Protein 1A3A (pdb70)

Structure (mmCIF, N/CA/C/O backbone):
data_1A3A
#
_entry.id   1A3A
#
_cell.length_a   53.570
_cell.length_b   66.010
_cell.length_c   73.860
_cell.angle_alpha   90.00
_cell.angle_beta   99.76
_cell.angle_gamma   90.00
#
_symmetry.space_group_name_H-M   'P 1 21 1'
#
loop_
_entity.id
_entity.type
_entity.pdbx_description
1 polymer 'MANNITOL-SPECIFIC EII'
2 water water
#
loop_
_atom_site.group_PDB
_atom_site.id
_atom_site.type_symbol
_atom_site.label_atom_id
_atom_site.label_alt_id
_atom_site.label_comp_id
_atom_site.label_asym_id
_atom_site.label_entity_id
_atom_site.label_seq_id
_atom_site.pdbx_PDB_ins_code
_atom_site.Cartn_x
_atom_site.Cartn_y
_atom_site.Cartn_z
_atom_site.occupancy
_atom_site.B_iso_or_equiv
_atom_site.auth_seq_id
_atom_site.auth_comp_id
_atom_site.auth_asym_id
_atom_site.auth_atom_id
_atom_site.pdbx_PDB_model_num
ATOM 1 N N . LEU A 1 4 ? -3.883 41.780 40.071 1.00 37.29 4 LEU A N 1
ATOM 2 C CA . LEU A 1 4 ? -4.394 42.817 39.132 1.00 36.87 4 LEU A CA 1
ATOM 3 C C . LEU A 1 4 ? -5.413 42.211 38.178 1.00 35.97 4 LEU A C 1
ATOM 4 O O . LEU A 1 4 ? -5.799 42.876 37.208 1.00 36.91 4 LEU A O 1
ATOM 9 N N . PHE A 1 5 ? -5.860 40.976 38.465 1.00 34.87 5 PHE A N 1
ATOM 10 C CA . PHE A 1 5 ? -6.835 40.387 37.540 1.00 32.46 5 PHE A CA 1
ATOM 11 C C . PHE A 1 5 ? -8.088 39.864 38.227 1.00 31.25 5 PHE A C 1
ATOM 12 O O . PHE A 1 5 ? -8.097 39.193 39.253 1.00 30.82 5 PHE A O 1
ATOM 20 N N . LYS A 1 6 ? -9.218 40.215 37.615 1.00 29.86 6 LYS A N 1
ATOM 21 C CA . LYS A 1 6 ? -10.522 39.782 38.090 1.00 27.86 6 LYS A CA 1
ATOM 22 C C . LYS A 1 6 ? -10.799 38.381 37.539 1.00 26.36 6 LYS A C 1
ATOM 23 O O . LYS A 1 6 ? -10.257 37.985 36.507 1.00 26.10 6 LYS A O 1
ATOM 29 N N . LEU A 1 7 ? -11.654 37.660 38.243 1.00 23.86 7 LEU A N 1
ATOM 30 C CA . LEU A 1 7 ? -12.033 36.328 37.790 1.00 22.53 7 LEU A CA 1
ATOM 31 C C . LEU A 1 7 ? -13.516 36.133 38.075 1.00 20.34 7 LEU A C 1
ATOM 32 O O . LEU A 1 7 ? -13.954 36.350 39.195 1.00 21.53 7 LEU A O 1
ATOM 37 N N . GLY A 1 8 ? -14.266 35.728 37.062 1.00 20.11 8 GLY A N 1
ATOM 38 C CA . GLY A 1 8 ? -15.697 35.482 37.254 1.00 17.34 8 GLY A CA 1
ATOM 39 C C . GLY A 1 8 ? -16.064 34.450 36.197 1.00 16.55 8 GLY A C 1
ATOM 40 O O . GLY A 1 8 ? -15.239 34.112 35.350 1.00 15.73 8 GLY A O 1
ATOM 41 N N . ALA A 1 9 ? -17.313 34.009 36.183 1.00 15.97 9 ALA A N 1
ATOM 42 C CA . ALA A 1 9 ? -17.732 33.059 35.157 1.00 15.31 9 ALA A CA 1
ATOM 43 C C . ALA A 1 9 ? -17.398 33.547 33.761 1.00 14.39 9 ALA A C 1
ATOM 44 O O . ALA A 1 9 ? -17.009 32.765 32.885 1.00 14.93 9 ALA A O 1
ATOM 46 N N . GLU A 1 10 ? -17.551 34.849 33.462 1.00 12.56 10 GLU A N 1
ATOM 47 C CA . GLU A 1 10 ? -17.317 35.360 32.124 1.00 13.06 10 GLU A CA 1
ATOM 48 C C . GLU A 1 10 ? -15.918 35.080 31.595 1.00 11.44 10 GLU A C 1
ATOM 49 O O . GLU A 1 10 ? -15.804 34.893 30.384 1.00 12.25 10 GLU A O 1
ATOM 55 N N . ASN A 1 11 ? -14.882 35.026 32.448 1.00 11.47 11 ASN A N 1
ATOM 56 C CA . ASN A 1 11 ? -13.556 34.779 31.892 1.00 12.32 11 ASN A CA 1
ATOM 57 C C . ASN A 1 11 ? -13.006 33.412 32.296 1.00 12.91 11 ASN A C 1
ATOM 58 O O . ASN A 1 11 ? -11.791 33.212 32.277 1.00 13.22 11 ASN A O 1
ATOM 63 N N . ILE A 1 12 ? -13.930 32.504 32.579 1.00 12.20 12 ILE A N 1
ATOM 64 C CA . ILE A 1 12 ? -13.556 31.121 32.921 1.00 12.36 12 ILE A CA 1
ATOM 65 C C . ILE A 1 12 ? -14.150 30.230 31.845 1.00 12.50 12 ILE A C 1
ATOM 66 O O . ILE A 1 12 ? -15.317 30.434 31.513 1.00 12.65 12 ILE A O 1
ATOM 71 N N . PHE A 1 13 ? -13.356 29.392 31.180 1.00 11.80 13 PHE A N 1
ATOM 72 C CA . PHE A 1 13 ? -13.838 28.562 30.070 1.00 12.01 13 PHE A CA 1
ATOM 73 C C . PHE A 1 13 ? -13.545 27.090 30.362 1.00 12.48 13 PHE A C 1
ATOM 74 O O . PHE A 1 13 ? -12.458 26.594 30.093 1.00 12.14 13 PHE A O 1
ATOM 82 N N . LEU A 1 14 ? -14.523 26.399 30.938 1.00 12.96 14 LEU A N 1
ATOM 83 C CA . LEU A 1 14 ? -14.325 24.990 31.288 1.00 13.46 14 LEU A CA 1
ATOM 84 C C . LEU A 1 14 ? -14.656 24.037 30.157 1.00 14.16 14 LEU A C 1
ATOM 85 O O . LEU A 1 14 ? -15.495 24.303 29.310 1.00 13.68 14 LEU A O 1
ATOM 90 N N . GLY A 1 15 ? -13.987 22.876 30.179 1.00 13.25 15 GLY A N 1
ATOM 91 C CA . GLY A 1 15 ? -14.250 21.837 29.201 1.00 14.77 15 GLY A CA 1
ATOM 92 C C . GLY A 1 15 ? -13.983 22.189 27.757 1.00 14.09 15 GLY A C 1
ATOM 93 O O . GLY A 1 15 ? -14.702 21.758 26.844 1.00 14.88 15 GLY A O 1
ATOM 94 N N . ARG A 1 16 ? -12.910 22.928 27.479 1.00 14.14 16 ARG A N 1
ATOM 95 C CA . ARG A 1 16 ? -12.573 23.282 26.116 1.00 14.75 16 ARG A CA 1
ATOM 96 C C . ARG A 1 16 ? -11.790 22.127 25.496 1.00 14.58 16 ARG A C 1
ATOM 97 O O . ARG A 1 16 ? -11.208 21.342 26.249 1.00 16.18 16 ARG A O 1
ATOM 105 N N . LYS A 1 17 ? -11.774 22.079 24.185 1.00 15.36 17 LYS A N 1
ATOM 106 C CA . LYS A 1 17 ? -10.964 21.129 23.440 1.00 16.24 17 LYS A CA 1
ATOM 107 C C . LYS A 1 17 ? -10.253 21.854 22.306 1.00 16.08 17 LYS A C 1
ATOM 108 O O . LYS A 1 17 ? -10.782 22.808 21.718 1.00 17.07 17 LYS A O 1
ATOM 114 N N . ALA A 1 18 ? -9.022 21.462 21.993 1.00 16.06 18 ALA A N 1
ATOM 115 C CA . ALA A 1 18 ? -8.282 22.056 20.888 1.00 15.70 18 ALA A CA 1
ATOM 116 C C . ALA A 1 18 ? -7.256 21.049 20.374 1.00 16.27 18 ALA A C 1
ATOM 117 O O . ALA A 1 18 ? -6.575 20.418 21.172 1.00 16.50 18 ALA A O 1
ATOM 119 N N . ALA A 1 19 ? -7.093 20.978 19.056 1.00 16.43 19 ALA A N 1
ATOM 120 C CA . ALA A 1 19 ? -6.111 20.053 18.507 1.00 16.64 19 ALA A CA 1
ATOM 121 C C . ALA A 1 19 ? -4.703 20.619 18.559 1.00 15.75 19 ALA A C 1
ATOM 122 O O . ALA A 1 19 ? -3.714 19.877 18.547 1.00 17.08 19 ALA A O 1
ATOM 124 N N . THR A 1 20 ? -4.563 21.950 18.562 1.00 15.20 20 THR A N 1
ATOM 125 C CA . THR A 1 20 ? -3.225 22.550 18.524 1.00 13.98 20 THR A CA 1
ATOM 126 C C . THR A 1 20 ? -3.144 23.740 19.486 1.00 13.71 20 THR A C 1
ATOM 127 O O . THR A 1 20 ? -4.185 24.307 19.809 1.00 12.98 20 THR A O 1
ATOM 131 N N . LYS A 1 21 ? -1.928 24.087 19.889 1.00 12.06 21 LYS A N 1
ATOM 132 C CA . LYS A 1 21 ? -1.750 25.250 20.762 1.00 14.35 21 LYS A CA 1
ATOM 133 C C . LYS A 1 21 ? -2.161 26.535 20.044 1.00 12.99 21 LYS A C 1
ATOM 134 O O . LYS A 1 21 ? -2.708 27.428 20.702 1.00 13.82 21 LYS A O 1
ATOM 140 N N . GLU A 1 22 ? -1.957 26.645 18.729 1.00 13.16 22 GLU A N 1
ATOM 141 C CA . GLU A 1 22 ? -2.397 27.842 18.008 1.00 12.53 22 GLU A CA 1
ATOM 142 C C . GLU A 1 22 ? -3.899 28.023 18.122 1.00 13.42 22 GLU A C 1
ATOM 143 O O . GLU A 1 22 ? -4.362 29.145 18.374 1.00 11.93 22 GLU A O 1
ATOM 149 N N . GLU A 1 23 ? -4.670 26.932 18.011 1.00 11.85 23 GLU A N 1
ATOM 150 C CA . GLU A 1 23 ? -6.122 27.024 18.207 1.00 13.12 23 GLU A CA 1
ATOM 151 C C . GLU A 1 23 ? -6.479 27.485 19.615 1.00 12.35 23 GLU A C 1
ATOM 152 O O . GLU A 1 23 ? -7.414 28.263 19.828 1.00 11.82 23 GLU A O 1
ATOM 158 N N . ALA A 1 24 ? -5.755 26.994 20.633 1.00 11.50 24 ALA A N 1
ATOM 159 C CA . ALA A 1 24 ? -6.050 27.382 22.015 1.00 11.26 24 ALA A CA 1
ATOM 160 C C . ALA A 1 24 ? -5.701 28.847 22.248 1.00 10.38 24 ALA A C 1
ATOM 161 O O . ALA A 1 24 ? -6.417 29.583 22.937 1.00 11.02 24 ALA A O 1
ATOM 163 N N . ILE A 1 25 ? -4.571 29.270 21.691 1.00 10.29 25 ILE A N 1
ATOM 164 C CA . ILE A 1 25 ? -4.171 30.687 21.832 1.00 10.33 25 ILE A CA 1
ATOM 165 C C . ILE A 1 25 ? -5.161 31.619 21.152 1.00 10.05 25 ILE A C 1
ATOM 166 O O . ILE A 1 25 ? -5.583 32.641 21.710 1.00 9.48 25 ILE A O 1
ATOM 171 N N . ARG A 1 26 ? -5.589 31.243 19.952 1.00 11.23 26 ARG A N 1
ATOM 172 C CA . ARG A 1 26 ? -6.597 32.033 19.251 1.00 12.27 26 ARG A CA 1
ATOM 173 C C . ARG A 1 26 ? -7.898 32.080 20.052 1.00 11.93 26 ARG A C 1
ATOM 174 O O . ARG A 1 26 ? -8.468 33.170 20.151 1.00 12.54 26 ARG A O 1
ATOM 182 N N . PHE A 1 27 ? -8.362 30.966 20.610 1.00 10.97 27 PHE A N 1
ATOM 183 C CA . PHE A 1 27 ? -9.566 30.952 21.433 1.00 10.07 27 PHE A CA 1
ATOM 184 C C . PHE A 1 27 ? -9.390 31.879 22.633 1.00 9.97 27 PHE A C 1
ATOM 185 O O . PHE A 1 27 ? -10.227 32.736 22.943 1.00 11.16 27 PHE A O 1
ATOM 193 N N . ALA A 1 28 ? -8.262 31.762 23.332 1.00 8.86 28 ALA A N 1
ATOM 194 C CA . ALA A 1 28 ? -8.002 32.657 24.474 1.00 9.70 28 ALA A CA 1
ATOM 195 C C . ALA A 1 28 ? -8.024 34.114 24.010 1.00 8.76 28 ALA A C 1
ATOM 196 O O . ALA A 1 28 ? -8.632 34.947 24.681 1.00 11.09 28 ALA A O 1
ATOM 198 N N . GLY A 1 29 ? -7.331 34.414 22.920 1.00 10.41 29 GLY A N 1
ATOM 199 C CA . GLY A 1 29 ? -7.311 35.803 22.413 1.00 11.33 29 GLY A CA 1
ATOM 200 C C . GLY A 1 29 ? -8.722 36.283 22.085 1.00 12.37 29 GLY A C 1
ATOM 201 O O . GLY A 1 29 ? -9.144 37.391 22.447 1.00 11.56 29 GLY A O 1
ATOM 202 N N . GLU A 1 30 ? -9.510 35.456 21.391 1.00 12.17 30 GLU A N 1
ATOM 203 C CA . GLU A 1 30 ? -10.873 35.844 21.019 1.00 12.51 30 GLU A CA 1
ATOM 204 C C . GLU A 1 30 ? -11.747 36.154 22.215 1.00 12.01 30 GLU A C 1
ATOM 205 O O . GLU A 1 30 ? -12.568 37.083 22.155 1.00 12.79 30 GLU A O 1
ATOM 211 N N . GLN A 1 31 ? -11.597 35.442 23.322 1.00 11.49 31 GLN A N 1
ATOM 212 C CA . GLN A 1 31 ? -12.327 35.677 24.546 1.00 11.36 31 GLN A CA 1
ATOM 213 C C . GLN A 1 31 ? -11.830 36.907 25.289 1.00 12.50 31 GLN A C 1
ATOM 214 O O . GLN A 1 31 ? -12.634 37.616 25.897 1.00 11.81 31 GLN A O 1
ATOM 220 N N . LEU A 1 32 ? -10.542 37.249 25.143 1.00 11.49 32 LEU A N 1
ATOM 221 C CA . LEU A 1 32 ? -10.076 38.508 25.745 1.00 12.14 32 LEU A CA 1
ATOM 222 C C . LEU A 1 32 ? -10.693 39.674 24.949 1.00 12.40 32 LEU A C 1
ATOM 223 O O . LEU A 1 32 ? -10.963 40.725 25.530 1.00 12.54 32 LEU A O 1
ATOM 228 N N . VAL A 1 33 ? -10.911 39.463 23.664 1.00 12.88 33 VAL A N 1
ATOM 229 C CA . VAL A 1 33 ? -11.592 40.468 22.842 1.00 14.91 33 VAL A CA 1
ATOM 230 C C . VAL A 1 33 ? -13.041 40.582 23.313 1.00 15.82 33 VAL A C 1
ATOM 231 O O . VAL A 1 33 ? -13.524 41.664 23.666 1.00 15.64 33 VAL A O 1
ATOM 235 N N . LYS A 1 34 ? -13.759 39.454 23.319 1.00 16.81 34 LYS A N 1
ATOM 236 C CA . LYS A 1 34 ? -15.151 39.441 23.743 1.00 18.00 34 LYS A CA 1
ATOM 237 C C . LYS A 1 34 ? -15.385 40.033 25.112 1.00 18.48 34 LYS A C 1
ATOM 238 O O . LYS A 1 34 ? -16.349 40.795 25.300 1.00 18.69 34 LYS A O 1
ATOM 244 N N . GLY A 1 35 ? -14.507 39.795 26.084 1.00 17.32 35 GLY A N 1
ATOM 245 C CA . GLY A 1 35 ? -14.595 40.310 27.419 1.00 16.99 35 GLY A CA 1
ATOM 246 C C . GLY A 1 35 ? -14.231 41.772 27.618 1.00 16.28 35 GLY A C 1
ATOM 247 O O . GLY A 1 35 ? -14.279 42.259 28.757 1.00 17.91 35 GLY A O 1
ATOM 248 N N . GLY A 1 36 ? -13.849 42.466 26.559 1.00 16.75 36 GLY A N 1
ATOM 249 C CA . GLY A 1 36 ? -13.512 43.882 26.641 1.00 15.55 36 GLY A CA 1
ATOM 250 C C . GLY A 1 36 ? -12.093 44.150 27.093 1.00 16.26 36 GLY A C 1
ATOM 251 O O . GLY A 1 36 ? -11.735 45.319 27.305 1.00 14.64 36 GLY A O 1
ATOM 252 N N . TYR A 1 37 ? -11.248 43.117 27.227 1.00 12.21 37 TYR A N 1
ATOM 253 C CA . TYR A 1 37 ? -9.881 43.337 27.641 1.00 12.68 37 TYR A CA 1
ATOM 254 C C . TYR A 1 37 ? -8.972 43.877 26.557 1.00 12.79 37 TYR A C 1
ATOM 255 O O . TYR A 1 37 ? -8.009 44.596 26.866 1.00 11.95 37 TYR A O 1
ATOM 264 N N . VAL A 1 38 ? -9.138 43.447 25.300 1.00 12.29 38 VAL A N 1
ATOM 265 C CA . VAL A 1 38 ? -8.245 43.802 24.218 1.00 12.53 38 VAL A CA 1
ATOM 266 C C . VAL A 1 38 ? -8.959 44.003 22.888 1.00 12.60 38 VAL A C 1
ATOM 267 O O . VAL A 1 38 ? -10.068 43.514 22.638 1.00 13.37 38 VAL A O 1
ATOM 271 N N . GLU A 1 39 ? -8.310 44.735 21.998 1.00 13.72 39 GLU A N 1
ATOM 272 C CA . GLU A 1 39 ? -8.765 44.896 20.617 1.00 14.57 39 GLU A CA 1
ATOM 273 C C . GLU A 1 39 ? -8.328 43.653 19.845 1.00 14.46 39 GLU A C 1
ATOM 274 O O . GLU A 1 39 ? -7.317 43.048 20.202 1.00 12.76 39 GLU A O 1
ATOM 280 N N . PRO A 1 40 ? -8.958 43.362 18.719 1.00 14.07 40 PRO A N 1
ATOM 281 C CA . PRO A 1 40 ? -8.696 42.206 17.895 1.00 13.89 40 PRO A CA 1
ATOM 282 C C . PRO A 1 40 ? -7.285 41.984 17.422 1.00 15.55 40 PRO A C 1
ATOM 283 O O . PRO A 1 40 ? -6.848 40.814 17.307 1.00 14.58 40 PRO A O 1
ATOM 287 N N . GLU A 1 41 ? -6.485 43.039 17.213 1.00 13.06 41 GLU A N 1
ATOM 288 C CA . GLU A 1 41 ? -5.103 42.872 16.831 1.00 14.46 41 GLU A CA 1
ATOM 289 C C . GLU A 1 41 ? -4.286 42.171 17.915 1.00 12.54 41 GLU A C 1
ATOM 290 O O . GLU A 1 41 ? -3.247 41.616 17.596 1.00 13.41 41 GLU A O 1
ATOM 296 N N . TYR A 1 42 ? -4.697 42.156 19.179 1.00 13.95 42 TYR A N 1
ATOM 297 C CA . TYR A 1 42 ? -3.970 41.476 20.247 1.00 13.59 42 TYR A CA 1
ATOM 298 C C . TYR A 1 42 ? -3.942 39.967 20.063 1.00 14.16 42 TYR A C 1
ATOM 299 O O . TYR A 1 42 ? -2.997 39.295 20.497 1.00 14.32 42 TYR A O 1
ATOM 308 N N . VAL A 1 43 ? -4.948 39.401 19.393 1.00 14.59 43 VAL A N 1
ATOM 309 C CA . VAL A 1 43 ? -4.945 37.956 19.136 1.00 13.30 43 VAL A CA 1
ATOM 310 C C . VAL A 1 43 ? -3.721 37.575 18.335 1.00 13.61 43 VAL A C 1
ATOM 311 O O . VAL A 1 43 ? -2.960 36.660 18.699 1.00 12.57 43 VAL A O 1
ATOM 315 N N . GLN A 1 44 ? -3.454 38.301 17.240 1.00 13.16 44 GLN A N 1
ATOM 316 C CA . GLN A 1 44 ? -2.255 38.029 16.461 1.00 13.68 44 GLN A CA 1
ATOM 317 C C . GLN A 1 44 ? -1.000 38.275 17.282 1.00 12.70 44 GLN A C 1
ATOM 318 O O . GLN A 1 44 ? -0.005 37.561 17.074 1.00 13.37 44 GLN A O 1
ATOM 324 N N . ALA A 1 45 ? -0.976 39.258 18.181 1.00 13.41 45 ALA A N 1
ATOM 325 C CA . ALA A 1 45 ? 0.192 39.507 19.029 1.00 11.59 45 ALA A CA 1
ATOM 326 C C . ALA A 1 45 ? 0.485 38.302 19.934 1.00 11.97 45 ALA A C 1
ATOM 327 O O . ALA A 1 45 ? 1.648 37.986 20.202 1.00 10.64 45 ALA A O 1
ATOM 329 N N . MET A 1 46 ? -0.571 37.640 20.401 1.00 11.35 46 MET A N 1
ATOM 330 C CA . MET A 1 46 ? -0.383 36.436 21.221 1.00 11.63 46 MET A CA 1
ATOM 331 C C . MET A 1 46 ? 0.222 35.308 20.407 1.00 12.04 46 MET A C 1
ATOM 332 O O . MET A 1 46 ? 1.101 34.590 20.880 1.00 12.94 46 MET A O 1
ATOM 337 N N . LEU A 1 47 ? -0.262 35.121 19.174 1.00 11.98 47 LEU A N 1
ATOM 338 C CA . LEU A 1 47 ? 0.354 34.098 18.328 1.00 13.17 47 LEU A CA 1
ATOM 339 C C . LEU A 1 47 ? 1.792 34.472 17.982 1.00 14.91 47 LEU A C 1
ATOM 340 O O . LEU A 1 47 ? 2.650 33.589 17.878 1.00 13.91 47 LEU A O 1
ATOM 345 N N . ASP A 1 48 ? 2.053 35.765 17.784 1.00 14.59 48 ASP A N 1
ATOM 346 C CA . ASP A 1 48 ? 3.406 36.201 17.472 1.00 15.72 48 ASP A CA 1
ATOM 347 C C . ASP A 1 48 ? 4.309 35.995 18.686 1.00 14.85 48 ASP A C 1
ATOM 348 O O . ASP A 1 48 ? 5.431 35.525 18.518 1.00 16.28 48 ASP A O 1
ATOM 353 N N . ARG A 1 49 ? 3.825 36.316 19.881 1.00 14.33 49 ARG A N 1
ATOM 354 C CA . ARG A 1 49 ? 4.643 36.117 21.083 1.00 14.44 49 ARG A CA 1
ATOM 355 C C . ARG A 1 49 ? 5.038 34.651 21.174 1.00 14.61 49 ARG A C 1
ATOM 356 O O . ARG A 1 49 ? 6.192 34.309 21.477 1.00 13.72 49 ARG A O 1
ATOM 364 N N . GLU A 1 50 ? 4.093 33.750 20.873 1.00 13.61 50 GLU A N 1
ATOM 365 C CA . GLU A 1 50 ? 4.369 32.324 20.956 1.00 15.00 50 GLU A CA 1
ATOM 366 C C . GLU A 1 50 ? 5.493 31.860 20.045 1.00 15.71 50 GLU A C 1
ATOM 367 O O . GLU A 1 50 ? 6.198 30.907 20.393 1.00 16.52 50 GLU A O 1
ATOM 373 N N . LYS A 1 51 ? 5.715 32.516 18.916 1.00 16.79 51 LYS A N 1
ATOM 374 C CA . LYS A 1 51 ? 6.795 32.216 17.987 1.00 17.71 51 LYS A CA 1
ATOM 375 C C . LYS A 1 51 ? 8.129 32.824 18.416 1.00 18.91 51 LYS A C 1
ATOM 376 O O . LYS A 1 51 ? 9.184 32.541 17.840 1.00 19.27 51 LYS A O 1
ATOM 382 N N . LEU A 1 52 ? 8.105 33.697 19.400 1.00 17.93 52 LEU A N 1
ATOM 383 C CA . LEU A 1 52 ? 9.303 34.374 19.891 1.00 19.19 52 LEU A CA 1
ATOM 384 C C . LEU A 1 52 ? 9.839 33.683 21.130 1.00 18.56 52 LEU A C 1
ATOM 385 O O . LEU A 1 52 ? 11.041 33.480 21.301 1.00 20.01 52 LEU A O 1
ATOM 390 N N . THR A 1 53 ? 8.935 33.425 22.067 1.00 18.27 53 THR A N 1
ATOM 391 C CA . THR A 1 53 ? 9.246 32.814 23.356 1.00 17.66 53 THR A CA 1
ATOM 392 C C . THR A 1 53 ? 8.024 31.988 23.752 1.00 16.53 53 THR A C 1
ATOM 393 O O . THR A 1 53 ? 7.040 32.550 24.246 1.00 16.67 53 THR A O 1
ATOM 397 N N . PRO A 1 54 ? 8.050 30.687 23.478 1.00 14.95 54 PRO A N 1
ATOM 398 C CA . PRO A 1 54 ? 6.930 29.810 23.791 1.00 13.50 54 PRO A CA 1
ATOM 399 C C . PRO A 1 54 ? 6.468 29.939 25.234 1.00 12.88 54 PRO A C 1
ATOM 400 O O . PRO A 1 54 ? 7.295 30.080 26.138 1.00 13.28 54 PRO A O 1
ATOM 404 N N . THR A 1 55 ? 5.171 29.849 25.511 1.00 10.70 55 THR A N 1
ATOM 405 C CA . THR A 1 55 ? 4.632 30.125 26.813 1.00 10.13 55 THR A CA 1
ATOM 406 C C . THR A 1 55 ? 4.188 28.942 27.663 1.00 9.76 55 THR A C 1
ATOM 407 O O . THR A 1 55 ? 3.448 29.095 28.618 1.00 10.11 55 THR A O 1
ATOM 411 N N . TYR A 1 56 ? 4.765 27.775 27.392 1.00 10.23 56 TYR A N 1
ATOM 412 C CA . TYR A 1 56 ? 4.487 26.589 28.217 1.00 9.07 56 TYR A CA 1
ATOM 413 C C . TYR A 1 56 ? 5.362 26.662 29.462 1.00 8.52 56 TYR A C 1
ATOM 414 O O . TYR A 1 56 ? 6.598 26.678 29.399 1.00 8.59 56 TYR A O 1
ATOM 423 N N . LEU A 1 57 ? 4.768 26.754 30.633 1.00 8.63 57 LEU A N 1
ATOM 424 C CA . LEU A 1 57 ? 5.465 26.940 31.891 1.00 8.84 57 LEU A CA 1
ATOM 425 C C . LEU A 1 57 ? 5.884 25.632 32.561 1.00 10.77 57 LEU A C 1
ATOM 426 O O . LEU A 1 57 ? 6.640 25.629 33.541 1.00 8.02 57 LEU A O 1
ATOM 431 N N . GLY A 1 58 ? 5.322 24.557 32.037 1.00 10.94 58 GLY A N 1
ATOM 432 C CA . GLY A 1 58 ? 5.494 23.241 32.665 1.00 12.06 58 GLY A CA 1
ATOM 433 C C . GLY A 1 58 ? 4.367 23.027 33.663 1.00 13.26 58 GLY A C 1
ATOM 434 O O . GLY A 1 58 ? 3.538 23.890 33.970 1.00 12.71 58 GLY A O 1
ATOM 435 N N . GLU A 1 59 ? 4.290 21.798 34.189 1.00 13.46 59 GLU A N 1
ATOM 436 C CA . GLU A 1 59 ? 3.276 21.425 35.156 1.00 14.61 59 GLU A CA 1
ATOM 437 C C . GLU A 1 59 ? 1.864 21.772 34.686 1.00 13.25 59 GLU A C 1
ATOM 438 O O . GLU A 1 59 ? 1.000 22.172 35.492 1.00 13.12 59 GLU A O 1
ATOM 444 N N . SER A 1 60 ? 1.598 21.487 33.425 1.00 12.29 60 SER A N 1
ATOM 445 C CA . SER A 1 60 ? 0.327 21.575 32.751 1.00 11.91 60 SER A CA 1
ATOM 446 C C . SER A 1 60 ? -0.183 22.994 32.507 1.00 11.74 60 SER A C 1
ATOM 447 O O . SER A 1 60 ? -1.375 23.140 32.281 1.00 10.20 60 SER A O 1
ATOM 450 N N . ILE A 1 61 ? 0.704 23.981 32.610 1.00 9.38 61 ILE A N 1
ATOM 451 C CA . ILE A 1 61 ? 0.224 25.376 32.476 1.00 9.87 61 ILE A CA 1
ATOM 452 C C . ILE A 1 61 ? 0.901 26.076 31.310 1.00 8.93 61 ILE A C 1
ATOM 453 O O . ILE A 1 61 ? 2.107 25.953 31.071 1.00 9.10 61 ILE A O 1
ATOM 458 N N . ALA A 1 62 ? 0.127 26.899 30.605 1.00 9.69 62 ALA A N 1
ATOM 459 C CA . ALA A 1 62 ? 0.674 27.755 29.550 1.00 7.78 62 ALA A CA 1
ATOM 460 C C . ALA A 1 62 ? 0.084 29.150 29.780 1.00 8.18 62 ALA A C 1
ATOM 461 O O . ALA A 1 62 ? -1.065 29.251 30.223 1.00 6.58 62 ALA A O 1
ATOM 463 N N . VAL A 1 63 ? 0.849 30.197 29.439 1.00 7.66 63 VAL A N 1
ATOM 464 C CA . VAL A 1 63 ? 0.357 31.569 29.704 1.00 7.89 63 VAL A CA 1
ATOM 465 C C . VAL A 1 63 ? 0.562 32.481 28.513 1.00 8.08 63 VAL A C 1
ATOM 466 O O . VAL A 1 63 ? 1.375 33.419 28.510 1.00 8.45 63 VAL A O 1
ATOM 470 N N . PRO A 1 64 ? -0.121 32.200 27.404 1.00 8.56 64 PRO A N 1
ATOM 471 C CA . PRO A 1 64 ? 0.005 32.993 26.187 1.00 9.54 64 PRO A CA 1
ATOM 472 C C . PRO A 1 64 ? -0.308 34.467 26.470 1.00 9.26 64 PRO A C 1
ATOM 473 O O . PRO A 1 64 ? -1.237 34.766 27.214 1.00 8.94 64 PRO A O 1
ATOM 477 N N . HIS A 1 65 ? 0.540 35.342 25.951 1.00 10.78 65 HIS A N 1
ATOM 478 C CA . HIS A 1 65 ? 0.351 36.784 26.202 1.00 10.27 65 HIS A CA 1
ATOM 479 C C . HIS A 1 65 ? 0.766 37.522 24.936 1.00 11.23 65 HIS A C 1
ATOM 480 O O . HIS A 1 65 ? 1.237 36.929 23.966 1.00 10.86 65 HIS A O 1
ATOM 487 N N . GLY A 1 66 ? 0.626 38.854 24.943 1.00 13.53 66 GLY A N 1
ATOM 488 C CA . GLY A 1 66 ? 0.977 39.638 23.766 1.00 13.80 66 GLY A CA 1
ATOM 489 C C . GLY A 1 66 ? 2.422 40.117 23.793 1.00 15.95 66 GLY A C 1
ATOM 490 O O . GLY A 1 66 ? 3.272 39.663 24.543 1.00 16.03 66 GLY A O 1
ATOM 491 N N . THR A 1 67 ? 2.687 41.080 22.918 1.00 16.86 67 THR A N 1
ATOM 492 C CA . THR A 1 67 ? 4.005 41.683 22.766 1.00 16.68 67 THR A CA 1
ATOM 493 C C . THR A 1 67 ? 3.995 43.109 23.289 1.00 16.80 67 THR A C 1
ATOM 494 O O . THR A 1 67 ? 2.927 43.705 23.433 1.00 16.70 67 THR A O 1
ATOM 498 N N . VAL A 1 68 ? 5.179 43.673 23.534 1.00 16.73 68 VAL A N 1
ATOM 499 C CA . VAL A 1 68 ? 5.270 45.062 23.969 1.00 17.97 68 VAL A CA 1
ATOM 500 C C . VAL A 1 68 ? 4.751 45.991 22.882 1.00 17.24 68 VAL A C 1
ATOM 501 O O . VAL A 1 68 ? 4.115 47.011 23.167 1.00 18.75 68 VAL A O 1
ATOM 505 N N . GLU A 1 69 ? 4.986 45.659 21.625 1.00 18.20 69 GLU A N 1
ATOM 506 C CA . GLU A 1 69 ? 4.536 46.448 20.490 1.00 18.86 69 GLU A CA 1
ATOM 507 C C . GLU A 1 69 ? 3.027 46.603 20.454 1.00 18.34 69 GLU A C 1
ATOM 508 O O . GLU A 1 69 ? 2.500 47.608 19.954 1.00 18.68 69 GLU A O 1
ATOM 514 N N . ALA A 1 70 ? 2.280 45.633 20.970 1.00 18.11 70 ALA A N 1
ATOM 515 C CA . ALA A 1 70 ? 0.832 45.635 20.968 1.00 17.03 70 ALA A CA 1
ATOM 516 C C . ALA A 1 70 ? 0.208 46.162 22.242 1.00 16.24 70 ALA A C 1
ATOM 517 O O . ALA A 1 70 ? -0.996 46.026 22.468 1.00 15.73 70 ALA A O 1
ATOM 519 N N . LYS A 1 71 ? 0.980 46.821 23.101 1.00 17.04 71 LYS A N 1
ATOM 520 C CA . LYS A 1 71 ? 0.497 47.342 24.371 1.00 16.93 71 LYS A CA 1
ATOM 521 C C . LYS A 1 71 ? -0.739 48.208 24.278 1.00 17.14 71 LYS A C 1
ATOM 522 O O . LYS A 1 71 ? -1.661 48.108 25.108 1.00 15.25 71 LYS A O 1
ATOM 528 N N . ASP A 1 72 ? -0.854 49.055 23.245 1.00 15.62 72 ASP A N 1
ATOM 529 C CA . ASP A 1 72 ? -1.996 49.965 23.127 1.00 16.45 72 ASP A CA 1
ATOM 530 C C . ASP A 1 72 ? -3.250 49.308 22.594 1.00 15.80 72 ASP A C 1
ATOM 531 O O . ASP A 1 72 ? -4.343 49.879 22.531 1.00 15.39 72 ASP A O 1
ATOM 536 N N . ARG A 1 73 ? -3.149 48.008 22.304 1.00 14.34 73 ARG A N 1
ATOM 537 C CA . ARG A 1 73 ? -4.255 47.155 21.923 1.00 14.22 73 ARG A CA 1
ATOM 538 C C . ARG A 1 73 ? -4.863 46.512 23.163 1.00 13.95 73 ARG A C 1
ATOM 539 O O . ARG A 1 73 ? -5.912 45.859 23.089 1.00 14.52 73 ARG A O 1
ATOM 547 N N . VAL A 1 74 ? -4.272 46.774 24.334 1.00 13.60 74 VAL A N 1
ATOM 548 C CA . VAL A 1 74 ? -4.851 46.343 25.596 1.00 13.89 74 VAL A CA 1
ATOM 549 C C . VAL A 1 74 ? -5.724 47.457 26.180 1.00 14.87 74 VAL A C 1
ATOM 550 O O . VAL A 1 74 ? -5.263 48.576 26.403 1.00 14.86 74 VAL A O 1
ATOM 554 N N . LEU A 1 75 ? -6.974 47.134 26.439 1.00 15.00 75 LEU A N 1
ATOM 555 C CA . LEU A 1 75 ? -7.967 48.049 26.978 1.00 15.84 75 LEU A CA 1
ATOM 556 C C . LEU A 1 75 ? -8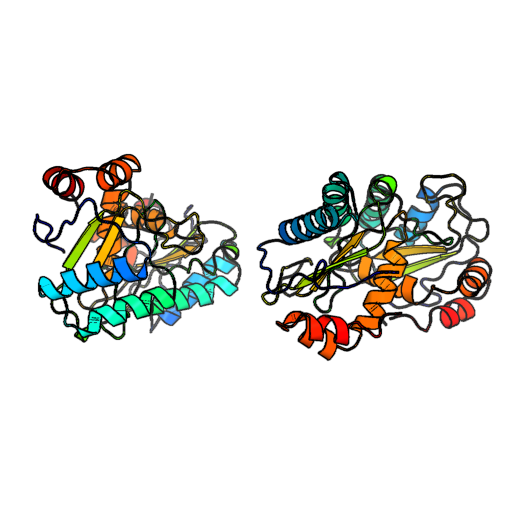.092 47.971 28.476 1.00 16.10 75 LEU A C 1
ATOM 557 O O . LEU A 1 75 ? -8.338 48.963 29.172 1.00 16.83 75 LEU A O 1
ATOM 562 N N . LYS A 1 76 ? -7.909 46.766 29.033 1.00 17.09 76 LYS A N 1
ATOM 563 C CA . LYS A 1 76 ? -7.882 46.607 30.476 1.00 16.34 76 LYS A CA 1
ATOM 564 C C . LYS A 1 76 ? -7.145 45.295 30.795 1.00 16.49 76 LYS A C 1
ATOM 565 O O . LYS A 1 76 ? -7.279 44.353 30.017 1.00 16.38 76 LYS A O 1
ATOM 571 N N . THR A 1 77 ? -6.418 45.317 31.893 1.00 16.28 77 THR A N 1
ATOM 572 C CA . THR A 1 77 ? -5.625 44.138 32.256 1.00 16.09 77 THR A CA 1
ATOM 573 C C . THR A 1 77 ? -6.510 43.001 32.717 1.00 14.42 77 THR A C 1
ATOM 574 O O . THR A 1 77 ? -7.445 43.233 33.470 1.00 14.86 77 THR A O 1
ATOM 578 N N . GLY A 1 78 ? -6.156 41.763 32.326 1.00 14.28 78 GLY A N 1
ATOM 579 C CA . GLY A 1 78 ? -7.015 40.670 32.827 1.00 11.85 78 GLY A CA 1
ATOM 580 C C . GLY A 1 78 ? -6.535 39.371 32.186 1.00 11.81 78 GLY A C 1
ATOM 581 O O . GLY A 1 78 ? -5.533 39.355 31.479 1.00 10.82 78 GLY A O 1
ATOM 582 N N . VAL A 1 79 ? -7.257 38.296 32.517 1.00 10.76 79 VAL A N 1
ATOM 583 C CA . VAL A 1 79 ? -6.905 36.994 31.975 1.00 9.94 79 VAL A CA 1
ATOM 584 C C . VAL A 1 79 ? -8.174 36.276 31.515 1.00 9.50 79 VAL A C 1
ATOM 585 O O . VAL A 1 79 ? -9.277 36.671 31.892 1.00 12.21 79 VAL A O 1
ATOM 589 N N . VAL A 1 80 ? -7.963 35.203 30.770 1.00 10.66 80 VAL A N 1
ATOM 590 C CA . VAL A 1 80 ? -9.052 34.277 30.441 1.00 9.10 80 VAL A CA 1
ATOM 591 C C . VAL A 1 80 ? -8.525 32.910 30.901 1.00 9.78 80 VAL A C 1
ATOM 592 O O . VAL A 1 80 ? -7.417 32.546 30.481 1.00 10.11 80 VAL A O 1
ATOM 596 N N . PHE A 1 81 ? -9.225 32.252 31.814 1.00 8.89 81 PHE A N 1
ATOM 597 C CA . PHE A 1 81 ? -8.795 30.944 32.322 1.00 9.14 81 PHE A CA 1
ATOM 598 C C . PHE A 1 81 ? -9.435 29.870 31.442 1.00 8.34 81 PHE A C 1
ATOM 599 O O . PHE A 1 81 ? -10.652 29.771 31.462 1.00 8.39 81 PHE A O 1
ATOM 607 N N . CYS A 1 82 ? -8.664 29.146 30.648 1.00 8.52 82 CYS A N 1
ATOM 608 C CA . CYS A 1 82 ? -9.253 28.173 29.716 1.00 9.54 82 CYS A CA 1
ATOM 609 C C . CYS A 1 82 ? -8.774 26.780 30.123 1.00 10.52 82 CYS A C 1
ATOM 610 O O . CYS A 1 82 ? -7.575 26.507 30.162 1.00 10.77 82 CYS A O 1
ATOM 613 N N . GLN A 1 83 ? -9.730 25.920 30.403 1.00 10.05 83 GLN A N 1
ATOM 614 C CA . GLN A 1 83 ? -9.410 24.562 30.859 1.00 10.49 83 GLN A CA 1
ATOM 615 C C . GLN A 1 83 ? -9.559 23.583 29.703 1.00 11.28 83 GLN A C 1
ATOM 616 O O . GLN A 1 83 ? -10.568 23.598 29.013 1.00 10.98 83 GLN A O 1
ATOM 622 N N . TYR A 1 84 ? -8.528 22.775 29.476 1.00 11.30 84 TYR A N 1
ATOM 623 C CA . TYR A 1 84 ? -8.486 21.736 28.475 1.00 11.88 84 TYR A CA 1
ATOM 624 C C . TYR A 1 84 ? -8.241 20.416 29.196 1.00 12.91 84 TYR A C 1
ATOM 625 O O . TYR A 1 84 ? -7.102 19.953 29.302 1.00 11.57 84 TYR A O 1
ATOM 634 N N . PRO A 1 85 ? -9.280 19.776 29.743 1.00 13.28 85 PRO A N 1
ATOM 635 C CA . PRO A 1 85 ? -9.129 18.545 30.491 1.00 14.18 85 PRO A CA 1
ATOM 636 C C . PRO A 1 85 ? -8.407 17.442 29.744 1.00 14.79 85 PRO A C 1
ATOM 637 O O . PRO A 1 85 ? -7.673 16.708 30.408 1.00 15.91 85 PRO A O 1
ATOM 641 N N . GLU A 1 86 ? -8.513 17.347 28.435 1.00 14.79 86 GLU A N 1
ATOM 642 C CA . GLU A 1 86 ? -7.826 16.338 27.638 1.00 16.16 86 GLU A CA 1
ATOM 643 C C . GLU A 1 86 ? -6.450 16.803 27.199 1.00 15.96 86 GLU A C 1
ATOM 644 O O . GLU A 1 86 ? -5.699 16.058 26.560 1.00 14.82 86 GLU A O 1
ATOM 650 N N . GLY A 1 87 ? -6.098 18.047 27.550 1.00 14.44 87 GLY A N 1
ATOM 651 C CA . GLY A 1 87 ? -4.811 18.594 27.234 1.00 15.16 87 GLY A CA 1
ATOM 652 C C . GLY A 1 87 ? -4.600 19.084 25.825 1.00 14.28 87 GLY A C 1
ATOM 653 O O . GLY A 1 87 ? -5.252 18.759 24.843 1.00 14.35 87 GLY A O 1
ATOM 654 N N . VAL A 1 88 ? -3.653 20.035 25.708 1.00 13.30 88 VAL A N 1
ATOM 655 C CA . VAL A 1 88 ? -3.236 20.607 24.439 1.00 13.69 88 VAL A CA 1
ATOM 656 C C . VAL A 1 88 ? -1.701 20.667 24.486 1.00 12.70 88 VAL A C 1
ATOM 657 O O . VAL A 1 88 ? -1.166 21.185 25.472 1.00 13.02 88 VAL A O 1
ATOM 661 N N . ARG A 1 89 ? -1.027 20.138 23.466 1.00 12.75 89 ARG A N 1
ATOM 662 C CA . ARG A 1 89 ? 0.447 20.185 23.532 1.00 13.58 89 ARG A CA 1
ATOM 663 C C . ARG A 1 89 ? 0.963 21.606 23.336 1.00 12.88 89 ARG A C 1
ATOM 664 O O . ARG A 1 89 ? 0.705 22.201 22.297 1.00 13.80 89 ARG A O 1
ATOM 672 N N . PHE A 1 90 ? 1.660 22.172 24.321 1.00 12.79 90 PHE A N 1
ATOM 673 C CA . PHE A 1 90 ? 2.142 23.539 24.218 1.00 12.83 90 PHE A CA 1
ATOM 674 C C . PHE A 1 90 ? 3.661 23.589 24.081 1.00 13.37 90 PHE A C 1
ATOM 675 O O . PHE A 1 90 ? 4.225 24.547 23.568 1.00 13.35 90 PHE A O 1
ATOM 683 N N . GLY A 1 91 ? 4.310 22.522 24.538 1.00 13.57 91 GLY A N 1
ATOM 684 C CA . GLY A 1 91 ? 5.762 22.443 24.491 1.00 14.32 91 GLY A CA 1
ATOM 685 C C . GLY A 1 91 ? 6.226 21.633 23.294 1.00 13.74 91 GLY A C 1
ATOM 686 O O . GLY A 1 91 ? 5.434 21.325 22.407 1.00 15.23 91 GLY A O 1
ATOM 687 N N . GLU A 1 92 ? 7.522 21.307 23.264 1.00 14.18 92 GLU A N 1
ATOM 688 C CA . GLU A 1 92 ? 8.101 20.630 22.116 1.00 15.51 92 GLU A CA 1
ATOM 689 C C . GLU A 1 92 ? 7.954 19.119 22.131 1.00 16.52 92 GLU A C 1
ATOM 690 O O . GLU A 1 92 ? 8.056 18.515 21.054 1.00 17.29 92 GLU A O 1
ATOM 696 N N . GLU A 1 93 ? 7.800 18.515 23.299 1.00 15.64 93 GLU A N 1
ATOM 697 C CA . GLU A 1 93 ? 7.726 17.051 23.380 1.00 17.01 93 GLU A CA 1
ATOM 698 C C . GLU A 1 93 ? 6.337 16.538 23.701 1.00 16.17 93 GLU A C 1
ATOM 699 O O . GLU A 1 93 ? 5.468 17.310 24.093 1.00 15.29 93 GLU A O 1
ATOM 705 N N . GLU A 1 94 ? 6.103 15.234 23.542 1.00 15.29 94 GLU A N 1
ATOM 706 C CA . GLU A 1 94 ? 4.773 14.659 23.760 1.00 15.75 94 GLU A CA 1
ATOM 707 C C . GLU A 1 94 ? 4.108 14.988 25.073 1.00 15.67 94 GLU A C 1
ATOM 708 O O . GLU A 1 94 ? 2.924 15.372 25.126 1.00 15.59 94 GLU A O 1
ATOM 714 N N . ASP A 1 95 ? 4.834 14.892 26.186 1.00 14.26 95 ASP A N 1
ATOM 715 C CA . ASP A 1 95 ? 4.248 15.155 27.495 1.00 14.26 95 ASP A CA 1
ATOM 716 C C . ASP A 1 95 ? 4.221 16.626 27.868 1.00 13.50 95 ASP A C 1
ATOM 717 O O . ASP A 1 95 ? 3.797 16.917 28.983 1.00 14.15 95 ASP A O 1
ATOM 722 N N . ASP A 1 96 ? 4.590 17.524 26.964 1.00 12.93 96 ASP A N 1
ATOM 723 C CA . ASP A 1 96 ? 4.570 18.962 27.268 1.00 13.67 96 ASP A CA 1
ATOM 724 C C . ASP A 1 96 ? 3.172 19.509 27.009 1.00 12.88 96 ASP A C 1
ATOM 725 O O . ASP A 1 96 ? 2.930 20.362 26.164 1.00 14.13 96 ASP A O 1
ATOM 730 N N . ILE A 1 97 ? 2.248 19.009 27.801 1.00 12.96 97 ILE A N 1
ATOM 731 C CA . ILE A 1 97 ? 0.830 19.266 27.692 1.00 14.49 97 ILE A CA 1
ATOM 732 C C . ILE A 1 97 ? 0.320 20.271 28.705 1.00 13.14 97 ILE A C 1
ATOM 733 O O . ILE A 1 97 ? 0.572 20.185 29.913 1.00 16.13 97 ILE A O 1
ATOM 738 N N . ALA A 1 98 ? -0.519 21.158 28.191 1.00 13.12 98 ALA A N 1
ATOM 739 C CA . ALA A 1 98 ? -1.212 22.115 29.041 1.00 11.02 98 ALA A CA 1
ATOM 740 C C . ALA A 1 98 ? -2.686 21.728 29.167 1.00 10.76 98 ALA A C 1
ATOM 741 O O . ALA A 1 98 ? -3.377 21.565 28.153 1.00 11.55 98 ALA A O 1
ATOM 743 N N . ARG A 1 99 ? -3.133 21.709 30.410 1.00 10.05 99 ARG A N 1
ATOM 744 C CA . ARG A 1 99 ? -4.546 21.541 30.711 1.00 10.24 99 ARG A CA 1
ATOM 745 C C . ARG A 1 99 ? -5.123 22.891 31.158 1.00 9.54 99 ARG A C 1
ATOM 746 O O . ARG A 1 99 ? -6.340 23.085 31.168 1.00 9.00 99 ARG A O 1
ATOM 754 N N . LEU A 1 100 ? -4.242 23.818 31.521 1.00 9.67 100 LEU A N 1
ATOM 755 C CA . LEU A 1 100 ? -4.694 25.148 31.952 1.00 9.46 100 LEU A CA 1
ATOM 756 C C . LEU A 1 100 ? -4.029 26.146 31.016 1.00 9.92 100 LEU A C 1
ATOM 757 O O . LEU A 1 100 ? -2.804 26.184 30.974 1.00 9.74 100 LEU A O 1
ATOM 762 N N . VAL A 1 101 ? -4.796 26.865 30.203 1.00 8.45 101 VAL A N 1
ATOM 763 C CA . VAL A 1 101 ? -4.193 27.840 29.298 1.00 8.29 101 VAL A CA 1
ATOM 764 C C . VAL A 1 101 ? -4.736 29.195 29.760 1.00 8.16 101 VAL A C 1
ATOM 765 O O . VAL A 1 101 ? -5.949 29.416 29.664 1.00 9.34 101 VAL A O 1
ATOM 769 N N . ILE A 1 102 ? -3.867 30.025 30.314 1.00 8.18 102 ILE A N 1
ATOM 770 C CA . ILE A 1 102 ? -4.337 31.298 30.888 1.00 8.45 102 ILE A CA 1
ATOM 771 C C . ILE A 1 102 ? -3.869 32.404 29.964 1.00 8.69 102 ILE A C 1
ATOM 772 O O . ILE A 1 102 ? -2.657 32.658 29.910 1.00 8.85 102 ILE A O 1
ATOM 777 N N . GLY A 1 103 ? -4.778 32.926 29.142 1.00 8.12 103 GLY A N 1
ATOM 778 C CA . GLY A 1 103 ? -4.381 33.992 28.192 1.00 8.20 103 GLY A CA 1
ATOM 779 C C . GLY A 1 103 ? -4.318 35.304 28.988 1.00 8.19 103 GLY A C 1
ATOM 780 O O . GLY A 1 103 ? -5.216 35.562 29.780 1.00 8.53 103 GLY A O 1
ATOM 781 N N . ILE A 1 104 ? -3.287 36.114 28.745 1.00 8.19 104 ILE A N 1
ATOM 782 C CA . ILE A 1 104 ? -3.124 37.329 29.542 1.00 8.08 104 ILE A CA 1
ATOM 783 C C . ILE A 1 104 ? -3.148 38.593 28.675 1.00 8.10 104 ILE A C 1
ATOM 784 O O . ILE A 1 104 ? -2.421 38.667 27.692 1.00 7.62 104 ILE A O 1
ATOM 789 N N . ALA A 1 105 ? -3.938 39.559 29.136 1.00 7.70 105 ALA A N 1
ATOM 790 C CA . ALA A 1 105 ? -4.020 40.877 28.517 1.00 9.86 105 ALA A CA 1
ATOM 791 C C . ALA A 1 105 ? -3.252 41.781 29.487 1.00 10.75 105 ALA A C 1
ATOM 792 O O . ALA A 1 105 ? -3.684 41.984 30.619 1.00 10.44 105 ALA A O 1
ATOM 794 N N . ALA A 1 106 ? -2.096 42.243 29.028 1.00 12.93 106 ALA A N 1
ATOM 795 C CA . ALA A 1 106 ? -1.252 43.068 29.879 1.00 15.30 106 ALA A CA 1
ATOM 796 C C . ALA A 1 106 ? -0.428 43.984 28.977 1.00 14.97 106 ALA A C 1
ATOM 797 O O . ALA A 1 106 ? 0.014 43.544 27.920 1.00 17.09 106 ALA A O 1
ATOM 799 N N . ARG A 1 107 ? -0.245 45.215 29.424 1.00 17.37 107 ARG A N 1
ATOM 800 C CA . ARG A 1 107 ? 0.529 46.155 28.615 1.00 18.30 107 ARG A CA 1
ATOM 801 C C . ARG A 1 107 ? 2.004 46.152 28.971 1.00 18.85 107 ARG A C 1
ATOM 802 O O . ARG A 1 107 ? 2.371 45.930 30.117 1.00 17.99 107 ARG A O 1
ATOM 810 N N . ASN A 1 108 ? 2.825 46.459 27.965 1.00 19.50 108 ASN A N 1
ATOM 811 C CA . ASN A 1 108 ? 4.275 46.563 28.190 1.00 19.75 108 ASN A CA 1
ATOM 812 C C . ASN A 1 108 ? 4.775 45.232 28.716 1.00 19.01 108 ASN A C 1
ATOM 813 O O . ASN A 1 108 ? 4.455 44.210 28.094 1.00 18.94 108 ASN A O 1
ATOM 818 N N . ASN A 1 109 ? 5.435 45.220 29.871 1.00 18.09 109 ASN A N 1
ATOM 819 C CA . ASN A 1 109 ? 5.924 43.963 30.419 1.00 17.96 109 ASN A CA 1
ATOM 820 C C . ASN A 1 109 ? 5.167 43.587 31.671 1.00 16.82 109 ASN A C 1
ATOM 821 O O . ASN A 1 109 ? 5.623 42.806 32.507 1.00 15.91 109 ASN A O 1
ATOM 826 N N . GLU A 1 110 ? 3.906 44.039 31.763 1.00 15.52 110 GLU A N 1
ATOM 827 C CA . GLU A 1 110 ? 3.079 43.760 32.918 1.00 14.87 110 GLU A CA 1
ATOM 828 C C . GLU A 1 110 ? 2.650 42.296 32.971 1.00 13.77 110 GLU A C 1
ATOM 829 O O . GLU A 1 110 ? 2.217 41.877 34.044 1.00 14.04 110 GLU A O 1
ATOM 835 N N . HIS A 1 111 ? 2.871 41.535 31.904 1.00 13.50 111 HIS A N 1
ATOM 836 C CA . HIS A 1 111 ? 2.599 40.097 31.918 1.00 13.52 111 HIS A CA 1
ATOM 837 C C . HIS A 1 111 ? 3.470 39.401 32.961 1.00 13.84 111 HIS A C 1
ATOM 838 O O . HIS A 1 111 ? 3.088 38.390 33.544 1.00 11.94 111 HIS A O 1
ATOM 845 N N . ILE A 1 112 ? 4.690 39.913 33.146 1.00 13.59 112 ILE A N 1
ATOM 846 C CA . ILE A 1 112 ? 5.612 39.340 34.126 1.00 13.20 112 ILE A CA 1
ATOM 847 C C . ILE A 1 112 ? 4.981 39.226 35.501 1.00 13.56 112 ILE A C 1
ATOM 848 O O . ILE A 1 112 ? 5.010 38.161 36.137 1.00 12.62 112 ILE A O 1
ATOM 853 N N . GLN A 1 113 ? 4.365 40.299 35.988 1.00 12.60 113 GLN A N 1
ATOM 854 C CA . GLN A 1 113 ? 3.743 40.284 37.309 1.00 13.99 113 GLN A CA 1
ATOM 855 C C . GLN A 1 113 ? 2.490 39.418 37.333 1.00 13.19 113 GLN A C 1
ATOM 856 O O . GLN A 1 113 ? 2.261 38.754 38.358 1.00 13.13 113 GLN A O 1
ATOM 862 N N . VAL A 1 114 ? 1.790 39.324 36.202 1.00 12.31 114 VAL A N 1
ATOM 863 C CA . VAL A 1 114 ? 0.616 38.447 36.128 1.00 12.83 114 VAL A CA 1
ATOM 864 C C . VAL A 1 114 ? 1.087 36.994 36.243 1.00 12.69 114 VAL A C 1
ATOM 865 O O . VAL A 1 114 ? 0.514 36.227 36.999 1.00 12.36 114 VAL A O 1
ATOM 869 N N . ILE A 1 115 ? 2.136 36.630 35.529 1.00 14.31 115 ILE A N 1
ATOM 870 C CA . ILE A 1 115 ? 2.695 35.276 35.570 1.00 14.36 115 ILE A CA 1
ATOM 871 C C . ILE A 1 115 ? 3.205 34.944 36.961 1.00 14.97 115 ILE A C 1
ATOM 872 O O . ILE A 1 115 ? 3.000 33.823 37.464 1.00 14.77 115 ILE A O 1
ATOM 877 N N . THR A 1 116 ? 3.863 35.898 37.628 1.00 15.19 116 THR A N 1
ATOM 878 C CA . THR A 1 116 ? 4.323 35.699 38.998 1.00 15.85 116 THR A CA 1
ATOM 879 C C . THR A 1 116 ? 3.137 35.389 39.909 1.00 15.47 116 THR A C 1
ATOM 880 O O . THR A 1 116 ? 3.151 34.478 40.744 1.00 15.42 116 THR A O 1
ATOM 884 N N . SER A 1 117 ? 2.076 36.187 39.803 1.00 14.61 117 SER A N 1
ATOM 885 C CA . SER A 1 117 ? 0.876 35.965 40.587 1.00 16.19 117 SER A CA 1
ATOM 886 C C . SER A 1 117 ? 0.294 34.572 40.330 1.00 15.89 117 SER A C 1
ATOM 887 O O . SER A 1 117 ? -0.097 33.889 41.286 1.00 16.74 117 SER A O 1
ATOM 890 N N . LEU A 1 118 ? 0.159 34.203 39.065 1.00 16.03 118 LEU A N 1
ATOM 891 C CA . LEU A 1 118 ? -0.399 32.875 38.745 1.00 16.21 118 LEU A CA 1
ATOM 892 C C . LEU A 1 118 ? 0.508 31.751 39.226 1.00 16.84 118 LEU A C 1
ATOM 893 O O . LEU A 1 118 ? 0.071 30.735 39.777 1.00 17.90 118 LEU A O 1
ATOM 898 N N . THR A 1 119 ? 1.801 31.913 39.004 1.00 17.23 119 THR A N 1
ATOM 899 C CA . THR A 1 119 ? 2.803 30.912 39.382 1.00 19.58 119 THR A CA 1
ATOM 900 C C . THR A 1 119 ? 2.742 30.608 40.867 1.00 20.64 119 THR A C 1
ATOM 901 O O . THR A 1 119 ? 2.833 29.437 41.279 1.00 19.86 119 THR A O 1
ATOM 905 N N . ASN A 1 120 ? 2.594 31.659 41.679 1.00 20.30 120 ASN A N 1
ATOM 906 C CA . ASN A 1 120 ? 2.509 31.458 43.124 1.00 21.98 120 ASN A CA 1
ATOM 907 C C . ASN A 1 120 ? 1.162 30.890 43.541 1.00 22.08 120 ASN A C 1
ATOM 908 O O . ASN A 1 120 ? 1.105 30.092 44.480 1.00 23.46 120 ASN A O 1
ATOM 913 N N . ALA A 1 121 ? 0.083 31.180 42.818 1.00 21.48 121 ALA A N 1
ATOM 914 C CA . ALA A 1 121 ? -1.227 30.631 43.144 1.00 21.85 121 ALA A CA 1
ATOM 915 C C . ALA A 1 121 ? -1.360 29.169 42.722 1.00 21.62 121 ALA A C 1
ATOM 916 O O . ALA A 1 121 ? -2.256 28.472 43.211 1.00 22.33 121 ALA A O 1
ATOM 918 N N . LEU A 1 122 ? -0.545 28.732 41.788 1.00 21.74 122 LEU A N 1
ATOM 919 C CA . LEU A 1 122 ? -0.583 27.384 41.242 1.00 23.07 122 LEU A CA 1
ATOM 920 C C . LEU A 1 122 ? 0.626 26.548 41.632 1.00 23.70 122 LEU A C 1
ATOM 921 O O . LEU A 1 122 ? 1.055 25.674 40.873 1.00 25.00 122 LEU A O 1
ATOM 926 N N . ASP A 1 123 ? 1.201 26.792 42.797 1.00 25.40 123 ASP A N 1
ATOM 927 C CA . ASP A 1 123 ? 2.380 26.033 43.214 1.00 27.67 123 ASP A CA 1
ATOM 928 C C . ASP A 1 123 ? 1.936 24.630 43.627 1.00 27.92 123 ASP A C 1
ATOM 929 O O . ASP A 1 123 ? 2.586 23.663 43.241 1.00 29.80 123 ASP A O 1
ATOM 934 N N . ASP A 1 124 ? 0.823 24.546 44.338 1.00 27.99 124 ASP A N 1
ATOM 935 C CA . ASP A 1 124 ? 0.294 23.261 44.797 1.00 27.38 124 ASP A CA 1
ATOM 936 C C . ASP A 1 124 ? -0.183 22.417 43.632 1.00 26.95 124 ASP A C 1
ATOM 937 O O . ASP A 1 124 ? -1.094 22.756 42.874 1.00 26.10 124 ASP A O 1
ATOM 942 N N . GLU A 1 125 ? 0.431 21.243 43.467 1.00 25.73 125 GLU A N 1
ATOM 943 C CA . GLU A 1 125 ? 0.106 20.311 42.397 1.00 24.46 125 GLU A CA 1
ATOM 944 C C . GLU A 1 125 ? -1.354 19.872 42.406 1.00 22.39 125 GLU A C 1
ATOM 945 O O . GLU A 1 125 ? -1.966 19.647 41.361 1.00 22.55 125 GLU A O 1
ATOM 951 N N . SER A 1 126 ? -1.930 19.740 43.591 1.00 22.56 126 SER A N 1
ATOM 952 C CA . SER A 1 126 ? -3.314 19.313 43.739 1.00 20.42 126 SER A CA 1
ATOM 953 C C .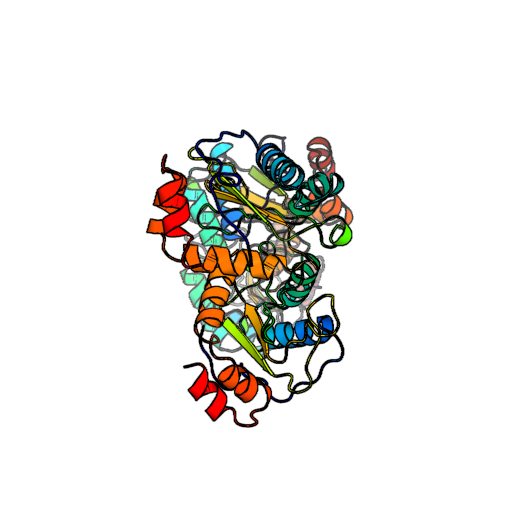 SER A 1 126 ? -4.265 20.411 43.262 1.00 19.60 126 SER A C 1
ATOM 954 O O . SER A 1 126 ? -5.349 20.107 42.789 1.00 19.30 126 SER A O 1
ATOM 957 N N . VAL A 1 127 ? -3.838 21.658 43.401 1.00 17.48 127 VAL A N 1
ATOM 958 C CA . VAL A 1 127 ? -4.645 22.782 42.913 1.00 17.00 127 VAL A CA 1
ATOM 959 C C . VAL A 1 127 ? -4.703 22.757 41.398 1.00 15.18 127 VAL A C 1
ATOM 960 O O . VAL A 1 127 ? -5.759 22.922 40.773 1.00 15.99 127 VAL A O 1
ATOM 964 N N . ILE A 1 128 ? -3.584 22.477 40.736 1.00 15.21 128 ILE A N 1
ATOM 965 C CA . ILE A 1 128 ? -3.570 22.363 39.278 1.00 14.00 128 ILE A CA 1
ATOM 966 C C . ILE A 1 128 ? -4.495 21.230 38.845 1.00 14.47 128 ILE A C 1
ATOM 967 O O . ILE A 1 128 ? -5.261 21.356 37.889 1.00 12.34 128 ILE A O 1
ATOM 972 N N . GLU A 1 129 ? -4.378 20.098 39.545 1.00 14.56 129 GLU A N 1
ATOM 973 C CA . GLU A 1 129 ? -5.180 18.929 39.175 1.00 14.65 129 GLU A CA 1
ATOM 974 C C . GLU A 1 129 ? -6.676 19.232 39.292 1.00 14.13 129 GLU A C 1
ATOM 975 O O . GLU A 1 129 ? -7.432 18.906 38.377 1.00 14.38 129 GLU A O 1
ATOM 981 N N . ARG A 1 130 ? -7.094 19.842 40.385 1.00 14.02 130 ARG A N 1
ATOM 982 C CA . ARG A 1 130 ? -8.506 20.159 40.588 1.00 14.20 130 ARG A CA 1
ATOM 983 C C . ARG A 1 130 ? -8.988 21.139 39.521 1.00 13.93 130 ARG A C 1
ATOM 984 O O . ARG A 1 130 ? -10.022 20.930 38.894 1.00 13.05 130 ARG A O 1
ATOM 992 N N . LEU A 1 131 ? -8.179 22.174 39.273 1.00 13.33 131 LEU A N 1
ATOM 993 C CA . LEU A 1 131 ? -8.495 23.147 38.225 1.00 12.41 131 LEU A CA 1
ATOM 994 C C . LEU A 1 131 ? -8.577 22.544 36.839 1.00 12.03 131 LEU A C 1
ATOM 995 O O . LEU A 1 131 ? -9.390 22.961 36.009 1.00 12.29 131 LEU A O 1
ATOM 1000 N N . ALA A 1 132 ? -7.720 21.579 36.498 1.00 11.27 132 ALA A N 1
ATOM 1001 C CA . ALA A 1 132 ? -7.699 20.971 35.190 1.00 11.40 132 ALA A CA 1
ATOM 1002 C C . ALA A 1 132 ? -8.966 20.168 34.906 1.00 12.10 132 ALA A C 1
ATOM 1003 O O . ALA A 1 132 ? -9.295 20.031 33.733 1.00 13.09 132 ALA A O 1
ATOM 1005 N N . HIS A 1 133 ? -9.620 19.629 35.929 1.00 12.60 133 HIS A N 1
ATOM 1006 C CA . HIS A 1 133 ? -10.774 18.755 35.743 1.00 13.37 133 HIS A CA 1
ATOM 1007 C C . HIS A 1 133 ? -12.087 19.165 36.360 1.00 14.56 133 HIS A C 1
ATOM 1008 O O . HIS A 1 133 ? -13.112 18.484 36.126 1.00 15.46 133 HIS A O 1
ATOM 1015 N N . THR A 1 134 ? -12.159 20.231 37.142 1.00 14.99 134 THR A N 1
ATOM 1016 C CA . THR A 1 134 ? -13.422 20.651 37.737 1.00 13.85 134 THR A CA 1
ATOM 1017 C C . THR A 1 134 ? -14.453 21.072 36.702 1.00 14.74 134 THR A C 1
ATOM 1018 O O . THR A 1 134 ? -14.126 21.549 35.614 1.00 11.95 134 THR A O 1
ATOM 1022 N N . THR A 1 135 ? -15.742 20.907 37.049 1.00 14.27 135 THR A N 1
ATOM 1023 C CA . THR A 1 135 ? -16.821 21.345 36.177 1.00 16.80 135 THR A CA 1
ATOM 1024 C C . THR A 1 135 ? -17.525 22.535 36.838 1.00 16.45 135 THR A C 1
ATOM 1025 O O . THR A 1 135 ? -18.542 23.042 36.360 1.00 17.62 135 THR A O 1
ATOM 1029 N N . SER A 1 136 ? -16.939 23.011 37.926 1.00 16.80 136 SER A N 1
ATOM 1030 C CA . SER A 1 136 ? -17.522 24.085 38.710 1.00 16.42 136 SER A CA 1
ATOM 1031 C C . SER A 1 136 ? -16.780 25.410 38.676 1.00 15.73 136 SER A C 1
ATOM 1032 O O . SER A 1 136 ? -15.644 25.529 39.137 1.00 14.99 136 SER A O 1
ATOM 1035 N N . VAL A 1 137 ? -17.503 26.448 38.237 1.00 15.64 137 VAL A N 1
ATOM 1036 C CA . VAL A 1 137 ? -16.962 27.817 38.286 1.00 15.36 137 VAL A CA 1
ATOM 1037 C C . VAL A 1 137 ? -16.689 28.208 39.726 1.00 14.44 137 VAL A C 1
ATOM 1038 O O . VAL A 1 137 ? -15.666 28.813 40.058 1.00 15.10 137 VAL A O 1
ATOM 1042 N N . ASP A 1 138 ? -17.614 27.887 40.634 1.00 15.05 138 ASP A N 1
ATOM 1043 C CA . ASP A 1 138 ? -17.456 28.145 42.055 1.00 15.58 138 ASP A CA 1
ATOM 1044 C C . ASP A 1 138 ? -16.115 27.599 42.554 1.00 14.59 138 ASP A C 1
ATOM 1045 O O . ASP A 1 138 ? -15.412 28.276 43.296 1.00 14.85 138 ASP A O 1
ATOM 1050 N N . GLU A 1 139 ? -15.824 26.344 42.212 1.00 15.60 139 GLU A N 1
ATOM 1051 C CA . GLU A 1 139 ? -14.548 25.763 42.645 1.00 15.02 139 GLU A CA 1
ATOM 1052 C C . GLU A 1 139 ? -13.351 26.456 42.018 1.00 14.03 139 GLU A C 1
ATOM 1053 O O . GLU A 1 139 ? -12.363 26.669 42.722 1.00 15.21 139 GLU A O 1
ATOM 1059 N N . VAL A 1 140 ? -13.406 26.872 40.754 1.00 14.19 140 VAL A N 1
ATOM 1060 C CA . VAL A 1 140 ? -12.289 27.594 40.150 1.00 12.82 140 VAL A CA 1
ATOM 1061 C C . VAL A 1 140 ? -12.004 28.875 40.927 1.00 13.46 140 VAL A C 1
ATOM 1062 O O . VAL A 1 140 ? -10.864 29.211 41.259 1.00 12.06 140 VAL A O 1
ATOM 1066 N N . LEU A 1 141 ? -13.069 29.619 41.207 1.00 13.52 141 LEU A N 1
ATOM 1067 C CA . LEU A 1 141 ? -12.971 30.872 41.947 1.00 14.69 141 LEU A CA 1
ATOM 1068 C C . LEU A 1 141 ? -12.382 30.697 43.331 1.00 15.23 141 LEU A C 1
ATOM 1069 O O . LEU A 1 141 ? -11.517 31.456 43.760 1.00 15.19 141 LEU A O 1
ATOM 1074 N N . GLU A 1 142 ? -12.808 29.626 43.994 1.00 15.07 142 GLU A N 1
ATOM 1075 C CA . GLU A 1 142 ? -12.297 29.293 45.313 1.00 16.25 142 GLU A CA 1
ATOM 1076 C C . GLU A 1 142 ? -10.841 28.868 45.243 1.00 14.98 142 GLU A C 1
ATOM 1077 O O . GLU A 1 142 ? -10.020 29.261 46.074 1.00 16.31 142 GLU A O 1
ATOM 1083 N N . LEU A 1 143 ? -10.483 28.051 44.252 1.00 14.70 143 LEU A N 1
ATOM 1084 C CA . LEU A 1 143 ? -9.105 27.573 44.143 1.00 14.66 143 LEU A CA 1
ATOM 1085 C C . LEU A 1 143 ? -8.117 28.676 43.814 1.00 15.82 143 LEU A C 1
ATOM 1086 O O . LEU A 1 143 ? -6.929 28.575 44.122 1.00 16.22 143 LEU A O 1
ATOM 1091 N N . LEU A 1 144 ? -8.583 29.720 43.143 1.00 15.63 144 LEU A N 1
ATOM 1092 C CA . LEU A 1 144 ? -7.700 30.816 42.763 1.00 14.98 144 LEU A CA 1
ATOM 1093 C C . LEU A 1 144 ? -7.909 32.034 43.639 1.00 15.27 144 LEU A C 1
ATOM 1094 O O . LEU A 1 144 ? -7.305 33.070 43.344 1.00 14.89 144 LEU A O 1
ATOM 1099 N N . ALA A 1 145 ? -8.658 31.928 44.731 1.00 14.91 145 ALA A N 1
ATOM 1100 C CA . ALA A 1 145 ? -8.895 33.098 45.586 1.00 17.60 145 ALA A CA 1
ATOM 1101 C C . ALA A 1 145 ? -7.668 33.522 46.375 1.00 17.57 145 ALA A C 1
ATOM 1102 O O . ALA A 1 145 ? -7.576 34.667 46.836 1.00 18.73 145 ALA A O 1
ATOM 1104 N N . GLY A 1 146 ? -6.661 32.661 46.516 1.00 18.57 146 GLY A N 1
ATOM 1105 C CA . GLY A 1 146 ? -5.456 32.991 47.253 1.00 20.59 146 GLY A CA 1
ATOM 1106 C C . GLY A 1 146 ? -4.439 33.773 46.435 1.00 21.39 146 GLY A C 1
ATOM 1107 O O . GLY A 1 146 ? -3.403 34.175 46.980 1.00 21.80 146 GLY A O 1
ATOM 1108 N N . ARG A 1 147 ? -4.706 34.013 45.152 1.00 21.85 147 ARG A N 1
ATOM 1109 C CA . ARG A 1 147 ? -3.768 34.739 44.305 1.00 21.81 147 ARG A CA 1
ATOM 1110 C C . ARG A 1 147 ? -3.474 36.121 44.886 1.00 23.25 147 ARG A C 1
ATOM 1111 O O . ARG A 1 147 ? -4.392 36.762 45.391 1.00 22.43 147 ARG A O 1
ATOM 1119 N N . LYS A 1 148 ? -2.216 36.547 44.805 1.00 23.49 148 LYS A N 1
ATOM 1120 C CA . LYS A 1 148 ? -1.815 37.835 45.362 1.00 26.47 148 LYS A CA 1
ATOM 1121 C C . LYS A 1 148 ? -1.235 38.785 44.317 1.00 27.07 148 LYS A C 1
ATOM 1122 O O . LYS A 1 148 ? -0.674 38.303 43.302 1.00 27.90 148 LYS A O 1
ATOM 1129 N N . PHE B 1 5 ? 0.013 6.599 -1.287 1.00 46.31 5 PHE B N 1
ATOM 1130 C CA . PHE B 1 5 ? 1.049 5.906 -0.468 1.00 46.18 5 PHE B CA 1
ATOM 1131 C C . PHE B 1 5 ? 2.128 5.296 -1.356 1.00 46.10 5 PHE B C 1
ATOM 1132 O O . PHE B 1 5 ? 1.833 4.661 -2.371 1.00 46.94 5 PHE B O 1
ATOM 1140 N N . LYS B 1 6 ? 3.385 5.494 -0.973 1.00 46.05 6 LYS B N 1
ATOM 1141 C CA . LYS B 1 6 ? 4.505 4.947 -1.730 1.00 45.43 6 LYS B CA 1
ATOM 1142 C C . LYS B 1 6 ? 4.848 3.543 -1.249 1.00 44.65 6 LYS B C 1
ATOM 1143 O O . LYS B 1 6 ? 4.418 3.115 -0.177 1.00 45.05 6 LYS B O 1
ATOM 1149 N N . LEU B 1 7 ? 5.623 2.818 -2.046 1.00 43.58 7 LEU B N 1
ATOM 1150 C CA . LEU B 1 7 ? 6.021 1.463 -1.674 1.00 42.10 7 LEU B CA 1
ATOM 1151 C C . LEU B 1 7 ? 7.460 1.191 -2.091 1.00 40.74 7 LEU B C 1
ATOM 1152 O O . LEU B 1 7 ? 7.837 1.377 -3.249 1.00 41.34 7 LEU B O 1
ATOM 1157 N N . GLY B 1 8 ? 8.268 0.775 -1.128 1.00 39.26 8 GLY B N 1
ATOM 1158 C CA . GLY B 1 8 ? 9.675 0.468 -1.371 1.00 36.37 8 GLY B CA 1
ATOM 1159 C C . GLY B 1 8 ? 10.091 -0.602 -0.367 1.00 35.47 8 GLY B C 1
ATOM 1160 O O . GLY B 1 8 ? 9.255 -1.057 0.420 1.00 34.60 8 GLY B O 1
ATOM 1161 N N . ALA B 1 9 ? 11.372 -0.955 -0.362 1.00 33.50 9 ALA B N 1
ATOM 1162 C CA . ALA B 1 9 ? 11.858 -1.982 0.541 1.00 31.44 9 ALA B CA 1
ATOM 1163 C C . ALA B 1 9 ? 11.650 -1.665 2.007 1.00 30.20 9 ALA B C 1
ATOM 1164 O O . ALA B 1 9 ? 11.357 -2.593 2.766 1.00 29.62 9 ALA B O 1
ATOM 1166 N N . GLU B 1 10 ? 11.777 -0.410 2.447 1.00 28.40 10 GLU B N 1
ATOM 1167 C CA . GLU B 1 10 ? 11.617 -0.072 3.846 1.00 26.90 10 GLU B CA 1
ATOM 1168 C C . GLU B 1 10 ? 10.226 -0.441 4.364 1.00 25.68 10 GLU B C 1
ATOM 1169 O O . GLU B 1 10 ? 10.116 -0.761 5.555 1.00 25.59 10 GLU B O 1
ATOM 1175 N N . ASN B 1 11 ? 9.204 -0.367 3.516 1.00 24.27 11 ASN B N 1
ATOM 1176 C CA . ASN B 1 11 ? 7.870 -0.723 4.008 1.00 23.88 11 ASN B CA 1
ATOM 1177 C C . ASN B 1 11 ? 7.372 -2.064 3.497 1.00 22.01 11 ASN B C 1
ATOM 1178 O O . ASN B 1 11 ? 6.170 -2.355 3.608 1.00 22.27 11 ASN B O 1
ATOM 1183 N N . ILE B 1 12 ? 8.261 -2.941 3.065 1.00 20.97 12 ILE B N 1
ATOM 1184 C CA . ILE B 1 12 ? 7.931 -4.308 2.657 1.00 19.41 12 ILE B CA 1
ATOM 1185 C C . ILE B 1 12 ? 8.612 -5.259 3.646 1.00 19.81 12 ILE B C 1
ATOM 1186 O O . ILE B 1 12 ? 9.806 -5.119 3.920 1.00 18.66 12 ILE B O 1
ATOM 1191 N N . PHE B 1 13 ? 7.834 -6.120 4.295 1.00 18.16 13 PHE B N 1
ATOM 1192 C CA . PHE B 1 13 ? 8.349 -7.048 5.297 1.00 18.95 13 PHE B CA 1
ATOM 1193 C C . PHE B 1 13 ? 8.022 -8.484 4.907 1.00 19.12 13 PHE B C 1
ATOM 1194 O O . PHE B 1 13 ? 6.909 -8.949 5.152 1.00 19.27 13 PHE B O 1
ATOM 1202 N N . LEU B 1 14 ? 8.978 -9.201 4.305 1.00 19.07 14 LEU B N 1
ATOM 1203 C CA . LEU B 1 14 ? 8.713 -10.569 3.879 1.00 19.52 14 LEU B CA 1
ATOM 1204 C C . LEU B 1 14 ? 9.092 -11.621 4.915 1.00 19.47 14 LEU B C 1
ATOM 1205 O O . LEU B 1 14 ? 9.893 -11.370 5.807 1.00 19.89 14 LEU B O 1
ATOM 1210 N N . GLY B 1 15 ? 8.455 -12.781 4.822 1.00 19.74 15 GLY B N 1
ATOM 1211 C CA . GLY B 1 15 ? 8.732 -13.887 5.722 1.00 19.85 15 GLY B CA 1
ATOM 1212 C C . GLY B 1 15 ? 8.504 -13.645 7.193 1.00 20.70 15 GLY B C 1
ATOM 1213 O O . GLY B 1 15 ? 9.242 -14.161 8.052 1.00 20.83 15 GLY B O 1
ATOM 1214 N N . ARG B 1 16 ? 7.457 -12.902 7.540 1.00 19.65 16 ARG B N 1
ATOM 1215 C CA . ARG B 1 16 ? 7.116 -12.679 8.928 1.00 20.94 16 ARG B CA 1
ATOM 1216 C C . ARG B 1 16 ? 6.319 -13.891 9.409 1.00 20.82 16 ARG B C 1
ATOM 1217 O O . ARG B 1 16 ? 5.769 -14.648 8.602 1.00 21.35 16 ARG B O 1
ATOM 1225 N N . LYS B 1 17 ? 6.286 -14.105 10.697 1.00 20.63 17 LYS B N 1
ATOM 1226 C CA . LYS B 1 17 ? 5.549 -15.149 11.375 1.00 21.57 17 LYS B CA 1
ATOM 1227 C C . LYS B 1 17 ? 4.869 -14.509 12.589 1.00 20.77 17 LYS B C 1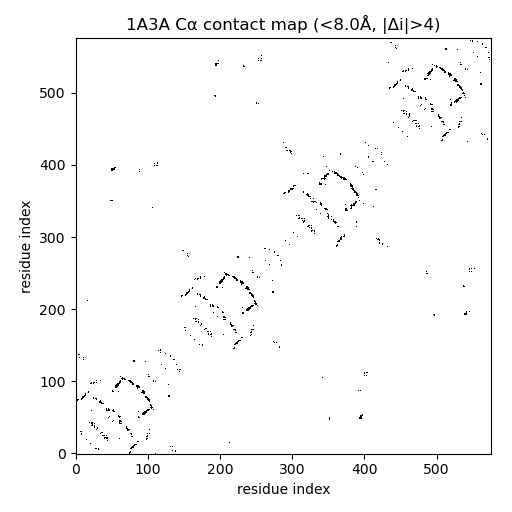
ATOM 1228 O O . LYS B 1 17 ? 5.469 -13.653 13.226 1.00 21.10 17 LYS B O 1
ATOM 1234 N N . ALA B 1 18 ? 3.631 -14.874 12.880 1.00 19.48 18 ALA B N 1
ATOM 1235 C CA . ALA B 1 18 ? 2.920 -14.369 14.039 1.00 18.35 18 ALA B CA 1
ATOM 1236 C C . ALA B 1 18 ? 1.895 -15.435 14.417 1.00 16.64 18 ALA B C 1
ATOM 1237 O O . ALA B 1 18 ? 1.279 -15.955 13.490 1.00 17.53 18 ALA B O 1
ATOM 1239 N N . ALA B 1 19 ? 1.668 -15.658 15.693 1.00 17.02 19 ALA B N 1
ATOM 1240 C CA . ALA B 1 19 ? 0.665 -16.634 16.085 1.00 15.93 19 ALA B CA 1
ATOM 1241 C C . ALA B 1 19 ? -0.726 -16.025 16.097 1.00 15.85 19 ALA B C 1
ATOM 1242 O O . ALA B 1 19 ? -1.711 -16.746 15.997 1.00 16.05 19 ALA B O 1
ATOM 1244 N N . THR B 1 20 ? -0.843 -14.720 16.351 1.00 15.47 20 THR B N 1
ATOM 1245 C CA . THR B 1 20 ? -2.163 -14.098 16.486 1.00 14.58 20 THR B CA 1
ATOM 1246 C C . THR B 1 20 ? -2.221 -12.774 15.717 1.00 13.86 20 THR B C 1
ATOM 1247 O O . THR B 1 20 ? -1.172 -12.202 15.405 1.00 13.57 20 THR B O 1
ATOM 1251 N N . LYS B 1 21 ? -3.438 -12.301 15.432 1.00 13.30 21 LYS B N 1
ATOM 1252 C CA . LYS B 1 21 ? -3.552 -11.055 14.650 1.00 12.60 21 LYS B CA 1
ATOM 1253 C C . LYS B 1 21 ? -3.095 -9.830 15.429 1.00 12.82 21 LYS B C 1
ATOM 1254 O O . LYS B 1 21 ? -2.550 -8.882 14.854 1.00 11.68 21 LYS B O 1
ATOM 1260 N N . GLU B 1 22 ? -3.291 -9.835 16.749 1.00 12.46 22 GLU B N 1
ATOM 1261 C CA . GLU B 1 22 ? -2.788 -8.765 17.610 1.00 13.24 22 GLU B CA 1
ATOM 1262 C C . GLU B 1 22 ? -1.283 -8.618 17.484 1.00 13.40 22 GLU B C 1
ATOM 1263 O O . GLU B 1 22 ? -0.768 -7.479 17.455 1.00 12.52 22 GLU B O 1
ATOM 1269 N N . GLU B 1 23 ? -0.551 -9.740 17.431 1.00 13.21 23 GLU B N 1
ATOM 1270 C CA . GLU B 1 23 ? 0.892 -9.700 17.223 1.00 14.20 23 GLU B CA 1
ATOM 1271 C C . GLU B 1 23 ? 1.244 -9.134 15.859 1.00 13.40 23 GLU B C 1
ATOM 1272 O O . GLU B 1 23 ? 2.139 -8.295 15.707 1.00 13.73 23 GLU B O 1
ATOM 1278 N N . ALA B 1 24 ? 0.514 -9.529 14.810 1.00 13.05 24 ALA B N 1
ATOM 1279 C CA . ALA B 1 24 ? 0.757 -8.988 13.468 1.00 11.86 24 ALA B CA 1
ATOM 1280 C C . ALA B 1 24 ? 0.405 -7.494 13.420 1.00 12.10 24 ALA B C 1
ATOM 1281 O O . ALA B 1 24 ? 1.131 -6.706 12.798 1.00 12.86 24 ALA B O 1
ATOM 1283 N N . ILE B 1 25 ? -0.665 -7.111 14.094 1.00 11.53 25 ILE B N 1
ATOM 1284 C CA . ILE B 1 25 ? -1.070 -5.692 14.107 1.00 13.50 25 ILE B CA 1
ATOM 1285 C C . ILE B 1 25 ? -0.021 -4.859 14.828 1.00 13.87 25 ILE B C 1
ATOM 1286 O O . ILE B 1 25 ? 0.360 -3.794 14.339 1.00 13.65 25 ILE B O 1
ATOM 1291 N N . ARG B 1 26 ? 0.493 -5.354 15.960 1.00 14.67 26 ARG B N 1
ATOM 1292 C CA . ARG B 1 26 ? 1.533 -4.651 16.704 1.00 15.86 26 ARG B CA 1
ATOM 1293 C C . ARG B 1 26 ? 2.796 -4.473 15.862 1.00 16.10 26 ARG B C 1
ATOM 1294 O O . ARG B 1 26 ? 3.406 -3.404 15.891 1.00 16.07 26 ARG B O 1
ATOM 1302 N N . PHE B 1 27 ? 3.177 -5.516 15.147 1.00 14.53 27 PHE B N 1
ATOM 1303 C CA . PHE B 1 27 ? 4.310 -5.455 14.252 1.00 15.17 27 PHE B CA 1
ATOM 1304 C C . PHE B 1 27 ? 4.097 -4.381 13.180 1.00 15.31 27 PHE B C 1
ATOM 1305 O O . PHE B 1 27 ? 5.003 -3.566 12.976 1.00 15.21 27 PHE B O 1
ATOM 1313 N N . ALA B 1 28 ? 2.959 -4.432 12.482 1.00 14.16 28 ALA B N 1
ATOM 1314 C CA . ALA B 1 28 ? 2.693 -3.435 11.440 1.00 14.90 28 ALA B CA 1
ATOM 1315 C C . ALA B 1 28 ? 2.727 -2.018 12.017 1.00 16.42 28 ALA B C 1
ATOM 1316 O O . ALA B 1 28 ? 3.328 -1.123 11.406 1.00 16.40 28 ALA B O 1
ATOM 1318 N N . GLY B 1 29 ? 2.041 -1.801 13.128 1.00 16.11 29 GLY B N 1
ATOM 1319 C CA . GLY B 1 29 ? 1.991 -0.511 13.797 1.00 18.21 29 GLY B CA 1
ATOM 1320 C C . GLY B 1 29 ? 3.393 0.004 14.119 1.00 19.77 29 GLY B C 1
ATOM 1321 O O . GLY B 1 29 ? 3.711 1.182 13.901 1.00 19.30 29 GLY B O 1
ATOM 1322 N N . GLU B 1 30 ? 4.229 -0.875 14.662 1.00 20.15 30 GLU B N 1
ATOM 1323 C CA . GLU B 1 30 ? 5.608 -0.529 14.994 1.00 21.36 30 GLU B CA 1
ATOM 1324 C C . GLU B 1 30 ? 6.389 -0.067 13.774 1.00 20.79 30 GLU B C 1
ATOM 1325 O O . GLU B 1 30 ? 7.191 0.872 13.883 1.00 20.80 30 GLU B O 1
ATOM 1331 N N . GLN B 1 31 ? 6.186 -0.732 12.635 1.00 19.53 31 GLN B N 1
ATOM 1332 C CA . GLN B 1 31 ? 6.869 -0.381 11.401 1.00 20.06 31 GLN B CA 1
ATOM 1333 C C . GLN B 1 31 ? 6.364 0.926 10.820 1.00 19.88 31 GLN B C 1
ATOM 1334 O O . GLN B 1 31 ? 7.139 1.681 10.214 1.00 20.34 31 GLN B O 1
ATOM 1340 N N . LEU B 1 32 ? 5.096 1.237 11.066 1.00 19.00 32 LEU B N 1
ATOM 1341 C CA . LEU B 1 32 ? 4.537 2.528 10.659 1.00 18.36 32 LEU B CA 1
ATOM 1342 C C . LEU B 1 32 ? 5.201 3.638 11.482 1.00 19.29 32 LEU B C 1
ATOM 1343 O O . LEU B 1 32 ? 5.467 4.713 10.948 1.00 17.98 32 LEU B O 1
ATOM 1348 N N . VAL B 1 33 ? 5.480 3.373 12.754 1.00 20.28 33 VAL B N 1
ATOM 1349 C CA . VAL B 1 33 ? 6.207 4.332 13.596 1.00 20.97 33 VAL B CA 1
ATOM 1350 C C . VAL B 1 33 ? 7.647 4.479 13.113 1.00 22.28 33 VAL B C 1
ATOM 1351 O O . VAL B 1 33 ? 8.145 5.591 12.918 1.00 21.83 33 VAL B O 1
ATOM 1355 N N . LYS B 1 34 ? 8.350 3.367 12.920 1.00 22.59 34 LYS B N 1
ATOM 1356 C CA . LYS B 1 34 ? 9.733 3.374 12.460 1.00 23.92 34 LYS B CA 1
ATOM 1357 C C . LYS B 1 34 ? 9.910 4.030 11.099 1.00 24.27 34 LYS B C 1
ATOM 1358 O O . LYS B 1 34 ? 10.892 4.744 10.864 1.00 24.63 34 LYS B O 1
ATOM 1364 N N . GLY B 1 35 ? 8.958 3.857 10.190 1.00 23.23 35 GLY B N 1
ATOM 1365 C CA . GLY B 1 35 ? 8.967 4.490 8.890 1.00 22.69 35 GLY B CA 1
ATOM 1366 C C . GLY B 1 35 ? 8.591 5.961 8.907 1.00 22.39 35 GLY B C 1
ATOM 1367 O O . GLY B 1 35 ? 8.611 6.619 7.862 1.00 22.54 35 GLY B O 1
ATOM 1368 N N . GLY B 1 36 ? 8.181 6.505 10.044 1.00 21.56 36 GLY B N 1
ATOM 1369 C CA . GLY B 1 36 ? 7.834 7.897 10.198 1.00 22.41 36 GLY B CA 1
ATOM 1370 C C . GLY B 1 36 ? 6.441 8.258 9.736 1.00 21.87 36 GLY B C 1
ATOM 1371 O O . GLY B 1 36 ? 6.130 9.425 9.467 1.00 22.67 36 GLY B O 1
ATOM 1372 N N . TYR B 1 37 ? 5.561 7.259 9.652 1.00 20.59 37 TYR B N 1
ATOM 1373 C CA . TYR B 1 37 ? 4.203 7.482 9.198 1.00 20.53 37 TYR B CA 1
ATOM 1374 C C . TYR B 1 37 ? 3.297 7.923 10.330 1.00 19.46 37 TYR B C 1
ATOM 1375 O O . TYR B 1 37 ? 2.359 8.700 10.147 1.00 19.99 37 TYR B O 1
ATOM 1384 N N . VAL B 1 38 ? 3.486 7.334 11.514 1.00 19.54 38 VAL B N 1
ATOM 1385 C CA . VAL B 1 38 ? 2.667 7.602 12.675 1.00 18.26 38 VAL B CA 1
ATOM 1386 C C . VAL B 1 38 ? 3.465 7.737 13.978 1.00 19.30 38 VAL B C 1
ATOM 1387 O O . VAL B 1 38 ? 4.593 7.264 14.136 1.00 19.47 38 VAL B O 1
ATOM 1391 N N . GLU B 1 39 ? 2.806 8.362 14.949 1.00 19.81 39 GLU B N 1
ATOM 1392 C CA . GLU B 1 39 ? 3.367 8.494 16.298 1.00 21.00 39 GLU B CA 1
ATOM 1393 C C . GLU B 1 39 ? 3.023 7.197 17.020 1.00 21.49 39 GLU B C 1
ATOM 1394 O O . GLU B 1 39 ? 2.084 6.487 16.621 1.00 20.82 39 GLU B O 1
ATOM 1400 N N . PRO B 1 40 ? 3.734 6.865 18.086 1.00 21.40 40 PRO B N 1
ATOM 1401 C CA . PRO B 1 40 ? 3.597 5.605 18.784 1.00 21.78 40 PRO B CA 1
ATOM 1402 C C . PRO B 1 40 ? 2.205 5.242 19.236 1.00 21.20 40 PRO B C 1
ATOM 1403 O O . PRO B 1 40 ? 1.793 4.075 19.232 1.00 21.57 40 PRO B O 1
ATOM 1407 N N . GLU B 1 41 ? 1.395 6.221 19.622 1.00 21.37 41 GLU B N 1
ATOM 1408 C CA . GLU B 1 41 ? 0.040 6.023 20.091 1.00 20.00 41 GLU B CA 1
ATOM 1409 C C . GLU B 1 41 ? -0.859 5.401 19.030 1.00 19.66 41 GLU B C 1
ATOM 1410 O O . GLU B 1 41 ? -1.840 4.731 19.352 1.00 19.73 41 GLU B O 1
ATOM 1416 N N . TYR B 1 42 ? -0.511 5.532 17.754 1.00 17.68 42 TYR B N 1
ATOM 1417 C CA . TYR B 1 42 ? -1.317 4.941 16.690 1.00 17.06 42 TYR B CA 1
ATOM 1418 C C . TYR B 1 42 ? -1.394 3.421 16.795 1.00 16.59 42 TYR B C 1
ATOM 1419 O O . TYR B 1 42 ? -2.388 2.842 16.372 1.00 15.29 42 TYR B O 1
ATOM 1428 N N . VAL B 1 43 ? -0.348 2.765 17.289 1.00 16.77 43 VAL B N 1
ATOM 1429 C CA . VAL B 1 43 ? -0.389 1.304 17.384 1.00 15.96 43 VAL B CA 1
ATOM 1430 C C . VAL B 1 43 ? -1.585 0.818 18.167 1.00 15.92 43 VAL B C 1
ATOM 1431 O O . VAL B 1 43 ? -2.383 -0.012 17.702 1.00 14.58 43 VAL B O 1
ATOM 1435 N N . GLN B 1 44 ? -1.782 1.348 19.383 1.00 15.84 44 GLN B N 1
ATOM 1436 C CA . GLN B 1 44 ? -2.964 0.994 20.169 1.00 15.02 44 GLN B CA 1
ATOM 1437 C C . GLN B 1 44 ? -4.256 1.326 19.448 1.00 14.84 44 GLN B C 1
ATOM 1438 O O . GLN B 1 44 ? -5.242 0.585 19.590 1.00 13.05 44 GLN B O 1
ATOM 1444 N N . ALA B 1 45 ? -4.333 2.392 18.634 1.00 13.85 45 ALA B N 1
ATOM 1445 C CA . ALA B 1 45 ? -5.547 2.682 17.892 1.00 13.93 45 ALA B CA 1
ATOM 1446 C C . ALA B 1 45 ? -5.837 1.579 16.857 1.00 13.30 45 ALA B C 1
ATOM 1447 O O . ALA B 1 45 ? -6.988 1.281 16.563 1.00 14.16 45 ALA B O 1
ATOM 1449 N N . MET B 1 46 ? -4.798 0.968 16.302 1.00 13.26 46 MET B N 1
ATOM 1450 C CA . MET B 1 46 ? -4.966 -0.118 15.333 1.00 11.69 46 MET B CA 1
ATOM 1451 C C . MET B 1 46 ? -5.550 -1.341 16.033 1.00 12.51 46 MET B C 1
ATOM 1452 O O . MET B 1 46 ? -6.413 -2.012 15.483 1.00 11.31 46 MET B O 1
ATOM 1457 N N . LEU B 1 47 ? -5.118 -1.585 17.279 1.00 12.38 47 LEU B N 1
ATOM 1458 C CA . LEU B 1 47 ? -5.704 -2.661 18.066 1.00 13.90 47 LEU B CA 1
ATOM 1459 C C . LEU B 1 47 ? -7.132 -2.295 18.441 1.00 14.02 47 LEU B C 1
ATOM 1460 O O . LEU B 1 47 ? -8.006 -3.164 18.408 1.00 14.00 47 LEU B O 1
ATOM 1465 N N . ASP B 1 48 ? -7.388 -1.015 18.751 1.00 13.45 48 ASP B N 1
ATOM 1466 C CA . ASP B 1 48 ? -8.752 -0.586 19.051 1.00 13.51 48 ASP B CA 1
ATOM 1467 C C . ASP B 1 48 ? -9.678 -0.840 17.860 1.00 13.20 48 ASP B C 1
ATOM 1468 O O . ASP B 1 48 ? -10.798 -1.314 18.017 1.00 13.44 48 ASP B O 1
ATOM 1473 N N . ARG B 1 49 ? -9.227 -0.467 16.665 1.00 12.63 49 ARG B N 1
ATOM 1474 C CA . ARG B 1 49 ? -10.010 -0.642 15.451 1.00 13.03 49 ARG B CA 1
ATOM 1475 C C . ARG B 1 49 ? -10.370 -2.116 15.257 1.00 13.72 49 ARG B C 1
ATOM 1476 O O . ARG B 1 49 ? -11.505 -2.484 14.962 1.00 13.67 49 ARG B O 1
ATOM 1484 N N . GLU B 1 50 ? -9.335 -2.961 15.414 1.00 12.87 50 GLU B N 1
ATOM 1485 C CA . GLU B 1 50 ? -9.531 -4.394 15.203 1.00 14.54 50 GLU B CA 1
ATOM 1486 C C . GLU B 1 50 ? -10.661 -4.960 16.052 1.00 15.41 50 GLU B C 1
ATOM 1487 O O . GLU B 1 50 ? -11.392 -5.857 15.632 1.00 15.71 50 GLU B O 1
ATOM 1493 N N . LYS B 1 51 ? -10.827 -4.468 17.282 1.00 16.24 51 LYS B N 1
ATOM 1494 C CA . LYS B 1 51 ? -11.862 -4.905 18.193 1.00 18.42 51 LYS B CA 1
ATOM 1495 C C . LYS B 1 51 ? -13.255 -4.517 17.744 1.00 19.38 51 LYS B C 1
ATOM 1496 O O . LYS B 1 51 ? -14.227 -5.140 18.162 1.00 19.28 51 LYS B O 1
ATOM 1502 N N . LEU B 1 52 ? -13.375 -3.508 16.888 1.00 19.54 52 LEU B N 1
ATOM 1503 C CA . LEU B 1 52 ? -14.674 -3.099 16.381 1.00 20.53 52 LEU B CA 1
ATOM 1504 C C . LEU B 1 52 ? -15.228 -4.102 15.380 1.00 22.26 52 LEU B C 1
ATOM 1505 O O . LEU B 1 52 ? -16.447 -4.210 15.303 1.00 21.31 52 LEU B O 1
ATOM 1510 N N . THR B 1 53 ? -14.388 -4.843 14.681 1.00 21.35 53 THR B N 1
ATOM 1511 C CA . THR B 1 53 ? -14.744 -5.878 13.712 1.00 21.27 53 THR B CA 1
ATOM 1512 C C . THR B 1 53 ? -13.464 -6.251 12.980 1.00 20.75 53 THR B C 1
ATOM 1513 O O . THR B 1 53 ? -12.598 -5.401 12.777 1.00 20.55 53 THR B O 1
ATOM 1517 N N . PRO B 1 54 ? -13.234 -7.518 12.662 1.00 19.56 54 PRO B N 1
ATOM 1518 C CA . PRO B 1 54 ? -12.035 -7.898 11.953 1.00 19.09 54 PRO B CA 1
ATOM 1519 C C . PRO B 1 54 ? -11.775 -7.016 10.731 1.00 17.36 54 PRO B C 1
ATOM 1520 O O . PRO B 1 54 ? -12.674 -6.512 10.058 1.00 16.68 54 PRO B O 1
ATOM 1524 N N . THR B 1 55 ? -10.506 -6.860 10.371 1.00 14.95 55 THR B N 1
ATOM 1525 C CA . THR B 1 55 ? -10.087 -6.155 9.172 1.00 12.10 55 THR B CA 1
ATOM 1526 C C . THR B 1 55 ? -9.697 -7.172 8.104 1.00 11.78 55 THR B C 1
ATOM 1527 O O . THR B 1 55 ? -8.999 -6.849 7.149 1.00 10.54 55 THR B O 1
ATOM 1531 N N . TYR B 1 56 ? -10.185 -8.405 8.241 1.00 11.21 56 TYR B N 1
ATOM 1532 C CA . TYR B 1 56 ? -9.927 -9.437 7.233 1.00 12.31 56 TYR B CA 1
ATOM 1533 C C . TYR B 1 56 ? -10.841 -9.182 6.036 1.00 12.29 56 TYR B C 1
ATOM 1534 O O . TYR B 1 56 ? -12.069 -9.167 6.179 1.00 13.21 56 TYR B O 1
ATOM 1543 N N . LEU B 1 57 ? -10.268 -8.955 4.861 1.00 11.92 57 LEU B N 1
ATOM 1544 C CA . LEU B 1 57 ? -11.068 -8.670 3.680 1.00 12.42 57 LEU B CA 1
ATOM 1545 C C . LEU B 1 57 ? -11.489 -9.925 2.913 1.00 13.15 57 LEU B C 1
ATOM 1546 O O . LEU B 1 57 ? -12.303 -9.807 2.000 1.00 13.29 57 LEU B O 1
ATOM 1551 N N . GLY B 1 58 ? -10.874 -11.034 3.249 1.00 13.96 58 GLY B N 1
ATOM 1552 C CA . GLY B 1 58 ? -11.086 -12.267 2.465 1.00 15.38 58 GLY B CA 1
ATOM 1553 C C . GLY B 1 58 ? -9.911 -12.349 1.498 1.00 16.55 58 GLY B C 1
ATOM 1554 O O . GLY B 1 58 ? -9.052 -11.457 1.408 1.00 16.78 58 GLY B O 1
ATOM 1555 N N . GLU B 1 59 ? -9.810 -13.495 0.816 1.00 17.35 59 GLU B N 1
ATOM 1556 C CA . GLU B 1 59 ? -8.763 -13.743 -0.155 1.00 18.95 59 GLU B CA 1
ATOM 1557 C C . GLU B 1 59 ? -7.354 -13.467 0.353 1.00 17.83 59 GLU B C 1
ATOM 1558 O O . GLU B 1 59 ? -6.488 -12.959 -0.372 1.00 17.98 59 GLU B O 1
ATOM 1564 N N . SER B 1 60 ? -7.084 -13.875 1.589 1.00 16.36 60 SER B N 1
ATOM 1565 C CA . SER B 1 60 ? -5.777 -13.843 2.208 1.00 16.24 60 SER B CA 1
ATOM 1566 C C . SER B 1 60 ? -5.234 -12.469 2.568 1.00 14.76 60 SER B C 1
ATOM 1567 O O . SER B 1 60 ? -4.031 -12.324 2.844 1.00 13.15 60 SER B O 1
ATOM 1570 N N . ILE B 1 61 ? -6.116 -11.480 2.592 1.00 13.51 61 ILE B N 1
ATOM 1571 C CA . ILE B 1 61 ? -5.686 -10.101 2.877 1.00 12.74 61 ILE B CA 1
ATOM 1572 C C . ILE B 1 61 ? -6.368 -9.526 4.107 1.00 11.81 61 ILE B C 1
ATOM 1573 O O . ILE B 1 61 ? -7.593 -9.636 4.243 1.00 12.56 61 ILE B O 1
ATOM 1578 N N . ALA B 1 62 ? -5.620 -8.854 4.980 1.00 11.00 62 ALA B N 1
ATOM 1579 C CA . ALA B 1 62 ? -6.155 -8.145 6.129 1.00 9.54 62 ALA B CA 1
ATOM 1580 C C . ALA B 1 62 ? -5.595 -6.718 6.044 1.00 9.78 62 ALA B C 1
ATOM 1581 O O . ALA B 1 62 ? -4.484 -6.533 5.546 1.00 9.33 62 ALA B O 1
ATOM 1583 N N . VAL B 1 63 ? -6.370 -5.741 6.504 1.00 9.67 63 VAL B N 1
ATOM 1584 C CA . VAL B 1 63 ? -5.984 -4.333 6.383 1.00 10.19 63 VAL B CA 1
ATOM 1585 C C . VAL B 1 63 ? -6.121 -3.555 7.688 1.00 10.04 63 VAL B C 1
ATOM 1586 O O . VAL B 1 63 ? -6.934 -2.632 7.835 1.00 10.10 63 VAL B O 1
ATOM 1590 N N . PRO B 1 64 ? -5.330 -3.905 8.695 1.00 9.56 64 PRO B N 1
ATOM 1591 C CA . PRO B 1 64 ? -5.397 -3.215 9.988 1.00 9.79 64 PRO B CA 1
ATOM 1592 C C . PRO B 1 64 ? -5.108 -1.724 9.831 1.00 9.89 64 PRO B C 1
ATOM 1593 O O . PRO B 1 64 ? -4.265 -1.343 9.033 1.00 11.85 64 PRO B O 1
ATOM 1597 N N . HIS B 1 65 ? -5.893 -0.890 10.484 1.00 11.79 65 HIS B N 1
ATOM 1598 C CA . HIS B 1 65 ? -5.748 0.555 10.365 1.00 11.44 65 HIS B CA 1
ATOM 1599 C C . HIS B 1 65 ? -6.150 1.169 11.693 1.00 12.61 65 HIS B C 1
ATOM 1600 O O . HIS B 1 65 ? -6.556 0.454 12.613 1.00 11.82 65 HIS B O 1
ATOM 1607 N N . GLY B 1 66 ? -5.995 2.481 11.801 1.00 12.47 66 GLY B N 1
ATOM 1608 C CA . GLY B 1 66 ? -6.372 3.136 13.048 1.00 13.60 66 GLY B CA 1
ATOM 1609 C C . GLY B 1 66 ? -7.836 3.539 13.104 1.00 14.34 66 GLY B C 1
ATOM 1610 O O . GLY B 1 66 ? -8.751 3.159 12.365 1.00 15.13 66 GLY B O 1
ATOM 1611 N N . THR B 1 67 ? -8.092 4.416 14.074 1.00 15.18 67 THR B N 1
ATOM 1612 C CA . THR B 1 67 ? -9.408 4.974 14.354 1.00 15.56 67 THR B CA 1
ATOM 1613 C C . THR B 1 67 ? -9.395 6.477 14.091 1.00 16.30 67 THR B C 1
ATOM 1614 O O . THR B 1 67 ? -8.322 7.091 14.048 1.00 16.59 67 THR B O 1
ATOM 1618 N N . VAL B 1 68 ? -10.559 7.089 13.964 1.00 17.25 68 VAL B N 1
ATOM 1619 C CA . VAL B 1 68 ? -10.666 8.527 13.755 1.00 20.27 68 VAL B CA 1
ATOM 1620 C C . VAL B 1 68 ? -10.174 9.313 14.968 1.00 19.41 68 VAL B C 1
ATOM 1621 O O . VAL B 1 68 ? -9.610 10.399 14.813 1.00 21.46 68 VAL B O 1
ATOM 1625 N N . GLU B 1 69 ? -10.266 8.752 16.158 1.00 20.85 69 GLU B N 1
ATOM 1626 C CA . GLU B 1 69 ? -9.780 9.373 17.387 1.00 19.32 69 GLU B CA 1
ATOM 1627 C C . GLU B 1 69 ? -8.265 9.501 17.404 1.00 20.31 69 GLU B C 1
ATOM 1628 O O . GLU B 1 69 ? -7.698 10.336 18.123 1.00 19.24 69 GLU B O 1
ATOM 1634 N N . ALA B 1 70 ? -7.534 8.737 16.597 1.00 18.97 70 ALA B N 1
ATOM 1635 C CA . ALA B 1 70 ? -6.089 8.833 16.510 1.00 19.43 70 ALA B CA 1
ATOM 1636 C C . ALA B 1 70 ? -5.622 9.594 15.282 1.00 18.92 70 ALA B C 1
ATOM 1637 O O . ALA B 1 70 ? -4.449 9.524 14.910 1.00 19.79 70 ALA B O 1
ATOM 1639 N N . LYS B 1 71 ? -6.482 10.361 14.621 1.00 20.01 71 LYS B N 1
ATOM 1640 C CA . LYS B 1 71 ? -6.134 11.068 13.395 1.00 20.58 71 LYS B CA 1
ATOM 1641 C C . LYS B 1 71 ? -4.938 11.999 13.525 1.00 21.66 71 LYS B C 1
ATOM 1642 O O . LYS B 1 71 ? -4.114 12.071 12.610 1.00 20.93 71 LYS B O 1
ATOM 1648 N N . ASP B 1 72 ? -4.749 12.632 14.675 1.00 22.09 72 ASP B N 1
ATOM 1649 C CA . ASP B 1 72 ? -3.624 13.532 14.909 1.00 24.24 72 ASP B CA 1
ATOM 1650 C C . ASP B 1 72 ? -2.309 12.823 15.153 1.00 23.11 72 ASP B C 1
ATOM 1651 O O . ASP B 1 72 ? -1.211 13.403 15.143 1.00 24.43 72 ASP B O 1
ATOM 1656 N N . ARG B 1 73 ? -2.325 11.488 15.254 1.00 22.62 73 ARG B N 1
ATOM 1657 C CA . ARG B 1 73 ? -1.149 10.667 15.406 1.00 21.21 73 ARG B CA 1
ATOM 1658 C C . ARG B 1 73 ? -0.576 10.265 14.053 1.00 20.47 73 ARG B C 1
ATOM 1659 O O . ARG B 1 73 ? 0.473 9.636 13.983 1.00 20.54 73 ARG B O 1
ATOM 1667 N N . VAL B 1 74 ? -1.287 10.596 12.976 1.00 21.02 74 VAL B N 1
ATOM 1668 C CA . VAL B 1 74 ? -0.819 10.287 11.633 1.00 20.87 74 VAL B CA 1
ATOM 1669 C C . VAL B 1 74 ? 0.044 11.436 11.106 1.00 21.82 74 VAL B C 1
ATOM 1670 O O . VAL B 1 74 ? -0.465 12.532 10.883 1.00 22.56 74 VAL B O 1
ATOM 1674 N N . LEU B 1 75 ? 1.320 11.148 10.932 1.00 22.52 75 LEU B N 1
ATOM 1675 C CA . LEU B 1 75 ? 2.287 12.123 10.445 1.00 23.56 75 LEU B CA 1
ATOM 1676 C C . LEU B 1 75 ? 2.253 12.163 8.925 1.00 24.14 75 LEU B C 1
ATOM 1677 O O . LEU B 1 75 ? 2.381 13.220 8.296 1.00 23.91 75 LEU B O 1
ATOM 1682 N N . LYS B 1 76 ? 2.075 10.984 8.326 1.00 23.74 76 LYS B N 1
ATOM 1683 C CA . LYS B 1 76 ? 1.995 10.889 6.877 1.00 23.69 76 LYS B CA 1
ATOM 1684 C C . LYS B 1 76 ? 1.275 9.609 6.457 1.00 22.85 76 LYS B C 1
ATOM 1685 O O . LYS B 1 76 ? 1.445 8.559 7.079 1.00 22.88 76 LYS B O 1
ATOM 1691 N N . THR B 1 77 ? 0.469 9.738 5.409 1.00 21.65 77 THR B N 1
ATOM 1692 C CA . THR B 1 77 ? -0.267 8.577 4.909 1.00 20.63 77 THR B CA 1
ATOM 1693 C C . THR B 1 77 ? 0.687 7.543 4.343 1.00 19.23 77 THR B C 1
ATOM 1694 O O . THR B 1 77 ? 1.664 7.855 3.660 1.00 18.16 77 THR B O 1
ATOM 1698 N N . GLY B 1 78 ? 0.391 6.266 4.589 1.00 18.44 78 GLY B N 1
ATOM 1699 C CA . GLY B 1 78 ? 1.257 5.234 4.017 1.00 17.00 78 GLY B CA 1
ATOM 1700 C C . GLY B 1 78 ? 0.822 3.849 4.489 1.00 16.82 78 GLY B C 1
ATOM 1701 O O . GLY B 1 78 ? -0.143 3.706 5.237 1.00 16.26 78 GLY B O 1
ATOM 1702 N N . VAL B 1 79 ? 1.526 2.849 3.959 1.00 15.29 79 VAL B N 1
ATOM 1703 C CA . VAL B 1 79 ? 1.232 1.476 4.342 1.00 15.51 79 VAL B CA 1
ATOM 1704 C C . VAL B 1 79 ? 2.500 0.679 4.614 1.00 14.25 79 VAL B C 1
ATOM 1705 O O . VAL B 1 79 ? 3.588 1.023 4.154 1.00 15.30 79 VAL B O 1
ATOM 1709 N N . VAL B 1 80 ? 2.339 -0.429 5.341 1.00 14.68 80 VAL B N 1
ATOM 1710 C CA . VAL B 1 80 ? 3.456 -1.360 5.530 1.00 14.86 80 VAL B CA 1
ATOM 1711 C C . VAL B 1 80 ? 2.921 -2.688 4.989 1.00 14.72 80 VAL B C 1
ATOM 1712 O O . VAL B 1 80 ? 1.828 -3.101 5.398 1.00 15.68 80 VAL B O 1
ATOM 1716 N N . PHE B 1 81 ? 3.649 -3.280 4.078 1.00 15.21 81 PHE B N 1
ATOM 1717 C CA . PHE B 1 81 ? 3.203 -4.541 3.460 1.00 14.24 81 PHE B CA 1
ATOM 1718 C C . PHE B 1 81 ? 3.887 -5.668 4.214 1.00 13.92 81 PHE B C 1
ATOM 1719 O O . PHE B 1 81 ? 5.100 -5.793 4.084 1.00 14.47 81 PHE B O 1
ATOM 1727 N N . CYS B 1 82 ? 3.122 -6.428 4.970 1.00 14.37 82 CYS B N 1
ATOM 1728 C CA . CYS B 1 82 ? 3.752 -7.485 5.783 1.00 14.50 82 CYS B CA 1
ATOM 1729 C C . CYS B 1 82 ? 3.292 -8.841 5.282 1.00 15.80 82 CYS B C 1
ATOM 1730 O O . CYS B 1 82 ? 2.088 -9.111 5.338 1.00 16.44 82 CYS B O 1
ATOM 1733 N N . GLN B 1 83 ? 4.235 -9.671 4.873 1.00 15.21 83 GLN B N 1
ATOM 1734 C CA . GLN B 1 83 ? 3.896 -10.985 4.339 1.00 17.10 83 GLN B CA 1
ATOM 1735 C C . GLN B 1 83 ? 4.071 -12.075 5.380 1.00 16.79 83 GLN B C 1
ATOM 1736 O O . GLN B 1 83 ? 5.102 -12.145 6.054 1.00 17.37 83 GLN B O 1
ATOM 1742 N N . TYR B 1 84 ? 3.046 -12.900 5.518 1.00 17.36 84 TYR B N 1
ATOM 1743 C CA . TYR B 1 84 ? 2.993 -14.019 6.447 1.00 17.42 84 TYR B CA 1
ATOM 1744 C C . TYR B 1 84 ? 2.686 -15.278 5.645 1.00 17.87 84 TYR B C 1
ATOM 1745 O O . TYR B 1 84 ? 1.536 -15.680 5.465 1.00 17.84 84 TYR B O 1
ATOM 1754 N N . PRO B 1 85 ? 3.714 -15.917 5.094 1.00 18.91 85 PRO B N 1
ATOM 1755 C CA . PRO B 1 85 ? 3.546 -17.071 4.222 1.00 19.63 85 PRO B CA 1
ATOM 1756 C C . PRO B 1 85 ? 2.769 -18.204 4.845 1.00 19.57 85 PRO B C 1
ATOM 1757 O O . PRO B 1 85 ? 1.975 -18.868 4.167 1.00 20.49 85 PRO B O 1
ATOM 1761 N N . GLU B 1 86 ? 2.937 -18.432 6.139 1.00 19.43 86 GLU B N 1
ATOM 1762 C CA . GLU B 1 86 ? 2.212 -19.466 6.860 1.00 19.90 86 GLU B CA 1
ATOM 1763 C C . GLU B 1 86 ? 0.848 -19.007 7.357 1.00 19.35 86 GLU B C 1
ATOM 1764 O O . GLU B 1 86 ? 0.074 -19.787 7.925 1.00 19.01 86 GLU B O 1
ATOM 1770 N N . GLY B 1 87 ? 0.525 -17.735 7.121 1.00 18.76 87 GLY B N 1
ATOM 1771 C CA . GLY B 1 87 ? -0.752 -17.184 7.508 1.00 17.63 87 GLY B CA 1
ATOM 1772 C C . GLY B 1 87 ? -0.926 -16.834 8.967 1.00 17.42 87 GLY B C 1
ATOM 1773 O O . GLY B 1 87 ? -0.316 -17.325 9.913 1.00 17.21 87 GLY B O 1
ATOM 1774 N N . VAL B 1 88 ? -1.827 -15.859 9.176 1.00 15.76 88 VAL B N 1
ATOM 1775 C CA . VAL B 1 88 ? -2.287 -15.371 10.450 1.00 15.55 88 VAL B CA 1
ATOM 1776 C C . VAL B 1 88 ? -3.818 -15.221 10.379 1.00 14.56 88 VAL B C 1
ATOM 1777 O O . VAL B 1 88 ? -4.341 -14.536 9.496 1.00 13.93 88 VAL B O 1
ATOM 1781 N N . ARG B 1 89 ? -4.513 -15.883 11.298 1.00 14.94 89 ARG B N 1
ATOM 1782 C CA . ARG B 1 89 ? -5.971 -15.781 11.257 1.00 13.86 89 ARG B CA 1
ATOM 1783 C C . ARG B 1 89 ? -6.416 -14.362 11.627 1.00 13.51 89 ARG B C 1
ATOM 1784 O O . ARG B 1 89 ? -6.100 -13.928 12.729 1.00 13.75 89 ARG B O 1
ATOM 1792 N N . PHE B 1 90 ? -7.192 -13.716 10.777 1.00 13.12 90 PHE B N 1
ATOM 1793 C CA . PHE B 1 90 ? -7.707 -12.384 11.092 1.00 13.41 90 PHE B CA 1
ATOM 1794 C C . PHE B 1 90 ? -9.214 -12.414 11.275 1.00 13.05 90 PHE B C 1
ATOM 1795 O O . PHE B 1 90 ? -9.744 -11.527 11.937 1.00 14.22 90 PHE B O 1
ATOM 1803 N N . GLY B 1 91 ? -9.918 -13.420 10.768 1.00 13.20 91 GLY B N 1
ATOM 1804 C CA . GLY B 1 91 ? -11.350 -13.566 10.939 1.00 14.59 91 GLY B CA 1
ATOM 1805 C C . GLY B 1 91 ? -11.710 -14.496 12.096 1.00 16.54 91 GLY B C 1
ATOM 1806 O O . GLY B 1 91 ? -10.876 -14.982 12.865 1.00 16.08 91 GLY B O 1
ATOM 1807 N N . GLU B 1 92 ? -13.006 -14.773 12.238 1.00 17.45 92 GLU B N 1
ATOM 1808 C CA . GLU B 1 92 ? -13.515 -15.598 13.319 1.00 18.67 92 GLU B CA 1
ATOM 1809 C C . GLU B 1 92 ? -13.473 -17.092 13.053 1.00 19.30 92 GLU B C 1
ATOM 1810 O O . GLU B 1 92 ? -13.618 -17.867 14.015 1.00 18.44 92 GLU B O 1
ATOM 1816 N N . GLU B 1 93 ? -13.309 -17.502 11.805 1.00 20.10 93 GLU B N 1
ATOM 1817 C CA . GLU B 1 93 ? -13.296 -18.935 11.484 1.00 22.11 93 GLU B CA 1
ATOM 1818 C C . GLU B 1 93 ? -11.896 -19.367 11.091 1.00 23.64 93 GLU B C 1
ATOM 1819 O O . GLU B 1 93 ? -11.068 -18.567 10.656 1.00 22.55 93 GLU B O 1
ATOM 1825 N N . GLU B 1 94 ? -11.614 -20.660 11.222 1.00 24.38 94 GLU B N 1
ATOM 1826 C CA . GLU B 1 94 ? -10.308 -21.230 10.959 1.00 25.75 94 GLU B CA 1
ATOM 1827 C C . GLU B 1 94 ? -9.670 -20.893 9.637 1.00 25.28 94 GLU B C 1
ATOM 1828 O O . GLU B 1 94 ? -8.455 -20.650 9.581 1.00 26.56 94 GLU B O 1
ATOM 1834 N N . ASP B 1 95 ? -10.420 -20.817 8.549 1.00 24.57 95 ASP B N 1
ATOM 1835 C CA . ASP B 1 95 ? -9.891 -20.511 7.235 1.00 24.41 95 ASP B CA 1
ATOM 1836 C C . ASP B 1 95 ? -9.865 -19.027 6.913 1.00 21.81 95 ASP B C 1
ATOM 1837 O O . ASP B 1 95 ? -9.505 -18.639 5.798 1.00 22.16 95 ASP B O 1
ATOM 1842 N N . ASP B 1 96 ? -10.166 -18.156 7.872 1.00 20.25 96 ASP B N 1
ATOM 1843 C CA . ASP B 1 96 ? -10.137 -16.702 7.658 1.00 16.80 96 ASP B CA 1
ATOM 1844 C C . ASP B 1 96 ? -8.715 -16.209 7.905 1.00 16.33 96 ASP B C 1
ATOM 1845 O O . ASP B 1 96 ? -8.438 -15.428 8.818 1.00 14.12 96 ASP B O 1
ATOM 1850 N N . ILE B 1 97 ? -7.802 -16.720 7.080 1.00 14.88 97 ILE B N 1
ATOM 1851 C CA . ILE B 1 97 ? -6.386 -16.498 7.232 1.00 14.55 97 ILE B CA 1
ATOM 1852 C C . ILE B 1 97 ? -5.841 -15.498 6.226 1.00 14.37 97 ILE B C 1
ATOM 1853 O O . ILE B 1 97 ? -6.139 -15.525 5.037 1.00 14.21 97 ILE B O 1
ATOM 1858 N N . ALA B 1 98 ? -5.023 -14.588 6.746 1.00 14.17 98 ALA B N 1
ATOM 1859 C CA . ALA B 1 98 ? -4.350 -13.581 5.955 1.00 14.05 98 ALA B CA 1
ATOM 1860 C C . ALA B 1 98 ? -2.859 -13.907 5.820 1.00 13.90 98 ALA B C 1
ATOM 1861 O O . ALA B 1 98 ? -2.198 -14.155 6.819 1.00 13.68 98 ALA B O 1
ATOM 1863 N N . ARG B 1 99 ? -2.367 -13.885 4.596 1.00 14.35 99 ARG B N 1
ATOM 1864 C CA . ARG B 1 99 ? -0.945 -14.054 4.317 1.00 15.72 99 ARG B CA 1
ATOM 1865 C C . ARG B 1 99 ? -0.374 -12.685 3.946 1.00 13.96 99 ARG B C 1
ATOM 1866 O O . ARG B 1 99 ? 0.836 -12.454 3.922 1.00 15.65 99 ARG B O 1
ATOM 1874 N N . LEU B 1 100 ? -1.269 -11.742 3.675 1.00 13.58 100 LEU B N 1
ATOM 1875 C CA . LEU B 1 100 ? -0.863 -10.375 3.330 1.00 12.45 100 LEU B CA 1
ATOM 1876 C C . LEU B 1 100 ? -1.502 -9.453 4.364 1.00 13.68 100 LEU B C 1
ATOM 1877 O O . LEU B 1 100 ? -2.730 -9.398 4.433 1.00 13.18 100 LEU B O 1
ATOM 1882 N N . VAL B 1 101 ? -0.678 -8.859 5.231 1.00 11.41 101 VAL B N 1
ATOM 1883 C CA . VAL B 1 101 ? -1.272 -8.013 6.287 1.00 11.21 101 VAL B CA 1
ATOM 1884 C C . VAL B 1 101 ? -0.788 -6.611 5.946 1.00 10.52 101 VAL B C 1
ATOM 1885 O O . VAL B 1 101 ? 0.432 -6.412 6.005 1.00 10.78 101 VAL B O 1
ATOM 1889 N N . ILE B 1 102 ? -1.681 -5.748 5.525 1.00 10.35 102 ILE B N 1
ATOM 1890 C CA . ILE B 1 102 ? -1.247 -4.413 5.071 1.00 10.93 102 ILE B CA 1
ATOM 1891 C C . ILE B 1 102 ? -1.718 -3.376 6.078 1.00 11.77 102 ILE B C 1
ATOM 1892 O O . ILE B 1 102 ? -2.910 -3.068 6.149 1.00 10.77 102 ILE B O 1
ATOM 1897 N N . GLY B 1 103 ? -0.773 -2.893 6.889 1.00 11.84 103 GLY B N 1
ATOM 1898 C CA . GLY B 1 103 ? -1.093 -1.921 7.944 1.00 12.10 103 GLY B CA 1
ATOM 1899 C C . GLY B 1 103 ? -1.159 -0.526 7.303 1.00 11.40 103 GLY B C 1
ATOM 1900 O O . GLY B 1 103 ? -0.312 -0.161 6.486 1.00 12.57 103 GLY B O 1
ATOM 1901 N N . ILE B 1 104 ? -2.211 0.179 7.659 1.00 11.70 104 ILE B N 1
ATOM 1902 C CA . ILE B 1 104 ? -2.490 1.489 7.087 1.00 12.22 104 ILE B CA 1
ATOM 1903 C C . ILE B 1 104 ? -2.400 2.620 8.091 1.00 12.77 104 ILE B C 1
ATOM 1904 O O . ILE B 1 104 ? -3.009 2.646 9.159 1.00 13.73 104 ILE B O 1
ATOM 1909 N N . ALA B 1 105 ? -1.610 3.624 7.704 1.00 13.63 105 ALA B N 1
ATOM 1910 C CA . ALA B 1 105 ? -1.490 4.881 8.442 1.00 14.24 105 ALA B CA 1
ATOM 1911 C C . ALA B 1 105 ? -2.332 5.857 7.603 1.00 14.65 105 ALA B C 1
ATOM 1912 O O . ALA B 1 105 ? -1.980 6.179 6.461 1.00 14.76 105 ALA B O 1
ATOM 1914 N N . ALA B 1 106 ? -3.495 6.193 8.123 1.00 14.94 106 ALA B N 1
ATOM 1915 C CA . ALA B 1 106 ? -4.430 7.052 7.429 1.00 17.05 106 ALA B CA 1
ATOM 1916 C C . ALA B 1 106 ? -5.222 7.837 8.468 1.00 18.09 106 ALA B C 1
ATOM 1917 O O . ALA B 1 106 ? -5.657 7.310 9.497 1.00 18.92 106 ALA B O 1
ATOM 1919 N N . ARG B 1 107 ? -5.399 9.113 8.180 1.00 18.81 107 ARG B N 1
ATOM 1920 C CA . ARG B 1 107 ? -6.139 10.008 9.048 1.00 20.38 107 ARG B CA 1
ATOM 1921 C C . ARG B 1 107 ? -7.647 9.929 8.803 1.00 21.31 107 ARG B C 1
ATOM 1922 O O . ARG B 1 107 ? -8.083 9.752 7.665 1.00 20.96 107 ARG B O 1
ATOM 1930 N N . ASN B 1 108 ? -8.372 10.170 9.890 1.00 21.17 108 ASN B N 1
ATOM 1931 C CA . ASN B 1 108 ? -9.833 10.217 9.793 1.00 22.30 108 ASN B CA 1
ATOM 1932 C C . ASN B 1 108 ? -10.339 8.948 9.133 1.00 21.11 108 ASN B C 1
ATOM 1933 O O . ASN B 1 108 ? -9.946 7.872 9.589 1.00 21.15 108 ASN B O 1
ATOM 1938 N N . ASN B 1 109 ? -11.114 9.070 8.061 1.00 20.91 109 ASN B N 1
ATOM 1939 C CA . ASN B 1 109 ? -11.597 7.879 7.369 1.00 20.68 109 ASN B CA 1
ATOM 1940 C C . ASN B 1 109 ? -10.941 7.718 6.008 1.00 20.28 109 ASN B C 1
ATOM 1941 O O . ASN B 1 109 ? -11.496 7.078 5.104 1.00 19.62 109 ASN B O 1
ATOM 1946 N N . GLU B 1 110 ? -9.699 8.194 5.860 1.00 18.99 110 GLU B N 1
ATOM 1947 C CA . GLU B 1 110 ? -8.977 8.050 4.595 1.00 19.70 110 GLU B CA 1
ATOM 1948 C C . GLU B 1 110 ? -8.519 6.622 4.351 1.00 18.49 110 GLU B C 1
ATOM 1949 O O . GLU B 1 110 ? -8.072 6.267 3.258 1.00 17.81 110 GLU B O 1
ATOM 1955 N N . HIS B 1 111 ? -8.664 5.747 5.346 1.00 18.48 111 HIS B N 1
ATOM 1956 C CA . HIS B 1 111 ? -8.378 4.327 5.167 1.00 19.25 111 HIS B CA 1
ATOM 1957 C C . HIS B 1 111 ? -9.275 3.741 4.077 1.00 19.19 111 HIS B C 1
ATOM 1958 O O . HIS B 1 111 ? -8.830 2.838 3.359 1.00 20.02 111 HIS B O 1
ATOM 1965 N N . ILE B 1 112 ? -10.509 4.216 3.934 1.00 18.60 112 ILE B N 1
ATOM 1966 C CA . ILE B 1 112 ? -11.428 3.720 2.920 1.00 18.41 112 ILE B CA 1
ATOM 1967 C C . ILE B 1 112 ? -10.831 3.761 1.528 1.00 18.58 112 ILE B C 1
ATOM 1968 O O . ILE B 1 112 ? -10.925 2.772 0.800 1.00 18.26 112 ILE B O 1
ATOM 1973 N N . GLN B 1 113 ? -10.184 4.864 1.158 1.00 18.94 113 GLN B N 1
ATOM 1974 C CA . GLN B 1 113 ? -9.603 5.017 -0.167 1.00 19.46 113 GLN B CA 1
ATOM 1975 C C . GLN B 1 113 ? -8.373 4.146 -0.365 1.00 19.89 113 GLN B C 1
ATOM 1976 O O . GLN B 1 113 ? -8.178 3.593 -1.446 1.00 19.64 113 GLN B O 1
ATOM 1982 N N . VAL B 1 114 ? -7.588 4.009 0.708 1.00 18.71 114 VAL B N 1
ATOM 1983 C CA . VAL B 1 114 ? -6.414 3.137 0.644 1.00 19.25 114 VAL B CA 1
ATOM 1984 C C . VAL B 1 114 ? -6.893 1.712 0.387 1.00 18.15 114 VAL B C 1
ATOM 1985 O O . VAL B 1 114 ? -6.322 1.008 -0.440 1.00 19.19 114 VAL B O 1
ATOM 1989 N N . ILE B 1 115 ? -7.931 1.289 1.104 1.00 18.86 115 ILE B N 1
ATOM 1990 C CA . ILE B 1 115 ? -8.491 -0.051 0.946 1.00 18.09 115 ILE B CA 1
ATOM 1991 C C . ILE B 1 115 ? -9.032 -0.243 -0.462 1.00 19.99 115 ILE B C 1
ATOM 1992 O O . ILE B 1 115 ? -8.790 -1.276 -1.105 1.00 19.05 115 ILE B O 1
ATOM 1997 N N . THR B 1 116 ? -9.718 0.780 -0.993 1.00 19.55 116 THR B N 1
ATOM 1998 C CA . THR B 1 116 ? -10.185 0.654 -2.378 1.00 21.70 116 THR B CA 1
ATOM 1999 C C . THR B 1 116 ? -8.984 0.456 -3.289 1.00 22.53 116 THR B C 1
ATOM 2000 O O . THR B 1 116 ? -8.992 -0.482 -4.096 1.00 22.24 116 THR B O 1
ATOM 2004 N N . SER B 1 117 ? -7.937 1.263 -3.133 1.00 23.77 117 SER B N 1
ATOM 2005 C CA . SER B 1 117 ? -6.724 1.137 -3.923 1.00 25.95 117 SER B CA 1
ATOM 2006 C C . SER B 1 117 ? -6.082 -0.243 -3.828 1.00 26.67 117 SER B C 1
ATOM 2007 O O . SER B 1 117 ? -5.718 -0.837 -4.851 1.00 27.78 117 SER B O 1
ATOM 2010 N N . LEU B 1 118 ? -5.927 -0.765 -2.617 1.00 26.69 118 LEU B N 1
ATOM 2011 C CA . LEU B 1 118 ? -5.331 -2.082 -2.432 1.00 27.28 118 LEU B CA 1
ATOM 2012 C C . LEU B 1 118 ? -6.173 -3.185 -3.063 1.00 27.93 118 LEU B C 1
ATOM 2013 O O . LEU B 1 118 ? -5.650 -4.006 -3.819 1.00 27.27 118 LEU B O 1
ATOM 2018 N N . THR B 1 119 ? -7.468 -3.183 -2.762 1.00 28.14 119 THR B N 1
ATOM 2019 C CA . THR B 1 119 ? -8.359 -4.221 -3.260 1.00 29.89 119 THR B CA 1
ATOM 2020 C C . THR B 1 119 ? -8.396 -4.296 -4.780 1.00 30.82 119 THR B C 1
ATOM 2021 O O . THR B 1 119 ? -8.390 -5.391 -5.350 1.00 30.10 119 THR B O 1
ATOM 2025 N N . ASN B 1 120 ? -8.418 -3.145 -5.446 1.00 31.53 120 ASN B N 1
ATOM 2026 C CA . ASN B 1 120 ? -8.480 -3.137 -6.908 1.00 33.55 120 ASN B CA 1
ATOM 2027 C C . ASN B 1 120 ? -7.163 -3.629 -7.485 1.00 33.75 120 ASN B C 1
ATOM 2028 O O . ASN B 1 120 ? -7.144 -4.332 -8.498 1.00 34.81 120 ASN B O 1
ATOM 2033 N N . ALA B 1 121 ? -6.046 -3.343 -6.829 1.00 34.80 121 ALA B N 1
ATOM 2034 C CA . ALA B 1 121 ? -4.732 -3.787 -7.261 1.00 34.81 121 ALA B CA 1
ATOM 2035 C C . ALA B 1 121 ? -4.464 -5.248 -6.922 1.00 35.74 121 ALA B C 1
ATOM 2036 O O . ALA B 1 121 ? -3.604 -5.870 -7.552 1.00 34.99 121 ALA B O 1
ATOM 2038 N N . LEU B 1 122 ? -5.161 -5.811 -5.942 1.00 35.52 122 LEU B N 1
ATOM 2039 C CA . LEU B 1 122 ? -4.989 -7.197 -5.542 1.00 36.27 122 LEU B CA 1
ATOM 2040 C C . LEU B 1 122 ? -6.212 -8.032 -5.905 1.00 37.47 122 LEU B C 1
ATOM 2041 O O . LEU B 1 122 ? -6.761 -8.754 -5.070 1.00 37.55 122 LEU B O 1
ATOM 2046 N N . ASP B 1 123 ? -6.664 -7.928 -7.152 1.00 38.44 123 ASP B N 1
ATOM 2047 C CA . ASP B 1 123 ? -7.865 -8.676 -7.540 1.00 40.15 123 ASP B CA 1
ATOM 2048 C C . ASP B 1 123 ? -7.548 -10.078 -8.033 1.00 39.92 123 ASP B C 1
ATOM 2049 O O . ASP B 1 123 ? -8.430 -10.940 -7.972 1.00 40.73 123 ASP B O 1
ATOM 2054 N N . ASP B 1 124 ? -6.336 -10.301 -8.535 1.00 39.95 124 ASP B N 1
ATOM 2055 C CA . ASP B 1 124 ? -5.962 -11.622 -9.036 1.00 39.57 124 ASP B CA 1
ATOM 2056 C C . ASP B 1 124 ? -5.484 -12.524 -7.905 1.00 39.40 124 ASP B C 1
ATOM 2057 O O . ASP B 1 124 ? -4.560 -12.221 -7.152 1.00 39.26 124 ASP B O 1
ATOM 2062 N N . GLU B 1 125 ? -6.088 -13.701 -7.840 1.00 38.41 125 GLU B N 1
ATOM 2063 C CA . GLU B 1 125 ? -5.824 -14.702 -6.824 1.00 37.88 125 GLU B CA 1
ATOM 2064 C C . GLU B 1 125 ? -4.453 -15.354 -6.898 1.00 36.35 125 GLU B C 1
ATOM 2065 O O . GLU B 1 125 ? -3.847 -15.609 -5.853 1.00 36.62 125 GLU B O 1
ATOM 2071 N N . SER B 1 126 ? -3.962 -15.648 -8.100 1.00 35.45 126 SER B N 1
ATOM 2072 C CA . SER B 1 126 ? -2.652 -16.288 -8.235 1.00 33.44 126 SER B CA 1
ATOM 2073 C C . SER B 1 126 ? -1.559 -15.282 -7.898 1.00 32.08 126 SER B C 1
ATOM 2074 O O . SER B 1 126 ? -0.608 -15.607 -7.189 1.00 32.41 126 SER B O 1
ATOM 2077 N N . VAL B 1 127 ? -1.766 -14.026 -8.278 1.00 30.44 127 VAL B N 1
ATOM 2078 C CA . VAL B 1 127 ? -0.884 -12.930 -7.896 1.00 29.05 127 VAL B CA 1
ATOM 2079 C C . VAL B 1 127 ? -0.801 -12.788 -6.379 1.00 27.77 127 VAL B C 1
ATOM 2080 O O . VAL B 1 127 ? 0.274 -12.566 -5.828 1.00 26.75 127 VAL B O 1
ATOM 2084 N N . ILE B 1 128 ? -1.917 -12.958 -5.671 1.00 26.96 128 ILE B N 1
ATOM 2085 C CA . ILE B 1 128 ? -1.934 -12.873 -4.218 1.00 24.86 128 ILE B CA 1
ATOM 2086 C C . ILE B 1 128 ? -1.128 -13.997 -3.587 1.00 25.50 128 ILE B C 1
ATOM 2087 O O . ILE B 1 128 ? -0.392 -13.785 -2.628 1.00 23.71 128 ILE B O 1
ATOM 2092 N N . GLU B 1 129 ? -1.256 -15.211 -4.129 1.00 25.36 129 GLU B N 1
ATOM 2093 C CA . GLU B 1 129 ? -0.537 -16.362 -3.600 1.00 25.14 129 GLU B CA 1
ATOM 2094 C C . GLU B 1 129 ? 0.968 -16.220 -3.817 1.00 24.65 129 GLU B C 1
ATOM 2095 O O . GLU B 1 129 ? 1.742 -16.646 -2.960 1.00 24.71 129 GLU B O 1
ATOM 2101 N N . ARG B 1 130 ? 1.354 -15.603 -4.927 1.00 23.54 130 ARG B N 1
ATOM 2102 C CA . ARG B 1 130 ? 2.764 -15.370 -5.214 1.00 23.41 130 ARG B CA 1
ATOM 2103 C C . ARG B 1 130 ? 3.335 -14.322 -4.266 1.00 22.62 130 ARG B C 1
ATOM 2104 O O . ARG B 1 130 ? 4.380 -14.550 -3.668 1.00 22.65 130 ARG B O 1
ATOM 2112 N N . LEU B 1 131 ? 2.579 -13.254 -4.009 1.00 22.62 131 LEU B N 1
ATOM 2113 C CA . LEU B 1 131 ? 2.956 -12.235 -3.038 1.00 21.79 131 LEU B CA 1
ATOM 2114 C C . LEU B 1 131 ? 3.008 -12.822 -1.636 1.00 21.92 131 LEU B C 1
ATOM 2115 O O . LEU B 1 131 ? 3.859 -12.425 -0.841 1.00 20.42 131 LEU B O 1
ATOM 2120 N N . ALA B 1 132 ? 2.159 -13.802 -1.327 1.00 21.03 132 ALA B N 1
ATOM 2121 C CA . ALA B 1 132 ? 2.174 -14.429 -0.019 1.00 22.38 132 ALA B CA 1
ATOM 2122 C C . ALA B 1 132 ? 3.391 -15.306 0.212 1.00 22.61 132 ALA B C 1
ATOM 2123 O O . ALA B 1 132 ? 3.771 -15.522 1.363 1.00 22.66 132 ALA B O 1
ATOM 2125 N N . HIS B 1 133 ? 4.001 -15.836 -0.849 1.00 24.06 133 HIS B N 1
ATOM 2126 C CA . HIS B 1 133 ? 5.118 -16.762 -0.695 1.00 24.42 133 HIS B CA 1
ATOM 2127 C C . HIS B 1 133 ? 6.430 -16.347 -1.327 1.00 25.03 133 HIS B C 1
ATOM 2128 O O . HIS B 1 133 ? 7.454 -17.022 -1.125 1.00 25.03 133 HIS B O 1
ATOM 2135 N N . THR B 1 134 ? 6.477 -15.248 -2.071 1.00 24.94 134 THR B N 1
ATOM 2136 C CA . THR B 1 134 ? 7.708 -14.789 -2.697 1.00 25.47 134 THR B CA 1
ATOM 2137 C C . THR B 1 134 ? 8.778 -14.393 -1.688 1.00 25.60 134 THR B C 1
ATOM 2138 O O . THR B 1 134 ? 8.493 -13.942 -0.578 1.00 25.09 134 THR B O 1
ATOM 2142 N N . THR B 1 135 ? 10.042 -14.552 -2.081 1.00 25.56 135 THR B N 1
ATOM 2143 C CA . THR B 1 135 ? 11.158 -14.144 -1.238 1.00 26.28 135 THR B CA 1
ATOM 2144 C C . THR B 1 135 ? 11.875 -12.951 -1.873 1.00 25.94 135 THR B C 1
ATOM 2145 O O . THR B 1 135 ? 12.901 -12.481 -1.372 1.00 26.00 135 THR B O 1
ATOM 2149 N N . SER B 1 136 ? 11.319 -12.417 -2.955 1.00 26.05 136 SER B N 1
ATOM 2150 C CA . SER B 1 136 ? 11.975 -11.297 -3.624 1.00 26.47 136 SER B CA 1
ATOM 2151 C C . SER B 1 136 ? 11.268 -9.978 -3.386 1.00 26.50 136 SER B C 1
ATOM 2152 O O . SER B 1 136 ? 10.163 -9.776 -3.883 1.00 26.28 136 SER B O 1
ATOM 2155 N N . VAL B 1 137 ? 11.935 -9.016 -2.740 1.00 26.38 137 VAL B N 1
ATOM 2156 C CA . VAL B 1 137 ? 11.320 -7.691 -2.578 1.00 27.18 137 VAL B CA 1
ATOM 2157 C C . VAL B 1 137 ? 11.042 -7.096 -3.952 1.00 27.18 137 VAL B C 1
ATOM 2158 O O . VAL B 1 137 ? 9.989 -6.496 -4.161 1.00 27.41 137 VAL B O 1
ATOM 2162 N N . ASP B 1 138 ? 11.944 -7.297 -4.904 1.00 28.46 138 ASP B N 1
ATOM 2163 C CA . ASP B 1 138 ? 11.786 -6.834 -6.269 1.00 29.78 138 ASP B CA 1
ATOM 2164 C C . ASP B 1 138 ? 10.497 -7.337 -6.896 1.00 29.31 138 ASP B C 1
ATOM 2165 O O . ASP B 1 138 ? 9.709 -6.527 -7.386 1.00 29.70 138 ASP B O 1
ATOM 2170 N N . GLU B 1 139 ? 10.218 -8.634 -6.792 1.00 29.81 139 GLU B N 1
ATOM 2171 C CA . GLU B 1 139 ? 8.968 -9.189 -7.314 1.00 29.16 139 GLU B CA 1
ATOM 2172 C C . GLU B 1 139 ? 7.746 -8.555 -6.674 1.00 28.91 139 GLU B C 1
ATOM 2173 O O . GLU B 1 139 ? 6.741 -8.304 -7.353 1.00 28.97 139 GLU B O 1
ATOM 2179 N N . VAL B 1 140 ? 7.791 -8.241 -5.381 1.00 28.74 140 VAL B N 1
ATOM 2180 C CA . VAL B 1 140 ? 6.684 -7.554 -4.729 1.00 28.71 140 VAL B CA 1
ATOM 2181 C C . VAL B 1 140 ? 6.461 -6.181 -5.361 1.00 29.53 140 VAL B C 1
ATOM 2182 O O . VAL B 1 140 ? 5.335 -5.838 -5.705 1.00 29.68 140 VAL B O 1
ATOM 2186 N N . LEU B 1 141 ? 7.520 -5.389 -5.509 1.00 30.61 141 LEU B N 1
ATOM 2187 C CA . LEU B 1 141 ? 7.414 -4.048 -6.081 1.00 31.80 141 LEU B CA 1
ATOM 2188 C C . LEU B 1 141 ? 6.902 -4.105 -7.516 1.00 33.14 141 LEU B C 1
ATOM 2189 O O . LEU B 1 141 ? 6.076 -3.279 -7.921 1.00 33.25 141 LEU B O 1
ATOM 2194 N N . GLU B 1 142 ? 7.355 -5.096 -8.281 1.00 33.99 142 GLU B N 1
ATOM 2195 C CA . GLU B 1 142 ? 6.844 -5.289 -9.631 1.00 35.61 142 GLU B CA 1
ATOM 2196 C C . GLU B 1 142 ? 5.330 -5.503 -9.628 1.00 35.73 142 GLU B C 1
ATOM 2197 O O . GLU B 1 142 ? 4.591 -4.760 -10.273 1.00 36.35 142 GLU B O 1
ATOM 2203 N N . LEU B 1 143 ? 4.875 -6.522 -8.904 1.00 35.81 143 LEU B N 1
ATOM 2204 C CA . LEU B 1 143 ? 3.481 -6.905 -8.841 1.00 35.57 143 LEU B CA 1
ATOM 2205 C C . LEU B 1 143 ? 2.517 -5.889 -8.249 1.00 36.41 143 LEU B C 1
ATOM 2206 O O . LEU B 1 143 ? 1.334 -5.949 -8.613 1.00 36.01 143 LEU B O 1
ATOM 2211 N N . LEU B 1 144 ? 2.935 -5.014 -7.347 1.00 37.10 144 LEU B N 1
ATOM 2212 C CA . LEU B 1 144 ? 2.002 -4.053 -6.762 1.00 38.55 144 LEU B CA 1
ATOM 2213 C C . LEU B 1 144 ? 2.001 -2.734 -7.521 1.00 39.08 144 LEU B C 1
ATOM 2214 O O . LEU B 1 144 ? 1.117 -1.897 -7.322 1.00 39.55 144 LEU B O 1
ATOM 2219 N N . ALA B 1 145 ? 2.975 -2.556 -8.405 1.00 39.74 145 ALA B N 1
ATOM 2220 C CA . ALA B 1 145 ? 3.068 -1.347 -9.214 1.00 40.46 145 ALA B CA 1
ATOM 2221 C C . ALA B 1 145 ? 2.097 -1.459 -10.394 1.00 40.71 145 ALA B C 1
ATOM 2222 O O . ALA B 1 145 ? 1.688 -2.615 -10.667 1.00 41.38 145 ALA B O 1
ATOM 2224 N N . ASN C 1 3 ? 17.921 23.459 42.200 1.00 26.52 3 ASN C N 1
ATOM 2225 C CA . ASN C 1 3 ? 17.448 24.594 41.346 1.00 25.92 3 ASN C CA 1
ATOM 2226 C C . ASN C 1 3 ? 17.424 24.255 39.866 1.00 24.42 3 ASN C C 1
ATOM 2227 O O . ASN C 1 3 ? 18.150 23.396 39.361 1.00 25.64 3 ASN C O 1
ATOM 2232 N N . LEU C 1 4 ? 16.584 24.932 39.089 1.00 22.61 4 LEU C N 1
ATOM 2233 C CA . LEU C 1 4 ? 16.470 24.783 37.639 1.00 19.98 4 LEU C CA 1
ATOM 2234 C C . LEU C 1 4 ? 17.795 25.015 36.929 1.00 19.30 4 LEU C C 1
ATOM 2235 O O . LEU C 1 4 ? 18.096 24.384 35.909 1.00 18.02 4 LEU C O 1
ATOM 2240 N N . PHE C 1 5 ? 18.632 25.914 37.461 1.00 16.82 5 PHE C N 1
ATOM 2241 C CA . PHE C 1 5 ? 19.935 26.166 36.859 1.00 16.66 5 PHE C CA 1
ATOM 2242 C C . PHE C 1 5 ? 20.951 26.506 37.945 1.00 16.62 5 PHE C C 1
ATOM 2243 O O . PHE C 1 5 ? 20.579 27.033 38.983 1.00 16.73 5 PHE C O 1
ATOM 2251 N N . LYS C 1 6 ? 22.216 26.225 37.666 1.00 17.24 6 LYS C N 1
ATOM 2252 C CA . LYS C 1 6 ? 23.288 26.517 38.600 1.00 16.68 6 LYS C CA 1
ATOM 2253 C C . LYS C 1 6 ? 23.700 27.980 38.502 1.00 16.16 6 LYS C C 1
ATOM 2254 O O . LYS C 1 6 ? 23.596 28.624 37.460 1.00 14.28 6 LYS C O 1
ATOM 2260 N N . LEU C 1 7 ? 24.192 28.485 39.622 1.00 15.29 7 LEU C N 1
ATO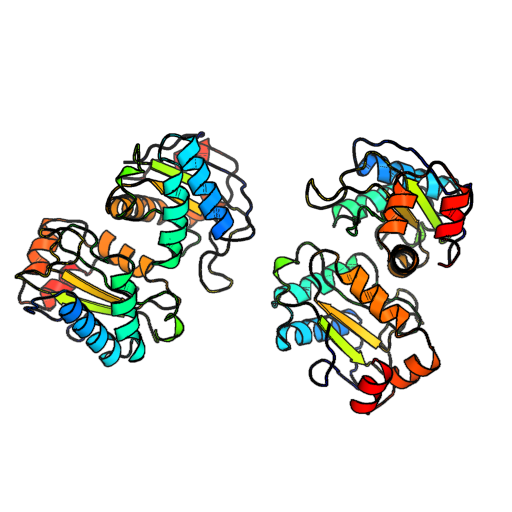M 2261 C CA . LEU C 1 7 ? 24.713 29.860 39.629 1.00 15.47 7 LEU C CA 1
ATOM 2262 C C . LEU C 1 7 ? 25.965 29.819 40.493 1.00 15.00 7 LEU C C 1
ATOM 2263 O O . LEU C 1 7 ? 25.914 29.194 41.555 1.00 13.79 7 LEU C O 1
ATOM 2268 N N . GLY C 1 8 ? 27.056 30.422 40.019 1.00 15.13 8 GLY C N 1
ATOM 2269 C CA . GLY C 1 8 ? 28.280 30.390 40.842 1.00 14.51 8 GLY C CA 1
ATOM 2270 C C . GLY C 1 8 ? 29.273 31.355 40.212 1.00 14.31 8 GLY C C 1
ATOM 2271 O O . GLY C 1 8 ? 28.996 31.954 39.168 1.00 13.92 8 GLY C O 1
ATOM 2272 N N . ALA C 1 9 ? 30.495 31.374 40.740 1.00 13.80 9 ALA C N 1
ATOM 2273 C CA . ALA C 1 9 ? 31.535 32.207 40.116 1.00 13.76 9 ALA C CA 1
ATOM 2274 C C . ALA C 1 9 ? 31.775 31.889 38.653 1.00 14.21 9 ALA C C 1
ATOM 2275 O O . ALA C 1 9 ? 32.233 32.735 37.875 1.00 13.61 9 ALA C O 1
ATOM 2277 N N . GLU C 1 10 ? 31.528 30.665 38.186 1.00 12.45 10 GLU C N 1
ATOM 2278 C CA . GLU C 1 10 ? 31.737 30.343 36.791 1.00 13.49 10 GLU C CA 1
ATOM 2279 C C . GLU C 1 10 ? 30.743 31.037 35.858 1.00 12.10 10 GLU C C 1
ATOM 2280 O O . GLU C 1 10 ? 31.111 31.118 34.683 1.00 12.68 10 GLU C O 1
ATOM 2286 N N . ASN C 1 11 ? 29.584 31.509 36.287 1.00 11.30 11 ASN C N 1
ATOM 2287 C CA . ASN C 1 11 ? 28.675 32.132 35.330 1.00 12.64 11 ASN C CA 1
ATOM 2288 C C . ASN C 1 11 ? 28.104 33.445 35.862 1.00 11.56 11 ASN C C 1
ATOM 2289 O O . ASN C 1 11 ? 26.986 33.815 35.481 1.00 12.65 11 ASN C O 1
ATOM 2294 N N . ILE C 1 12 ? 28.898 34.128 36.668 1.00 12.21 12 ILE C N 1
ATOM 2295 C CA . ILE C 1 12 ? 28.515 35.452 37.185 1.00 11.01 12 ILE C CA 1
ATOM 2296 C C . ILE C 1 12 ? 29.632 36.412 36.744 1.00 11.29 12 ILE C C 1
ATOM 2297 O O . ILE C 1 12 ? 30.818 36.147 36.941 1.00 11.51 12 ILE C O 1
ATOM 2302 N N . PHE C 1 13 ? 29.296 37.452 35.997 1.00 10.88 13 PHE C N 1
ATOM 2303 C CA . PHE C 1 13 ? 30.276 38.365 35.412 1.00 11.26 13 PHE C CA 1
ATOM 2304 C C . PHE C 1 13 ? 29.949 39.777 35.869 1.00 11.86 13 PHE C C 1
ATOM 2305 O O . PHE C 1 13 ? 28.961 40.323 35.411 1.00 12.14 13 PHE C O 1
ATOM 2313 N N . LEU C 1 14 ? 30.723 40.353 36.787 1.00 12.02 14 LEU C N 1
ATOM 2314 C CA . LEU C 1 14 ? 30.391 41.686 37.288 1.00 12.56 14 LEU C CA 1
ATOM 2315 C C . LEU C 1 14 ? 31.188 42.819 36.661 1.00 13.58 14 LEU C C 1
ATOM 2316 O O . LEU C 1 14 ? 32.234 42.620 36.045 1.00 14.34 14 LEU C O 1
ATOM 2321 N N . GLY C 1 15 ? 30.669 44.031 36.829 1.00 13.92 15 GLY C N 1
ATOM 2322 C CA . GLY C 1 15 ? 31.344 45.242 36.387 1.00 15.46 15 GLY C CA 1
ATOM 2323 C C . GLY C 1 15 ? 31.657 45.352 34.915 1.00 16.54 15 GLY C C 1
ATOM 2324 O O . GLY C 1 15 ? 32.674 45.959 34.537 1.00 16.41 15 GLY C O 1
ATOM 2325 N N . ARG C 1 16 ? 30.779 44.845 34.063 1.00 14.67 16 ARG C N 1
ATOM 2326 C CA . ARG C 1 16 ? 30.966 44.900 32.626 1.00 16.48 16 ARG C CA 1
ATOM 2327 C C . ARG C 1 16 ? 30.517 46.237 32.062 1.00 16.00 16 ARG C C 1
ATOM 2328 O O . ARG C 1 16 ? 29.764 46.932 32.734 1.00 16.40 16 ARG C O 1
ATOM 2336 N N . LYS C 1 17 ? 30.954 46.566 30.852 1.00 16.92 17 LYS C N 1
ATOM 2337 C CA . LYS C 1 17 ? 30.533 47.783 30.187 1.00 17.64 17 LYS C CA 1
ATOM 2338 C C . LYS C 1 17 ? 30.246 47.474 28.717 1.00 17.55 17 LYS C C 1
ATOM 2339 O O . LYS C 1 17 ? 30.961 46.679 28.092 1.00 18.18 17 LYS C O 1
ATOM 2345 N N . ALA C 1 18 ? 29.210 48.087 28.160 1.00 17.60 18 ALA C N 1
ATOM 2346 C CA . ALA C 1 18 ? 28.930 47.881 26.739 1.00 17.95 18 ALA C CA 1
ATOM 2347 C C . ALA C 1 18 ? 28.238 49.123 26.185 1.00 17.17 18 ALA C C 1
ATOM 2348 O O . ALA C 1 18 ? 27.349 49.663 26.835 1.00 17.74 18 ALA C O 1
ATOM 2350 N N . ALA C 1 19 ? 28.643 49.506 24.981 1.00 17.71 19 ALA C N 1
ATOM 2351 C CA . ALA C 1 19 ? 27.992 50.677 24.369 1.00 17.89 19 ALA C CA 1
ATOM 2352 C C . ALA C 1 19 ? 26.644 50.247 23.810 1.00 17.76 19 ALA C C 1
ATOM 2353 O O . ALA C 1 19 ? 25.675 51.012 23.803 1.00 18.14 19 ALA C O 1
ATOM 2355 N N . THR C 1 20 ? 26.572 48.986 23.355 1.00 16.84 20 THR C N 1
ATOM 2356 C CA . THR C 1 20 ? 25.372 48.490 22.705 1.00 16.28 20 THR C CA 1
ATOM 2357 C C . THR C 1 20 ? 24.903 47.143 23.249 1.00 16.06 20 THR C C 1
ATOM 2358 O O . THR C 1 20 ? 25.689 46.326 23.742 1.00 15.50 20 THR C O 1
ATOM 2362 N N . LYS C 1 21 ? 23.592 46.901 23.091 1.00 14.87 21 LYS C N 1
ATOM 2363 C CA . LYS C 1 21 ? 23.080 45.594 23.529 1.00 14.33 21 LYS C CA 1
ATOM 2364 C C . LYS C 1 21 ? 23.621 44.459 22.669 1.00 13.90 21 LYS C C 1
ATOM 2365 O O . LYS C 1 21 ? 23.822 43.367 23.238 1.00 13.97 21 LYS C O 1
ATOM 2371 N N . GLU C 1 22 ? 23.972 44.655 21.408 1.00 13.73 22 GLU C N 1
ATOM 2372 C CA . GLU C 1 22 ? 24.529 43.578 20.589 1.00 14.03 22 GLU C CA 1
ATOM 2373 C C . GLU C 1 22 ? 25.828 43.077 21.220 1.00 14.86 22 GLU C C 1
ATOM 2374 O O . GLU C 1 22 ? 26.126 41.878 21.191 1.00 12.14 22 GLU C O 1
ATOM 2380 N N . GLU C 1 23 ? 26.637 44.009 21.734 1.00 13.77 23 GLU C N 1
ATOM 2381 C CA . GLU C 1 23 ? 27.864 43.651 22.422 1.00 14.88 23 GLU C CA 1
ATOM 2382 C C . GLU C 1 23 ? 27.595 42.831 23.678 1.00 13.72 23 GLU C C 1
ATOM 2383 O O . GLU C 1 23 ? 28.245 41.795 23.874 1.00 13.67 23 GLU C O 1
ATOM 2389 N N . ALA C 1 24 ? 26.641 43.224 24.506 1.00 12.02 24 ALA C N 1
ATOM 2390 C CA . ALA C 1 24 ? 26.300 42.500 25.722 1.00 12.08 24 ALA C CA 1
ATOM 2391 C C . ALA C 1 24 ? 25.721 41.125 25.377 1.00 12.07 24 ALA C C 1
ATOM 2392 O O . ALA C 1 24 ? 26.000 40.123 26.054 1.00 10.95 24 ALA C O 1
ATOM 2394 N N . ILE C 1 25 ? 24.888 41.079 24.336 1.00 10.68 25 ILE C N 1
ATOM 2395 C CA . ILE C 1 25 ? 24.295 39.789 23.943 1.00 10.28 25 ILE C CA 1
ATOM 2396 C C . ILE C 1 25 ? 25.354 38.804 23.480 1.00 10.28 25 ILE C C 1
ATOM 2397 O O . ILE C 1 25 ? 25.325 37.631 23.867 1.00 9.61 25 ILE C O 1
ATOM 2402 N N . ARG C 1 26 ? 26.289 39.284 22.667 1.00 9.85 26 ARG C N 1
ATOM 2403 C CA . ARG C 1 26 ? 27.352 38.422 22.151 1.00 10.35 26 ARG C CA 1
ATOM 2404 C C . ARG C 1 26 ? 28.187 37.882 23.300 1.00 9.60 26 ARG C C 1
ATOM 2405 O O . ARG C 1 26 ? 28.560 36.707 23.272 1.00 11.20 26 ARG C O 1
ATOM 2413 N N . PHE C 1 27 ? 28.511 38.738 24.264 1.00 10.12 27 PHE C N 1
ATOM 2414 C CA . PHE C 1 27 ? 29.278 38.324 25.431 1.00 10.42 27 PHE C CA 1
ATOM 2415 C C . PHE C 1 27 ? 28.524 37.231 26.195 1.00 10.62 27 PHE C C 1
ATOM 2416 O O . PHE C 1 27 ? 29.116 36.212 26.558 1.00 10.47 27 PHE C O 1
ATOM 2424 N N . ALA C 1 28 ? 27.232 37.450 26.432 1.00 10.44 28 ALA C N 1
ATOM 2425 C CA . ALA C 1 28 ? 26.433 36.428 27.121 1.00 9.98 28 ALA C CA 1
ATOM 2426 C C . ALA C 1 28 ? 26.440 35.124 26.342 1.00 10.06 28 ALA C C 1
ATOM 2427 O O . ALA C 1 28 ? 26.610 34.029 26.905 1.00 10.38 28 ALA C O 1
ATOM 2429 N N . GLY C 1 29 ? 26.205 35.192 25.043 1.00 10.19 29 GLY C N 1
ATOM 2430 C CA . GLY C 1 29 ? 26.240 34.022 24.172 1.00 11.67 29 GLY C CA 1
ATOM 2431 C C . GLY C 1 29 ? 27.590 33.326 24.238 1.00 12.24 29 GLY C C 1
ATOM 2432 O O . GLY C 1 29 ? 27.663 32.098 24.342 1.00 11.05 29 GLY C O 1
ATOM 2433 N N . GLU C 1 30 ? 28.692 34.096 24.184 1.00 11.56 30 GLU C N 1
ATOM 2434 C CA . GLU C 1 30 ? 30.009 33.474 24.254 1.00 11.76 30 GLU C CA 1
ATOM 2435 C C . GLU C 1 30 ? 30.193 32.709 25.555 1.00 11.58 30 GLU C C 1
ATOM 2436 O O . GLU C 1 30 ? 30.757 31.606 25.544 1.00 12.14 30 GLU C O 1
ATOM 2442 N N . GLN C 1 31 ? 29.702 33.252 26.654 1.00 10.52 31 GLN C N 1
ATOM 2443 C CA . GLN C 1 31 ? 29.814 32.617 27.956 1.00 10.50 31 GLN C CA 1
ATOM 2444 C C . GLN C 1 31 ? 28.915 31.383 28.048 1.00 10.80 31 GLN C C 1
ATOM 2445 O O . GLN C 1 31 ? 29.318 30.432 28.710 1.00 11.60 31 GLN C O 1
ATOM 2451 N N . LEU C 1 32 ? 27.773 31.372 27.388 1.00 11.11 32 LEU C N 1
ATOM 2452 C CA . LEU C 1 32 ? 26.919 30.182 27.372 1.00 10.80 32 LEU C CA 1
ATOM 2453 C C . LEU C 1 32 ? 27.602 29.061 26.590 1.00 12.05 32 LEU C C 1
ATOM 2454 O O . LEU C 1 32 ? 27.506 27.901 26.990 1.00 11.80 32 LEU C O 1
ATOM 2459 N N . VAL C 1 33 ? 28.301 29.418 25.514 1.00 12.50 33 VAL C N 1
ATOM 2460 C CA . VAL C 1 33 ? 29.053 28.427 24.732 1.00 13.81 33 VAL C CA 1
ATOM 2461 C C . VAL C 1 33 ? 30.182 27.881 25.602 1.00 15.09 33 VAL C C 1
ATOM 2462 O O . VAL C 1 33 ? 30.408 26.663 25.673 1.00 13.81 33 VAL C O 1
ATOM 2466 N N . LYS C 1 34 ? 30.941 28.789 26.226 1.00 14.80 34 LYS C N 1
ATOM 2467 C CA . LYS C 1 34 ? 32.090 28.400 27.033 1.00 15.78 34 LYS C CA 1
ATOM 2468 C C . LYS C 1 34 ? 31.711 27.542 28.214 1.00 16.77 34 LYS C C 1
ATOM 2469 O O . LYS C 1 34 ? 32.433 26.577 28.535 1.00 16.83 34 LYS C O 1
ATOM 2475 N N . GLY C 1 35 ? 30.547 27.769 28.839 1.00 15.88 35 GLY C N 1
ATOM 2476 C CA . GLY C 1 35 ? 30.139 26.929 29.958 1.00 16.90 35 GLY C CA 1
ATOM 2477 C C . GLY C 1 35 ? 29.518 25.597 29.553 1.00 15.81 35 GLY C C 1
ATOM 2478 O O . GLY C 1 35 ? 29.000 24.888 30.426 1.00 17.34 35 GLY C O 1
ATOM 2479 N N . GLY C 1 36 ? 29.461 25.248 28.296 1.00 15.68 36 GLY C N 1
ATOM 2480 C CA . GLY C 1 36 ? 28.903 24.034 27.760 1.00 16.11 36 GLY C CA 1
ATOM 2481 C C . GLY C 1 36 ? 27.388 24.004 27.664 1.00 15.30 36 GLY C C 1
ATOM 2482 O O . GLY C 1 36 ? 26.795 22.935 27.473 1.00 14.98 36 GLY C O 1
ATOM 2483 N N . TYR C 1 37 ? 26.732 25.174 27.796 1.00 13.88 37 TYR C N 1
ATOM 2484 C CA . TYR C 1 37 ? 25.272 25.154 27.746 1.00 13.47 37 TYR C CA 1
ATOM 2485 C C . TYR C 1 37 ? 24.737 25.072 26.333 1.00 13.46 37 TYR C C 1
ATOM 2486 O O . TYR C 1 37 ? 23.622 24.581 26.137 1.00 12.94 37 TYR C O 1
ATOM 2495 N N . VAL C 1 38 ? 25.423 25.656 25.355 1.00 12.98 38 VAL C N 1
ATOM 2496 C CA . VAL C 1 38 ? 24.967 25.757 23.991 1.00 12.95 38 VAL C CA 1
ATOM 2497 C C . VAL C 1 38 ? 26.100 25.608 22.969 1.00 14.02 38 VAL C C 1
ATOM 2498 O O . VAL C 1 38 ? 27.263 25.891 23.272 1.00 11.98 38 VAL C O 1
ATOM 2502 N N . GLU C 1 39 ? 25.716 25.267 21.744 1.00 12.92 39 GLU C N 1
ATOM 2503 C CA . GLU C 1 39 ? 26.693 25.209 20.647 1.00 16.02 39 GLU C CA 1
ATOM 2504 C C . GLU C 1 39 ? 26.933 26.637 20.177 1.00 16.92 39 GLU C C 1
ATOM 2505 O O . GLU C 1 39 ? 26.047 27.476 20.372 1.00 16.22 39 GLU C O 1
ATOM 2511 N N . PRO C 1 40 ? 28.053 26.919 19.520 1.00 17.86 40 PRO C N 1
ATOM 2512 C CA . PRO C 1 40 ? 28.407 28.239 19.047 1.00 17.94 40 PRO C CA 1
ATOM 2513 C C . PRO C 1 40 ? 27.388 28.927 18.184 1.00 17.59 40 PRO C C 1
ATOM 2514 O O . PRO C 1 40 ? 27.265 30.163 18.284 1.00 18.38 40 PRO C O 1
ATOM 2518 N N . GLU C 1 41 ? 26.553 28.209 17.437 1.00 16.65 41 GLU C N 1
ATOM 2519 C CA . GLU C 1 41 ? 25.490 28.769 16.642 1.00 16.12 41 GLU C CA 1
ATOM 2520 C C . GLU C 1 41 ? 24.429 29.488 17.485 1.00 14.45 41 GLU C C 1
ATOM 2521 O O . GLU C 1 41 ? 23.698 30.301 16.927 1.00 14.18 41 GLU C O 1
ATOM 2527 N N . TYR C 1 42 ? 24.321 29.174 18.770 1.00 13.20 42 TYR C N 1
ATOM 2528 C CA . TYR C 1 42 ? 23.328 29.842 19.609 1.00 13.33 42 TYR C CA 1
ATOM 2529 C C . TYR C 1 42 ? 23.631 31.334 19.774 1.00 12.81 42 TYR C C 1
ATOM 2530 O O . TYR C 1 42 ? 22.691 32.085 20.030 1.00 12.64 42 TYR C O 1
ATOM 2539 N N . VAL C 1 43 ? 24.901 31.723 19.659 1.00 12.74 43 VAL C N 1
ATOM 2540 C CA . VAL C 1 43 ? 25.202 33.158 19.815 1.00 12.34 43 VAL C CA 1
ATOM 2541 C C . VAL C 1 43 ? 24.450 33.987 18.788 1.00 11.42 43 VAL C C 1
ATOM 2542 O O . VAL C 1 43 ? 23.762 34.947 19.138 1.00 11.36 43 VAL C O 1
ATOM 2546 N N . GLN C 1 44 ? 24.568 33.667 17.505 1.00 12.56 44 GLN C N 1
ATOM 2547 C CA . GLN C 1 44 ? 23.830 34.360 16.459 1.00 13.06 44 GLN C CA 1
ATOM 2548 C C . GLN C 1 44 ? 22.327 34.215 16.643 1.00 12.43 44 GLN C C 1
ATOM 2549 O O . GLN C 1 44 ? 21.552 35.130 16.393 1.00 12.86 44 GLN C O 1
ATOM 2555 N N . ALA C 1 45 ? 21.857 33.065 17.146 1.00 12.48 45 ALA C N 1
ATOM 2556 C CA . ALA C 1 45 ? 20.423 32.891 17.400 1.00 11.86 45 ALA C CA 1
ATOM 2557 C C . ALA C 1 45 ? 19.932 33.896 18.445 1.00 11.75 45 ALA C C 1
ATOM 2558 O O . ALA C 1 45 ? 18.783 34.360 18.382 1.00 11.04 45 ALA C O 1
ATOM 2560 N N . MET C 1 46 ? 20.765 34.248 19.418 1.00 11.57 46 MET C N 1
ATOM 2561 C CA . MET C 1 46 ? 20.409 35.236 20.426 1.00 11.11 46 MET C CA 1
ATOM 2562 C C . MET C 1 46 ? 20.314 36.623 19.765 1.00 11.62 46 MET C C 1
ATOM 2563 O O . MET C 1 46 ? 19.420 37.403 20.049 1.00 10.25 46 MET C O 1
ATOM 2568 N N . LEU C 1 47 ? 21.293 36.884 18.901 1.00 11.93 47 LEU C N 1
ATOM 2569 C CA . LEU C 1 47 ? 21.271 38.159 18.176 1.00 13.31 47 LEU C CA 1
ATOM 2570 C C . LEU C 1 47 ? 20.070 38.213 17.244 1.00 13.24 47 LEU C C 1
ATOM 2571 O O . LEU C 1 47 ? 19.367 39.220 17.233 1.00 12.79 47 LEU C O 1
ATOM 2576 N N . ASP C 1 48 ? 19.749 37.124 16.553 1.00 13.78 48 ASP C N 1
ATOM 2577 C CA . ASP C 1 48 ? 18.565 37.087 15.691 1.00 13.96 48 ASP C CA 1
ATOM 2578 C C . ASP C 1 48 ? 17.268 37.268 16.462 1.00 12.50 48 ASP C C 1
ATOM 2579 O O . ASP C 1 48 ? 16.350 37.962 16.035 1.00 14.15 48 ASP C O 1
ATOM 2584 N N . ARG C 1 49 ? 17.144 36.627 17.618 1.00 12.54 49 ARG C N 1
ATOM 2585 C CA . ARG C 1 49 ? 15.970 36.705 18.459 1.00 11.77 49 ARG C CA 1
ATOM 2586 C C . ARG C 1 49 ? 15.770 38.142 18.942 1.00 10.85 49 ARG C C 1
ATOM 2587 O O . ARG C 1 49 ? 14.632 38.599 18.973 1.00 10.30 49 ARG C O 1
ATOM 2595 N N . GLU C 1 50 ? 16.859 38.828 19.270 1.00 11.55 50 GLU C N 1
ATOM 2596 C CA . GLU C 1 50 ? 16.770 40.214 19.728 1.00 12.41 50 GLU C CA 1
ATOM 2597 C C . GLU C 1 50 ? 16.211 41.144 18.645 1.00 13.93 50 GLU C C 1
ATOM 2598 O O . GLU C 1 50 ? 15.473 42.066 18.988 1.00 15.17 50 GLU C O 1
ATOM 2604 N N . LYS C 1 51 ? 16.582 40.918 17.405 1.00 14.94 51 LYS C N 1
ATOM 2605 C CA . LYS C 1 51 ? 16.094 41.705 16.274 1.00 17.20 51 LYS C CA 1
ATOM 2606 C C . LYS C 1 51 ? 14.588 41.576 16.114 1.00 17.78 51 LYS C C 1
ATOM 2607 O O . LYS C 1 51 ? 13.928 42.573 15.778 1.00 17.80 51 LYS C O 1
ATOM 2613 N N . LEU C 1 52 ? 14.006 40.413 16.418 1.00 17.48 52 LEU C N 1
ATOM 2614 C CA . LEU C 1 52 ? 12.558 40.237 16.315 1.00 18.45 52 LEU C CA 1
ATOM 2615 C C . LEU C 1 52 ? 11.797 41.110 17.289 1.00 18.47 52 LEU C C 1
ATOM 2616 O O . LEU C 1 52 ? 10.838 41.797 16.913 1.00 19.29 52 LEU C O 1
ATOM 2621 N N . THR C 1 53 ? 12.172 41.128 18.559 1.00 17.04 53 THR C N 1
ATOM 2622 C CA . THR C 1 53 ? 11.602 41.983 19.593 1.00 16.98 53 THR C CA 1
ATOM 2623 C C . THR C 1 53 ? 12.605 42.018 20.747 1.00 16.02 53 THR C C 1
ATOM 2624 O O . THR C 1 53 ? 13.219 40.990 21.048 1.00 15.02 53 THR C O 1
ATOM 2628 N N . PRO C 1 54 ? 12.825 43.177 21.340 1.00 15.29 54 PRO C N 1
ATOM 2629 C CA . PRO C 1 54 ? 13.744 43.316 22.464 1.00 15.02 54 PRO C CA 1
ATOM 2630 C C . PRO C 1 54 ? 13.410 42.355 23.594 1.00 14.66 54 PRO C C 1
ATOM 2631 O O . PRO C 1 54 ? 12.251 41.997 23.873 1.00 13.70 54 PRO C O 1
ATOM 2635 N N . THR C 1 55 ? 14.445 41.930 24.325 1.00 13.23 55 THR C N 1
ATOM 2636 C CA . THR C 1 55 ? 14.285 41.048 25.471 1.00 12.95 55 THR C CA 1
ATOM 2637 C C . THR C 1 55 ? 14.421 41.783 26.800 1.00 13.86 55 THR C C 1
ATOM 2638 O O . THR C 1 55 ? 14.555 41.189 27.869 1.00 11.88 55 THR C O 1
ATOM 2642 N N . TYR C 1 56 ? 14.297 43.110 26.740 1.00 14.23 56 TYR C N 1
ATOM 2643 C CA . TYR C 1 56 ? 14.244 43.906 27.973 1.00 14.49 56 TYR C CA 1
ATOM 2644 C C . TYR C 1 56 ? 12.959 43.511 28.692 1.00 15.68 56 TYR C C 1
ATOM 2645 O O . TYR C 1 56 ? 11.941 43.353 27.991 1.00 16.78 56 TYR C O 1
ATOM 2654 N N . LEU C 1 57 ? 12.944 43.342 29.998 1.00 15.20 57 LEU C N 1
ATOM 2655 C CA . LEU C 1 57 ? 11.741 42.957 30.715 1.00 17.33 57 LEU C CA 1
ATOM 2656 C C . LEU C 1 57 ? 11.197 44.053 31.627 1.00 18.41 57 LEU C C 1
ATOM 2657 O O . LEU C 1 57 ? 10.206 43.819 32.327 1.00 17.95 57 LEU C O 1
ATOM 2662 N N . GLY C 1 58 ? 11.871 45.193 31.624 1.00 18.02 58 GLY C N 1
ATOM 2663 C CA . GLY C 1 58 ? 11.467 46.285 32.524 1.00 20.11 58 GLY C CA 1
ATOM 2664 C C . GLY C 1 58 ? 12.311 46.118 33.787 1.00 19.95 58 GLY C C 1
ATOM 2665 O O . GLY C 1 58 ? 12.996 45.108 33.994 1.00 20.01 58 GLY C O 1
ATOM 2666 N N . GLU C 1 59 ? 12.308 47.138 34.633 1.00 19.72 59 GLU C N 1
ATOM 2667 C CA . GLU C 1 59 ? 13.017 47.135 35.902 1.00 19.36 59 GLU C CA 1
ATOM 2668 C C . GLU C 1 59 ? 14.501 46.823 35.790 1.00 17.44 59 GLU C C 1
ATOM 2669 O O . GLU C 1 59 ? 15.073 46.165 36.657 1.00 18.75 59 GLU C O 1
ATOM 2675 N N . SER C 1 60 ? 15.182 47.322 34.775 1.00 16.91 60 SER C N 1
ATOM 2676 C CA . SER C 1 60 ? 16.607 47.209 34.564 1.00 14.76 60 SER C CA 1
ATOM 2677 C C . SER C 1 60 ? 17.097 45.795 34.253 1.00 14.67 60 SER C C 1
ATOM 2678 O O . SER C 1 60 ? 18.288 45.508 34.399 1.00 13.14 60 SER C O 1
ATOM 2681 N N . ILE C 1 61 ? 16.201 44.925 33.803 1.00 12.69 61 ILE C N 1
ATOM 2682 C CA . ILE C 1 61 ? 16.577 43.544 33.497 1.00 12.78 61 ILE C CA 1
ATOM 2683 C C . ILE C 1 61 ? 16.340 43.206 32.032 1.00 11.45 61 ILE C C 1
ATOM 2684 O O . ILE C 1 61 ? 15.275 43.519 31.505 1.00 12.78 61 ILE C O 1
ATOM 2689 N N . ALA C 1 62 ? 17.260 42.471 31.409 1.00 10.73 62 ALA C N 1
ATOM 2690 C CA . ALA C 1 62 ? 17.035 41.994 30.038 1.00 9.43 62 ALA C CA 1
ATOM 2691 C C . ALA C 1 62 ? 17.415 40.513 30.030 1.00 9.78 62 ALA C C 1
ATOM 2692 O O . ALA C 1 62 ? 18.326 40.154 30.789 1.00 9.26 62 ALA C O 1
ATOM 2694 N N . VAL C 1 63 ? 16.710 39.695 29.252 1.00 9.17 63 VAL C N 1
ATOM 2695 C CA . VAL C 1 63 ? 16.960 38.238 29.252 1.00 10.06 63 VAL C CA 1
ATOM 2696 C C . VAL C 1 63 ? 17.100 37.693 27.845 1.00 8.88 63 VAL C C 1
ATOM 2697 O O . VAL C 1 63 ? 16.238 36.955 27.331 1.00 10.86 63 VAL C O 1
ATOM 2701 N N . PRO C 1 64 ? 18.185 37.986 27.143 1.00 9.50 64 PRO C N 1
ATOM 2702 C CA . PRO C 1 64 ? 18.405 37.585 25.772 1.00 8.87 64 PRO C CA 1
ATOM 2703 C C . PRO C 1 64 ? 18.491 36.062 25.691 1.00 9.00 64 PRO C C 1
ATOM 2704 O O . PRO C 1 64 ? 18.980 35.441 26.632 1.00 8.30 64 PRO C O 1
ATOM 2708 N N . HIS C 1 65 ? 17.880 35.541 24.643 1.00 9.77 65 HIS C N 1
ATOM 2709 C CA . HIS C 1 65 ? 17.832 34.077 24.466 1.00 9.21 65 HIS C CA 1
ATOM 2710 C C . HIS C 1 65 ? 17.721 33.787 22.978 1.00 9.88 65 HIS C C 1
ATOM 2711 O O . HIS C 1 65 ? 17.584 34.709 22.171 1.00 10.06 65 HIS C O 1
ATOM 2718 N N . GLY C 1 66 ? 17.887 32.535 22.596 1.00 9.66 66 GLY C N 1
ATOM 2719 C CA . GLY C 1 66 ? 17.847 32.098 21.224 1.00 10.74 66 GLY C CA 1
ATOM 2720 C C 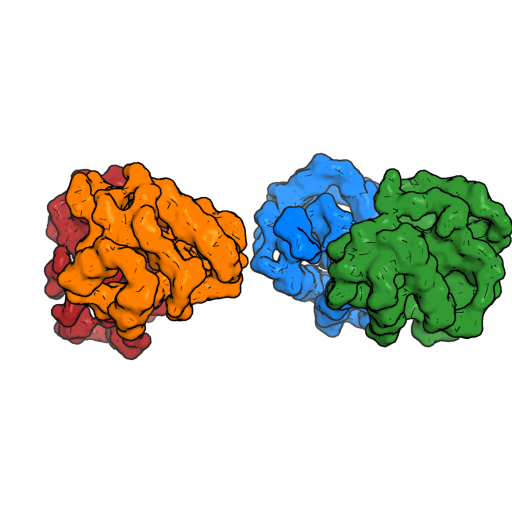. GLY C 1 66 ? 16.469 32.002 20.603 1.00 11.89 66 GLY C C 1
ATOM 2721 O O . GLY C 1 66 ? 15.420 31.925 21.259 1.00 12.24 66 GLY C O 1
ATOM 2722 N N . THR C 1 67 ? 16.474 32.009 19.264 1.00 12.46 67 THR C N 1
ATOM 2723 C CA . THR C 1 67 ? 15.217 31.857 18.528 1.00 12.30 67 THR C CA 1
ATOM 2724 C C . THR C 1 67 ? 14.684 30.447 18.721 1.00 12.88 67 THR C C 1
ATOM 2725 O O . THR C 1 67 ? 15.440 29.539 19.040 1.00 11.70 67 THR C O 1
ATOM 2729 N N . VAL C 1 68 ? 13.401 30.234 18.429 1.00 13.91 68 VAL C N 1
ATOM 2730 C CA . VAL C 1 68 ? 12.821 28.897 18.522 1.00 15.08 68 VAL C CA 1
ATOM 2731 C C . VAL C 1 68 ? 13.494 27.937 17.548 1.00 16.11 68 VAL C C 1
ATOM 2732 O O . VAL C 1 68 ? 13.631 26.743 17.809 1.00 16.84 68 VAL C O 1
ATOM 2736 N N . GLU C 1 69 ? 13.963 28.429 16.402 1.00 16.46 69 GLU C N 1
ATOM 2737 C CA . GLU C 1 69 ? 14.659 27.615 15.421 1.00 18.10 69 GLU C CA 1
ATOM 2738 C C . GLU C 1 69 ? 15.965 27.042 15.945 1.00 17.53 69 GLU C C 1
ATOM 2739 O O . GLU C 1 69 ? 16.461 26.016 15.464 1.00 18.41 69 GLU C O 1
ATOM 2745 N N . ALA C 1 70 ? 16.568 27.675 16.957 1.00 17.09 70 ALA C N 1
ATOM 2746 C CA . ALA C 1 70 ? 17.818 27.207 17.519 1.00 15.83 70 ALA C CA 1
ATOM 2747 C C . ALA C 1 70 ? 17.672 26.259 18.698 1.00 15.33 70 ALA C C 1
ATOM 2748 O O . ALA C 1 70 ? 18.668 25.970 19.368 1.00 14.63 70 ALA C O 1
ATOM 2750 N N . LYS C 1 71 ? 16.499 25.701 18.940 1.00 14.98 71 LYS C N 1
ATOM 2751 C CA . LYS C 1 71 ? 16.256 24.792 20.052 1.00 16.12 71 LYS C CA 1
ATOM 2752 C C . LYS C 1 71 ? 17.331 23.737 20.238 1.00 16.01 71 LYS C C 1
ATOM 2753 O O . LYS C 1 71 ? 17.812 23.510 21.348 1.00 15.98 71 LYS C O 1
ATOM 2759 N N . ASP C 1 72 ? 17.722 23.059 19.154 1.00 17.14 72 ASP C N 1
ATOM 2760 C CA . ASP C 1 72 ? 18.708 21.989 19.223 1.00 18.29 72 ASP C CA 1
ATOM 2761 C C . ASP C 1 72 ? 20.144 22.417 19.450 1.00 18.35 72 ASP C C 1
ATOM 2762 O O . ASP C 1 72 ? 21.022 21.578 19.700 1.00 18.95 72 ASP C O 1
ATOM 2767 N N . ARG C 1 73 ? 20.432 23.714 19.467 1.00 17.25 73 ARG C N 1
ATOM 2768 C CA . ARG C 1 73 ? 21.753 24.220 19.814 1.00 16.18 73 ARG C CA 1
ATOM 2769 C C . ARG C 1 73 ? 21.928 24.283 21.323 1.00 16.60 73 ARG C C 1
ATOM 2770 O O . ARG C 1 73 ? 23.037 24.527 21.801 1.00 16.09 73 ARG C O 1
ATOM 2778 N N . VAL C 1 74 ? 20.857 24.093 22.096 1.00 15.18 74 VAL C N 1
ATOM 2779 C CA . VAL C 1 74 ? 20.971 24.128 23.553 1.00 14.72 74 VAL C CA 1
ATOM 2780 C C . VAL C 1 74 ? 21.285 22.708 24.031 1.00 15.48 74 VAL C C 1
ATOM 2781 O O . VAL C 1 74 ? 20.504 21.799 23.735 1.00 15.43 74 VAL C O 1
ATOM 2785 N N . LEU C 1 75 ? 22.405 22.577 24.694 1.00 14.36 75 LEU C N 1
ATOM 2786 C CA . LEU C 1 75 ? 22.874 21.295 25.212 1.00 15.79 75 LEU C CA 1
ATOM 2787 C C . LEU C 1 75 ? 22.334 20.983 26.585 1.00 14.91 75 LEU C C 1
ATOM 2788 O O . LEU C 1 75 ? 22.007 19.832 26.902 1.00 14.94 75 LEU C O 1
ATOM 2793 N N . LYS C 1 76 ? 22.265 22.002 27.449 1.00 14.34 76 LYS C N 1
ATOM 2794 C CA . LYS C 1 76 ? 21.729 21.829 28.789 1.00 13.88 76 LYS C CA 1
ATOM 2795 C C . LYS C 1 76 ? 21.252 23.194 29.293 1.00 13.14 76 LYS C C 1
ATOM 2796 O O . LYS C 1 76 ? 21.829 24.194 28.866 1.00 12.64 76 LYS C O 1
ATOM 2802 N N . THR C 1 77 ? 20.266 23.196 30.173 1.00 12.77 77 THR C N 1
ATOM 2803 C CA . THR C 1 77 ? 19.761 24.487 30.653 1.00 11.39 77 THR C CA 1
ATOM 2804 C C . THR C 1 77 ? 20.782 25.244 31.482 1.00 11.71 77 THR C C 1
ATOM 2805 O O . THR C 1 77 ? 21.364 24.681 32.401 1.00 12.02 77 THR C O 1
ATOM 2809 N N . GLY C 1 78 ? 20.861 26.553 31.241 1.00 12.10 78 GLY C N 1
ATOM 2810 C CA . GLY C 1 78 ? 21.791 27.354 32.045 1.00 11.48 78 GLY C CA 1
ATOM 2811 C C . GLY C 1 78 ? 21.594 28.836 31.751 1.00 10.52 78 GLY C C 1
ATOM 2812 O O . GLY C 1 78 ? 20.832 29.226 30.868 1.00 9.07 78 GLY C O 1
ATOM 2813 N N . VAL C 1 79 ? 22.256 29.637 32.571 1.00 10.01 79 VAL C N 1
ATOM 2814 C CA . VAL C 1 79 ? 22.171 31.094 32.434 1.00 8.79 79 VAL C CA 1
ATOM 2815 C C . VAL C 1 79 ? 23.592 31.654 32.617 1.00 9.28 79 VAL C C 1
ATOM 2816 O O . VAL C 1 79 ? 24.470 30.963 33.130 1.00 10.57 79 VAL C O 1
ATOM 2820 N N . VAL C 1 80 ? 23.751 32.899 32.182 1.00 8.62 80 VAL C N 1
ATOM 2821 C CA . VAL C 1 80 ? 24.973 33.653 32.464 1.00 8.52 80 VAL C CA 1
ATOM 2822 C C . VAL C 1 80 ? 24.468 34.992 33.024 1.00 8.56 80 VAL C C 1
ATOM 2823 O O . VAL C 1 80 ? 23.673 35.663 32.356 1.00 10.27 80 VAL C O 1
ATOM 2827 N N . PHE C 1 81 ? 24.850 35.340 34.242 1.00 8.27 81 PHE C N 1
ATOM 2828 C CA . PHE C 1 81 ? 24.409 36.581 34.873 1.00 9.32 81 PHE C CA 1
ATOM 2829 C C . PHE C 1 81 ? 25.465 37.650 34.592 1.00 9.14 81 PHE C C 1
ATOM 2830 O O . PHE C 1 81 ? 26.608 37.486 35.035 1.00 9.08 81 PHE C O 1
ATOM 2838 N N . CYS C 1 82 ? 25.077 38.711 33.878 1.00 8.77 82 CYS C N 1
ATOM 2839 C CA . CYS C 1 82 ? 26.049 39.741 33.508 1.00 10.64 82 CYS C CA 1
ATOM 2840 C C . CYS C 1 82 ? 25.614 41.116 34.036 1.00 11.28 82 CYS C C 1
ATOM 2841 O O . CYS C 1 82 ? 24.499 41.571 33.755 1.00 12.06 82 CYS C O 1
ATOM 2844 N N . GLN C 1 83 ? 26.498 41.751 34.805 1.00 10.78 83 GLN C N 1
ATOM 2845 C CA . GLN C 1 83 ? 26.118 43.031 35.428 1.00 11.48 83 GLN C CA 1
ATOM 2846 C C . GLN C 1 83 ? 26.778 44.197 34.722 1.00 12.53 83 GLN C C 1
ATOM 2847 O O . GLN C 1 83 ? 27.992 44.189 34.479 1.00 11.79 83 GLN C O 1
ATOM 2853 N N . TYR C 1 84 ? 25.962 45.199 34.378 1.00 12.29 84 TYR C N 1
ATOM 2854 C CA . TYR C 1 84 ? 26.411 46.391 33.674 1.00 13.99 84 TYR C CA 1
ATOM 2855 C C . TYR C 1 84 ? 25.988 47.589 34.522 1.00 14.26 84 TYR C C 1
ATOM 2856 O O . TYR C 1 84 ? 24.920 48.147 34.299 1.00 14.40 84 TYR C O 1
ATOM 2865 N N . PRO C 1 85 ? 26.794 47.973 35.504 1.00 15.21 85 PRO C N 1
ATOM 2866 C CA . PRO C 1 85 ? 26.424 49.020 36.440 1.00 15.91 85 PRO C CA 1
ATOM 2867 C C . PRO C 1 85 ? 26.018 50.310 35.771 1.00 16.37 85 PRO C C 1
ATOM 2868 O O . PRO C 1 85 ? 25.075 50.979 36.230 1.00 18.06 85 PRO C O 1
ATOM 2872 N N . GLU C 1 86 ? 26.635 50.682 34.664 1.00 17.23 86 GLU C N 1
ATOM 2873 C CA . GLU C 1 86 ? 26.309 51.896 33.918 1.00 18.16 86 GLU C CA 1
ATOM 2874 C C . GLU C 1 86 ? 25.142 51.694 32.970 1.00 17.89 86 GLU C C 1
ATOM 2875 O O . GLU C 1 86 ? 24.661 52.640 32.326 1.00 18.09 86 GLU C O 1
ATOM 2881 N N . GLY C 1 87 ? 24.725 50.435 32.834 1.00 15.81 87 GLY C N 1
ATOM 2882 C CA . GLY C 1 87 ? 23.574 50.117 32.002 1.00 15.63 87 GLY C CA 1
ATOM 2883 C C . GLY C 1 87 ? 23.854 50.035 30.528 1.00 15.26 87 GLY C C 1
ATOM 2884 O O . GLY C 1 87 ? 24.808 50.527 29.919 1.00 14.94 87 GLY C O 1
ATOM 2885 N N . VAL C 1 88 ? 22.944 49.337 29.830 1.00 13.86 88 VAL C N 1
ATOM 2886 C CA . VAL C 1 88 ? 22.972 49.108 28.401 1.00 15.02 88 VAL C CA 1
ATOM 2887 C C . VAL C 1 88 ? 21.545 49.234 27.852 1.00 14.76 88 VAL C C 1
ATOM 2888 O O . VAL C 1 88 ? 20.668 48.565 28.403 1.00 14.44 88 VAL C O 1
ATOM 2892 N N . ARG C 1 89 ? 21.311 50.047 26.822 1.00 15.58 89 ARG C N 1
ATOM 2893 C CA . ARG C 1 89 ? 19.924 50.187 26.338 1.00 16.96 89 ARG C CA 1
ATOM 2894 C C . ARG C 1 89 ? 19.451 48.865 25.728 1.00 16.41 89 ARG C C 1
ATOM 2895 O O . ARG C 1 89 ? 20.117 48.399 24.806 1.00 16.16 89 ARG C O 1
ATOM 2903 N N . PHE C 1 90 ? 18.344 48.320 26.225 1.00 17.24 90 PHE C N 1
ATOM 2904 C CA . PHE C 1 90 ? 17.852 47.071 25.649 1.00 18.32 90 PHE C CA 1
ATOM 2905 C C . PHE C 1 90 ? 16.457 47.200 25.049 1.00 20.19 90 PHE C C 1
ATOM 2906 O O . PHE C 1 90 ? 16.135 46.485 24.098 1.00 20.11 90 PHE C O 1
ATOM 2914 N N . GLY C 1 91 ? 15.630 48.080 25.597 1.00 22.03 91 GLY C N 1
ATOM 2915 C CA . GLY C 1 91 ? 14.272 48.226 25.082 1.00 25.15 91 GLY C CA 1
ATOM 2916 C C . GLY C 1 91 ? 14.227 49.166 23.888 1.00 27.25 91 GLY C C 1
ATOM 2917 O O . GLY C 1 91 ? 15.227 49.665 23.378 1.00 26.56 91 GLY C O 1
ATOM 2918 N N . GLU C 1 92 ? 13.001 49.460 23.456 1.00 29.70 92 GLU C N 1
ATOM 2919 C CA . GLU C 1 92 ? 12.739 50.306 22.308 1.00 33.11 92 GLU C CA 1
ATOM 2920 C C . GLU C 1 92 ? 13.081 51.763 22.566 1.00 33.40 92 GLU C C 1
ATOM 2921 O O . GLU C 1 92 ? 13.638 52.438 21.696 1.00 35.01 92 GLU C O 1
ATOM 2927 N N . GLU C 1 93 ? 12.810 52.242 23.778 1.00 34.30 93 GLU C N 1
ATOM 2928 C CA . GLU C 1 93 ? 13.096 53.643 24.100 1.00 34.19 93 GLU C CA 1
ATOM 2929 C C . GLU C 1 93 ? 14.411 53.830 24.824 1.00 33.93 93 GLU C C 1
ATOM 2930 O O . GLU C 1 93 ? 14.875 52.948 25.550 1.00 32.74 93 GLU C O 1
ATOM 2936 N N . GLU C 1 94 ? 15.001 55.017 24.698 1.00 32.72 94 GLU C N 1
ATOM 2937 C CA . GLU C 1 94 ? 16.298 55.325 25.286 1.00 32.52 94 GLU C CA 1
ATOM 2938 C C . GLU C 1 94 ? 16.426 55.142 26.784 1.00 30.15 94 GLU C C 1
ATOM 2939 O O . GLU C 1 94 ? 17.541 54.873 27.259 1.00 31.04 94 GLU C O 1
ATOM 2945 N N . ASP C 1 95 ? 15.378 55.212 27.589 1.00 28.63 95 ASP C N 1
ATOM 2946 C CA . ASP C 1 95 ? 15.498 54.970 29.027 1.00 26.11 95 ASP C CA 1
ATOM 2947 C C . ASP C 1 95 ? 15.210 53.510 29.379 1.00 24.12 95 ASP C C 1
ATOM 2948 O O . ASP C 1 95 ? 15.163 53.132 30.555 1.00 21.95 95 ASP C O 1
ATOM 2953 N N . ASP C 1 96 ? 15.024 52.660 28.381 1.00 21.31 96 ASP C N 1
ATOM 2954 C CA . ASP C 1 96 ? 14.779 51.228 28.588 1.00 20.55 96 ASP C CA 1
ATOM 2955 C C . ASP C 1 96 ? 16.147 50.571 28.835 1.00 19.11 96 ASP C C 1
ATOM 2956 O O . ASP C 1 96 ? 16.638 49.846 27.981 1.00 17.92 96 ASP C O 1
ATOM 2961 N N . ILE C 1 97 ? 16.802 50.922 29.941 1.00 17.32 97 ILE C N 1
ATOM 2962 C CA . ILE C 1 97 ? 18.154 50.485 30.231 1.00 17.08 97 ILE C CA 1
ATOM 2963 C C . ILE C 1 97 ? 18.212 49.265 31.137 1.00 14.91 97 ILE C C 1
ATOM 2964 O O . ILE C 1 97 ? 17.483 49.168 32.120 1.00 15.78 97 ILE C O 1
ATOM 2969 N N . ALA C 1 98 ? 19.076 48.311 30.764 1.00 14.28 98 ALA C N 1
ATOM 2970 C CA . ALA C 1 98 ? 19.266 47.130 31.593 1.00 13.15 98 ALA C CA 1
ATOM 2971 C C . ALA C 1 98 ? 20.637 47.177 32.269 1.00 11.69 98 ALA C C 1
ATOM 2972 O O . ALA C 1 98 ? 21.624 47.465 31.601 1.00 13.03 98 ALA C O 1
ATOM 2974 N N . ARG C 1 99 ? 20.644 46.904 33.572 1.00 11.33 99 ARG C N 1
ATOM 2975 C CA . ARG C 1 99 ? 21.896 46.813 34.306 1.00 12.14 99 ARG C CA 1
ATOM 2976 C C . ARG C 1 99 ? 22.188 45.329 34.554 1.00 11.31 99 ARG C C 1
ATOM 2977 O O . ARG C 1 99 ? 23.311 44.949 34.819 1.00 11.13 99 ARG C O 1
ATOM 2985 N N . LEU C 1 100 ? 21.124 44.522 34.477 1.00 11.11 100 LEU C N 1
ATOM 2986 C CA . LEU C 1 100 ? 21.279 43.076 34.671 1.00 10.55 100 LEU C CA 1
ATOM 2987 C C . LEU C 1 100 ? 20.910 42.427 33.334 1.00 10.74 100 LEU C C 1
ATOM 2988 O O . LEU C 1 100 ? 19.784 42.576 32.857 1.00 9.70 100 LEU C O 1
ATOM 2993 N N . VAL C 1 101 ? 21.873 41.798 32.693 1.00 9.66 101 VAL C N 1
ATOM 2994 C CA . VAL C 1 101 ? 21.668 41.147 31.400 1.00 8.96 101 VAL C CA 1
ATOM 2995 C C . VAL C 1 101 ? 21.913 39.659 31.660 1.00 9.66 101 VAL C C 1
ATOM 2996 O O . VAL C 1 101 ? 23.041 39.243 31.937 1.00 8.49 101 VAL C O 1
ATOM 3000 N N . ILE C 1 102 ? 20.817 38.916 31.705 1.00 8.50 102 ILE C N 1
ATOM 3001 C CA . ILE C 1 102 ? 20.922 37.486 32.048 1.00 7.97 102 ILE C CA 1
ATOM 3002 C C . ILE C 1 102 ? 20.688 36.704 30.760 1.00 8.05 102 ILE C C 1
ATOM 3003 O O . ILE C 1 102 ? 19.554 36.598 30.296 1.00 8.28 102 ILE C O 1
ATOM 3008 N N . GLY C 1 103 ? 21.743 36.140 30.191 1.00 7.64 103 GLY C N 1
ATOM 3009 C CA . GLY C 1 103 ? 21.671 35.347 28.975 1.00 8.74 103 GLY C CA 1
ATOM 3010 C C . GLY C 1 103 ? 21.072 33.983 29.350 1.00 8.13 103 GLY C C 1
ATOM 3011 O O . GLY C 1 103 ? 21.435 33.429 30.381 1.00 7.67 103 GLY C O 1
ATOM 3012 N N . ILE C 1 104 ? 20.066 33.546 28.602 1.00 8.63 104 ILE C N 1
ATOM 3013 C CA . ILE C 1 104 ? 19.304 32.363 28.988 1.00 9.37 104 ILE C CA 1
ATOM 3014 C C . ILE C 1 104 ? 19.401 31.285 27.911 1.00 9.77 104 ILE C C 1
ATOM 3015 O O . ILE C 1 104 ? 19.277 31.611 26.743 1.00 9.44 104 ILE C O 1
ATOM 3020 N N . ALA C 1 105 ? 19.543 30.040 28.347 1.00 8.99 105 ALA C N 1
ATOM 3021 C CA . ALA C 1 105 ? 19.486 28.918 27.410 1.00 10.07 105 ALA C CA 1
ATOM 3022 C C . ALA C 1 105 ? 18.748 27.772 28.097 1.00 10.08 105 ALA C C 1
ATOM 3023 O O . ALA C 1 105 ? 19.360 27.069 28.880 1.00 10.95 105 ALA C O 1
ATOM 3025 N N . ALA C 1 106 ? 17.452 27.625 27.840 1.00 11.80 106 ALA C N 1
ATOM 3026 C CA . ALA C 1 106 ? 16.762 26.472 28.433 1.00 10.91 106 ALA C CA 1
ATOM 3027 C C . ALA C 1 106 ? 16.595 25.425 27.336 1.00 11.32 106 ALA C C 1
ATOM 3028 O O . ALA C 1 106 ? 16.515 25.769 26.161 1.00 10.50 106 ALA C O 1
ATOM 3030 N N . ARG C 1 107 ? 16.570 24.154 27.723 1.00 11.85 107 ARG C N 1
ATOM 3031 C CA . ARG C 1 107 ? 16.372 23.095 26.748 1.00 12.74 107 ARG C CA 1
ATOM 3032 C C . ARG C 1 107 ? 14.961 23.206 26.172 1.00 12.45 107 ARG C C 1
ATOM 3033 O O . ARG C 1 107 ? 14.026 23.730 26.799 1.00 12.74 107 ARG C O 1
ATOM 3041 N N . ASN C 1 108 ? 14.799 22.669 24.973 1.00 12.50 108 ASN C N 1
ATOM 3042 C CA . ASN C 1 108 ? 13.498 22.565 24.339 1.00 12.72 108 ASN C CA 1
ATOM 3043 C C . ASN C 1 108 ? 12.713 23.865 24.302 1.00 12.64 108 ASN C C 1
ATOM 3044 O O . ASN C 1 108 ? 11.497 23.880 24.475 1.00 11.63 108 ASN C O 1
ATOM 3049 N N . ASN C 1 109 ? 13.387 24.977 24.031 1.00 11.56 109 ASN C N 1
ATOM 3050 C CA . ASN C 1 109 ? 12.794 26.292 23.922 1.00 12.04 109 ASN C CA 1
ATOM 3051 C C . ASN C 1 109 ? 12.002 26.708 25.159 1.00 11.07 109 ASN C C 1
ATOM 3052 O O . ASN C 1 109 ? 11.140 27.603 25.026 1.00 11.39 109 ASN C O 1
ATOM 3057 N N . GLU C 1 110 ? 12.358 26.219 26.340 1.00 9.98 110 GLU C N 1
ATOM 3058 C CA . GLU C 1 110 ? 11.619 26.536 27.555 1.00 10.34 110 GLU C CA 1
ATOM 3059 C C . GLU C 1 110 ? 12.165 27.727 28.296 1.00 7.81 110 GLU C C 1
ATOM 3060 O O . GLU C 1 110 ? 12.162 27.811 29.526 1.00 7.83 110 GLU C O 1
ATOM 3066 N N . HIS C 1 111 ? 12.642 28.707 27.511 1.00 9.38 111 HIS C N 1
ATOM 3067 C CA . HIS C 1 111 ? 13.244 29.908 28.081 1.00 9.36 111 HIS C CA 1
ATOM 3068 C C . HIS C 1 111 ? 12.333 30.616 29.057 1.00 8.69 111 HIS C C 1
ATOM 3069 O O . HIS C 1 111 ? 12.798 31.135 30.072 1.00 8.91 111 HIS C O 1
ATOM 3076 N N . ILE C 1 112 ? 11.017 30.658 28.828 1.00 9.30 112 ILE C N 1
ATOM 3077 C CA . ILE C 1 112 ? 10.096 31.319 29.739 1.00 8.84 112 ILE C CA 1
ATOM 3078 C C . ILE C 1 112 ? 10.126 30.730 31.136 1.00 8.65 112 ILE C C 1
ATOM 3079 O O . ILE C 1 112 ? 9.864 31.405 32.125 1.00 7.66 112 ILE C O 1
ATOM 3084 N N . GLN C 1 113 ? 10.471 29.436 31.302 1.00 7.79 113 GLN C N 1
ATOM 3085 C CA . GLN C 1 113 ? 10.535 28.844 32.620 1.00 7.84 113 GLN C CA 1
ATOM 3086 C C . GLN C 1 113 ? 11.701 29.422 33.429 1.00 8.34 113 GLN C C 1
ATOM 3087 O O . GLN C 1 113 ? 11.596 29.648 34.627 1.00 8.41 113 GLN C O 1
ATOM 3093 N N . VAL C 1 114 ? 12.815 29.638 32.747 1.00 8.50 114 VAL C N 1
ATOM 3094 C CA . VAL C 1 114 ? 13.968 30.281 33.398 1.00 9.24 114 VAL C CA 1
ATOM 3095 C C . VAL C 1 114 ? 13.634 31.749 33.646 1.00 9.40 114 VAL C C 1
ATOM 3096 O O . VAL C 1 114 ? 13.930 32.261 34.734 1.00 8.83 114 VAL C O 1
ATOM 3100 N N . ILE C 1 115 ? 13.033 32.438 32.675 1.00 9.78 115 ILE C N 1
ATOM 3101 C CA . ILE C 1 115 ? 12.676 33.849 32.905 1.00 10.85 115 ILE C CA 1
ATOM 3102 C C . ILE C 1 115 ? 11.764 33.992 34.109 1.00 11.85 115 ILE C C 1
ATOM 3103 O O . ILE C 1 115 ? 11.919 34.842 35.000 1.00 12.63 115 ILE C O 1
ATOM 3108 N N . THR C 1 116 ? 10.747 33.133 34.197 1.00 11.55 116 THR C N 1
ATOM 3109 C CA . THR C 1 116 ? 9.791 33.127 35.286 1.00 12.29 116 THR C CA 1
ATOM 3110 C C . THR C 1 116 ? 10.460 32.863 36.627 1.00 11.62 116 THR C C 1
ATOM 3111 O O . THR C 1 116 ? 10.096 33.514 37.607 1.00 12.76 116 THR C O 1
ATOM 3115 N N . SER C 1 117 ? 11.416 31.927 36.674 1.00 11.72 117 SER C N 1
ATOM 3116 C CA . SER C 1 117 ? 12.132 31.692 37.921 1.00 11.92 117 SER C CA 1
ATOM 3117 C C . SER C 1 117 ? 12.834 32.997 38.345 1.00 13.08 117 SER C C 1
ATOM 3118 O O . SER C 1 117 ? 12.725 33.461 39.488 1.00 13.29 117 SER C O 1
ATOM 3121 N N . LEU C 1 118 ? 13.537 33.603 37.405 1.00 13.04 118 LEU C N 1
ATOM 3122 C CA . LEU C 1 118 ? 14.273 34.832 37.687 1.00 14.82 118 LEU C CA 1
ATOM 3123 C C . LEU C 1 118 ? 13.380 35.985 38.121 1.00 14.60 118 LEU C C 1
ATOM 3124 O O . LEU C 1 118 ? 13.640 36.598 39.153 1.00 15.12 118 LEU C O 1
ATOM 3129 N N . THR C 1 119 ? 12.313 36.245 37.385 1.00 16.12 119 THR C N 1
ATOM 3130 C CA . THR C 1 119 ? 11.428 37.362 37.731 1.00 16.10 119 THR C CA 1
ATOM 3131 C C . THR C 1 119 ? 10.683 37.127 39.026 1.00 17.25 119 THR C C 1
ATOM 3132 O O . THR C 1 119 ? 10.374 38.067 39.768 1.00 17.43 119 THR C O 1
ATOM 3136 N N . ASN C 1 120 ? 10.421 35.867 39.378 1.00 17.41 120 ASN C N 1
ATOM 3137 C CA . ASN C 1 120 ? 9.755 35.564 40.639 1.00 19.17 120 ASN C CA 1
ATOM 3138 C C . ASN C 1 120 ? 10.704 35.941 41.773 1.00 18.57 120 ASN C C 1
ATOM 3139 O O . ASN C 1 120 ? 10.323 36.512 42.792 1.00 19.74 120 ASN C O 1
ATOM 3144 N N . ALA C 1 121 ? 11.986 35.613 41.583 1.00 19.14 121 ALA C N 1
ATOM 3145 C CA . ALA C 1 121 ? 13.008 35.899 42.584 1.00 19.33 121 ALA C CA 1
ATOM 3146 C C . ALA C 1 121 ? 13.430 37.360 42.603 1.00 20.46 121 ALA C C 1
ATOM 3147 O O . ALA C 1 121 ? 13.845 37.854 43.650 1.00 20.87 121 ALA C O 1
ATOM 3149 N N . LEU C 1 122 ? 13.358 38.048 41.476 1.00 20.43 122 LEU C N 1
ATOM 3150 C CA . LEU C 1 122 ? 13.772 39.438 41.349 1.00 22.32 122 LEU C CA 1
ATOM 3151 C C . LEU C 1 122 ? 12.580 40.392 41.318 1.00 22.66 122 LEU C C 1
ATOM 3152 O O . LEU C 1 122 ? 12.444 41.219 40.406 1.00 22.92 122 LEU C O 1
ATOM 3157 N N . ASP C 1 123 ? 11.705 40.264 42.304 1.00 23.12 123 ASP C N 1
ATOM 3158 C CA . ASP C 1 123 ? 10.497 41.075 42.402 1.00 24.21 123 ASP C CA 1
ATOM 3159 C C . ASP C 1 123 ? 10.618 42.213 43.402 1.00 23.92 123 ASP C C 1
ATOM 3160 O O . ASP C 1 123 ? 9.631 42.877 43.740 1.00 24.67 123 ASP C O 1
ATOM 3165 N N . ASP C 1 124 ? 11.830 42.471 43.874 1.00 23.66 124 ASP C N 1
ATOM 3166 C CA . ASP C 1 124 ? 12.095 43.538 44.838 1.00 22.79 124 ASP C CA 1
ATOM 3167 C C . ASP C 1 124 ? 13.015 44.591 44.224 1.00 23.10 124 ASP C C 1
ATOM 3168 O O . ASP C 1 124 ? 14.147 44.303 43.837 1.00 21.11 124 ASP C O 1
ATOM 3173 N N . GLU C 1 125 ? 12.545 45.830 44.130 1.00 22.74 125 GLU C N 1
ATOM 3174 C CA . GLU C 1 125 ? 13.306 46.945 43.580 1.00 22.84 125 GLU C CA 1
ATOM 3175 C C . GLU C 1 125 ? 14.696 47.083 44.193 1.00 21.18 125 GLU C C 1
ATOM 3176 O O . GLU C 1 125 ? 15.727 47.260 43.549 1.00 20.79 125 GLU C O 1
ATOM 3182 N N . SER C 1 126 ? 14.731 47.049 45.526 1.00 20.64 126 SER C N 1
ATOM 3183 C CA . SER C 1 126 ? 15.947 47.168 46.314 1.00 20.12 126 SER C CA 1
ATOM 3184 C C . SER C 1 126 ? 16.956 46.055 46.072 1.00 18.91 126 SER C C 1
ATOM 3185 O O . SER C 1 126 ? 18.166 46.301 46.090 1.00 16.72 126 SER C O 1
ATOM 3188 N N . VAL C 1 127 ? 16.474 44.832 45.831 1.00 18.12 127 VAL C N 1
ATOM 3189 C CA . VAL C 1 127 ? 17.366 43.707 45.510 1.00 16.34 127 VAL C CA 1
ATOM 3190 C C . VAL C 1 127 ? 18.005 43.879 44.145 1.00 15.46 127 VAL C C 1
ATOM 3191 O O . VAL C 1 127 ? 19.186 43.577 43.930 1.00 15.02 127 VAL C O 1
ATOM 3195 N N . ILE C 1 128 ? 17.224 44.347 43.178 1.00 14.90 128 ILE C N 1
ATOM 3196 C CA . ILE C 1 128 ? 17.714 44.585 41.820 1.00 14.12 128 ILE C CA 1
ATOM 3197 C C . ILE C 1 128 ? 18.770 45.687 41.895 1.00 14.37 128 ILE C C 1
ATOM 3198 O O . ILE C 1 128 ? 19.830 45.575 41.289 1.00 12.47 128 ILE C O 1
ATOM 3203 N N . GLU C 1 129 ? 18.500 46.730 42.696 1.00 14.06 129 GLU C N 1
ATOM 3204 C CA . GLU C 1 129 ? 19.505 47.790 42.846 1.00 14.76 129 GLU C CA 1
ATOM 3205 C C . GLU C 1 129 ? 20.814 47.277 43.417 1.00 14.35 129 GLU C C 1
ATOM 3206 O O . GLU C 1 129 ? 21.919 47.613 42.940 1.00 13.01 129 GLU C O 1
ATOM 3212 N N . ARG C 1 130 ? 20.771 46.419 44.434 1.00 13.57 130 ARG C N 1
ATOM 3213 C CA . ARG C 1 130 ? 21.983 45.850 45.014 1.00 14.65 130 ARG C CA 1
ATOM 3214 C C . ARG C 1 130 ? 22.727 44.965 44.025 1.00 14.07 130 ARG C C 1
ATOM 3215 O O . ARG C 1 130 ? 23.962 45.017 43.871 1.00 14.04 130 ARG C O 1
ATOM 3223 N N . LEU C 1 131 ? 21.968 44.193 43.235 1.00 12.68 131 LEU C N 1
ATOM 3224 C CA . LEU C 1 131 ? 22.578 43.351 42.219 1.00 11.81 131 LEU C CA 1
ATOM 3225 C C . LEU C 1 131 ? 23.251 44.110 41.089 1.00 12.23 131 LEU C C 1
ATOM 3226 O O . LEU C 1 131 ? 24.242 43.667 40.525 1.00 11.95 131 LEU C O 1
ATOM 3231 N N . ALA C 1 132 ? 22.729 45.289 40.739 1.00 12.75 132 ALA C N 1
ATOM 3232 C CA . ALA C 1 132 ? 23.316 46.067 39.657 1.00 13.16 132 ALA C CA 1
ATOM 3233 C C . ALA C 1 132 ? 24.641 46.684 40.082 1.00 12.99 132 ALA C C 1
ATOM 3234 O O . ALA C 1 132 ? 25.412 47.027 39.178 1.00 12.80 132 ALA C O 1
ATOM 3236 N N . HIS C 1 133 ? 24.946 46.796 41.378 1.00 14.25 133 HIS C N 1
ATOM 3237 C CA . HIS C 1 133 ? 26.190 47.441 41.787 1.00 14.65 133 HIS C CA 1
ATOM 3238 C C . HIS C 1 133 ? 27.139 46.621 42.631 1.00 15.72 133 HIS C C 1
ATOM 3239 O O . HIS C 1 133 ? 28.286 47.054 42.866 1.00 14.89 133 HIS C O 1
ATOM 3246 N N . THR C 1 134 ? 26.695 45.489 43.176 1.00 14.25 134 THR C N 1
ATOM 3247 C CA . THR C 1 134 ? 27.565 44.712 44.044 1.00 15.71 134 THR C CA 1
ATOM 3248 C C . THR C 1 134 ? 28.834 44.284 43.312 1.00 15.88 134 THR C C 1
ATOM 3249 O O . THR C 1 134 ? 28.823 44.053 42.098 1.00 15.65 134 THR C O 1
ATOM 3253 N N . THR C 1 135 ? 29.931 44.172 44.078 1.00 15.68 135 THR C N 1
ATOM 3254 C CA . THR C 1 135 ? 31.180 43.709 43.494 1.00 16.25 135 THR C CA 1
ATOM 3255 C C . THR C 1 135 ? 31.462 42.297 44.014 1.00 15.71 135 THR C C 1
ATOM 3256 O O . THR C 1 135 ? 32.498 41.732 43.692 1.00 17.23 135 THR C O 1
ATOM 3260 N N . SER C 1 136 ? 30.513 41.707 44.726 1.00 16.91 136 SER C N 1
ATOM 3261 C CA . SER C 1 136 ? 30.691 40.392 45.316 1.00 17.63 136 SER C CA 1
ATOM 3262 C C . SER C 1 136 ? 29.865 39.295 44.644 1.00 18.18 136 SER C C 1
ATOM 3263 O O . SER C 1 136 ? 28.637 39.334 44.716 1.00 17.52 136 SER C O 1
ATOM 3266 N N . VAL C 1 137 ? 30.554 38.288 44.126 1.00 17.89 137 VAL C N 1
ATOM 3267 C CA . VAL C 1 137 ? 29.867 37.131 43.543 1.00 18.06 137 VAL C CA 1
ATOM 3268 C C . VAL C 1 137 ? 29.069 36.432 44.638 1.00 17.85 137 VAL C C 1
ATOM 3269 O O . VAL C 1 137 ? 27.926 36.025 44.427 1.00 17.10 137 VAL C O 1
ATOM 3273 N N . ASP C 1 138 ? 29.619 36.298 45.852 1.00 18.18 138 ASP C N 1
ATOM 3274 C CA . ASP C 1 138 ? 28.881 35.685 46.946 1.00 18.56 138 ASP C CA 1
ATOM 3275 C C . ASP C 1 138 ? 27.575 36.403 47.258 1.00 18.10 138 ASP C C 1
ATOM 3276 O O . ASP C 1 138 ? 26.586 35.724 47.567 1.00 18.23 138 ASP C O 1
ATOM 3281 N N . GLU C 1 139 ? 27.495 37.729 47.174 1.00 17.14 139 GLU C N 1
ATOM 3282 C CA . GLU C 1 139 ? 26.277 38.474 47.427 1.00 16.75 139 GLU C CA 1
ATOM 3283 C C . GLU C 1 139 ? 25.253 38.232 46.321 1.00 15.98 139 GLU C C 1
ATOM 3284 O O . GLU C 1 139 ? 24.063 38.031 46.594 1.00 16.49 139 GLU C O 1
ATOM 3290 N N . VAL C 1 140 ? 25.733 38.102 45.090 1.00 15.72 140 VAL C N 1
ATOM 3291 C CA . VAL C 1 140 ? 24.845 37.746 43.978 1.00 15.47 140 VAL C CA 1
ATOM 3292 C C . VAL C 1 140 ? 24.204 36.396 44.296 1.00 15.90 140 VAL C C 1
ATOM 3293 O O . VAL C 1 140 ? 22.981 36.258 44.219 1.00 16.44 140 VAL C O 1
ATOM 3297 N N . LEU C 1 141 ? 25.025 35.426 44.673 1.00 16.25 141 LEU C N 1
ATOM 3298 C CA . LEU C 1 141 ? 24.521 34.086 44.999 1.00 17.56 141 LEU C CA 1
ATOM 3299 C C . LEU C 1 141 ? 23.503 34.127 46.110 1.00 18.43 141 LEU C C 1
ATOM 3300 O O . LEU C 1 141 ? 22.457 33.487 45.990 1.00 19.53 141 LEU C O 1
ATOM 3305 N N . GLU C 1 142 ? 23.781 34.885 47.173 1.00 18.19 142 GLU C N 1
ATOM 3306 C CA . GLU C 1 142 ? 22.831 35.018 48.266 1.00 19.47 142 GLU C CA 1
ATOM 3307 C C . GLU C 1 142 ? 21.485 35.537 47.772 1.00 18.96 142 GLU C C 1
ATOM 3308 O O . GLU C 1 142 ? 20.443 34.933 48.000 1.00 20.15 142 GLU C O 1
ATOM 3314 N N . LEU C 1 143 ? 21.509 36.673 47.082 1.00 18.25 143 LEU C N 1
ATOM 3315 C CA . LEU C 1 143 ? 20.309 37.321 46.594 1.00 17.11 143 LEU C CA 1
ATOM 3316 C C . LEU C 1 143 ? 19.495 36.531 45.582 1.00 17.14 143 LEU C C 1
ATOM 3317 O O . LEU C 1 143 ? 18.296 36.794 45.469 1.00 15.80 143 LEU C O 1
ATOM 3322 N N . LEU C 1 144 ? 20.107 35.627 44.842 1.00 15.96 144 LEU C N 1
ATOM 3323 C CA . LEU C 1 144 ? 19.366 34.821 43.872 1.00 16.08 144 LEU C CA 1
ATOM 3324 C C . LEU C 1 144 ? 19.102 33.420 44.387 1.00 15.94 144 LEU C C 1
ATOM 3325 O O . LEU C 1 144 ? 18.495 32.568 43.721 1.00 15.20 144 LEU C O 1
ATOM 3330 N N . ALA C 1 145 ? 19.396 33.201 45.667 1.00 15.65 145 ALA C N 1
ATOM 3331 C CA . ALA C 1 145 ? 19.243 31.911 46.322 1.00 16.90 145 ALA C CA 1
ATOM 3332 C C . ALA C 1 145 ? 17.808 31.437 46.485 1.00 17.55 145 ALA C C 1
ATOM 3333 O O . ALA C 1 145 ? 17.562 30.230 46.620 1.00 17.60 145 ALA C O 1
ATOM 3335 N N . GLY C 1 146 ? 16.827 32.326 46.467 1.00 16.63 146 GLY C N 1
ATOM 3336 C CA . GLY C 1 146 ? 15.428 31.940 46.616 1.00 17.42 146 GLY C CA 1
ATOM 3337 C C . GLY C 1 146 ? 14.784 31.469 45.321 1.00 17.38 146 GLY C C 1
ATOM 3338 O O . GLY C 1 146 ? 13.621 31.039 45.336 1.00 17.94 146 GLY C O 1
ATOM 3339 N N . ARG C 1 147 ? 15.476 31.531 44.187 1.00 17.47 147 ARG C N 1
ATOM 3340 C CA . ARG C 1 147 ? 14.864 31.140 42.925 1.00 16.91 147 ARG C CA 1
ATOM 3341 C C . ARG C 1 147 ? 14.409 29.689 42.868 1.00 18.39 147 ARG C C 1
ATOM 3342 O O . ARG C 1 147 ? 14.931 28.816 43.550 1.00 17.43 147 ARG C O 1
ATOM 3350 N N . LYS C 1 148 ? 13.503 29.411 41.932 1.00 19.90 148 LYS C N 1
ATOM 3351 C CA . LYS C 1 148 ? 13.153 28.027 41.594 1.00 20.96 148 LYS C CA 1
ATOM 3352 C C . LYS C 1 148 ? 14.345 27.454 40.807 1.00 22.26 148 LYS C C 1
ATOM 3353 O O . LYS C 1 148 ? 14.456 26.207 40.762 1.00 23.78 148 LYS C O 1
ATOM 3356 N N . LEU D 1 4 ? -22.067 -10.779 -2.555 1.00 35.68 4 LEU D N 1
ATOM 3357 C CA . LEU D 1 4 ? -22.258 -11.155 -1.129 1.00 35.35 4 LEU D CA 1
ATOM 3358 C C . LEU D 1 4 ? -23.603 -10.674 -0.602 1.00 34.47 4 LEU D C 1
ATOM 3359 O O . LEU D 1 4 ? -24.104 -11.252 0.370 1.00 34.36 4 LEU D O 1
ATOM 3364 N N . PHE D 1 5 ? -24.199 -9.644 -1.215 1.00 33.79 5 PHE D N 1
ATOM 3365 C CA . PHE D 1 5 ? -25.516 -9.238 -0.706 1.00 32.51 5 PHE D CA 1
ATOM 3366 C C . PHE D 1 5 ? -26.510 -8.953 -1.826 1.00 32.33 5 PHE D C 1
ATOM 3367 O O . PHE D 1 5 ? -26.180 -8.431 -2.881 1.00 31.49 5 PHE D O 1
ATOM 3375 N N . LYS D 1 6 ? -27.768 -9.306 -1.544 1.00 32.22 6 LYS D N 1
ATOM 3376 C CA . LYS D 1 6 ? -28.845 -9.044 -2.495 1.00 31.91 6 LYS D CA 1
ATOM 3377 C C . LYS D 1 6 ? -29.306 -7.608 -2.288 1.00 30.70 6 LYS D C 1
ATOM 3378 O O . LYS D 1 6 ? -29.275 -7.062 -1.180 1.00 30.48 6 LYS D O 1
ATOM 3384 N N . LEU D 1 7 ? -29.640 -6.970 -3.399 1.00 29.81 7 LEU D N 1
ATOM 3385 C CA . LEU D 1 7 ? -30.113 -5.584 -3.337 1.00 28.01 7 LEU D CA 1
ATOM 3386 C C . LEU D 1 7 ? -31.281 -5.507 -4.315 1.00 27.84 7 LEU D C 1
ATOM 3387 O O . LEU D 1 7 ? -31.148 -5.972 -5.449 1.00 26.37 7 LEU D O 1
ATOM 3392 N N . GLY D 1 8 ? -32.410 -5.026 -3.828 1.00 26.32 8 GLY D N 1
ATOM 3393 C CA . GLY D 1 8 ? -33.601 -4.913 -4.673 1.00 26.52 8 GLY D CA 1
ATOM 3394 C C . GLY D 1 8 ? -34.461 -3.797 -4.085 1.00 26.78 8 GLY D C 1
ATOM 3395 O O . GLY D 1 8 ? -34.029 -3.125 -3.154 1.00 25.88 8 GLY D O 1
ATOM 3396 N N . ALA D 1 9 ? -35.683 -3.675 -4.571 1.00 26.52 9 ALA D N 1
ATOM 3397 C CA . ALA D 1 9 ? -36.633 -2.692 -4.092 1.00 27.29 9 ALA D CA 1
ATOM 3398 C C . ALA D 1 9 ? -36.969 -2.873 -2.623 1.00 26.96 9 ALA D C 1
ATOM 3399 O O . ALA D 1 9 ? -37.109 -1.886 -1.903 1.00 28.02 9 ALA D O 1
ATOM 3401 N N . GLU D 1 10 ? -37.035 -4.095 -2.127 1.00 26.87 10 GLU D N 1
ATOM 3402 C CA . GLU D 1 10 ? -37.336 -4.378 -0.733 1.00 26.94 10 GLU D CA 1
ATOM 3403 C C . GLU D 1 10 ? -36.285 -3.875 0.252 1.00 26.44 10 GLU D C 1
ATOM 3404 O O . GLU D 1 10 ? -36.623 -3.816 1.446 1.00 25.41 10 GLU D O 1
ATOM 3410 N N . ASN D 1 11 ? -35.075 -3.514 -0.187 1.00 25.31 11 ASN D N 1
ATOM 3411 C CA . ASN D 1 11 ? -34.130 -2.999 0.818 1.00 24.38 11 ASN D CA 1
ATOM 3412 C C . ASN D 1 11 ? -33.553 -1.643 0.451 1.00 22.99 11 ASN D C 1
ATOM 3413 O O . ASN D 1 11 ? -32.524 -1.223 0.992 1.00 21.76 11 ASN D O 1
ATOM 3418 N N . ILE D 1 12 ? -34.281 -0.860 -0.350 1.00 21.50 12 ILE D N 1
ATOM 3419 C CA . ILE D 1 12 ? -33.924 0.507 -0.706 1.00 21.54 12 ILE D CA 1
ATOM 3420 C C . ILE D 1 12 ? -35.007 1.451 -0.184 1.00 22.14 12 ILE D C 1
ATOM 3421 O O . ILE D 1 12 ? -36.199 1.218 -0.389 1.00 21.40 12 ILE D O 1
ATOM 3426 N N . PHE D 1 13 ? -34.618 2.431 0.623 1.00 20.94 13 PHE D N 1
ATOM 3427 C CA . PHE D 1 13 ? -35.552 3.352 1.265 1.00 21.92 13 PHE D CA 1
ATOM 3428 C C . PHE D 1 13 ? -35.152 4.792 0.981 1.00 21.83 13 PHE D C 1
ATOM 3429 O O . PHE D 1 13 ? -34.202 5.304 1.571 1.00 21.41 13 PHE D O 1
ATOM 3437 N N . LEU D 1 14 ? -35.885 5.450 0.089 1.00 20.75 14 LEU D N 1
ATOM 3438 C CA . LEU D 1 14 ? -35.558 6.811 -0.292 1.00 22.04 14 LEU D CA 1
ATOM 3439 C C . LEU D 1 14 ? -36.368 7.883 0.424 1.00 21.42 14 LEU D C 1
ATOM 3440 O O . LEU D 1 14 ? -37.448 7.647 0.939 1.00 21.47 14 LEU D O 1
ATOM 3445 N N . GLY D 1 15 ? -35.821 9.090 0.422 1.00 22.59 15 GLY D N 1
ATOM 3446 C CA . GLY D 1 15 ? -36.452 10.269 0.971 1.00 23.22 15 GLY D CA 1
ATOM 3447 C C . GLY D 1 15 ? -36.847 10.196 2.426 1.00 24.43 15 GLY D C 1
ATOM 3448 O O . GLY D 1 15 ? -37.890 10.756 2.807 1.00 24.05 15 GLY D O 1
ATOM 3449 N N . ARG D 1 16 ? -36.020 9.562 3.261 1.00 24.22 16 ARG D N 1
ATOM 3450 C CA . ARG D 1 16 ? -36.311 9.509 4.684 1.00 24.59 16 ARG D CA 1
ATOM 3451 C C . ARG D 1 16 ? -35.853 10.797 5.352 1.00 25.14 16 ARG D C 1
ATOM 3452 O O . ARG D 1 16 ? -35.128 11.605 4.781 1.00 23.92 16 ARG D O 1
ATOM 3460 N N . LYS D 1 17 ? -36.259 10.939 6.610 1.00 24.44 17 LYS D N 1
ATOM 3461 C CA . LYS D 1 17 ? -35.930 12.067 7.453 1.00 25.30 17 LYS D CA 1
ATOM 3462 C C . LYS D 1 17 ? -35.661 11.551 8.872 1.00 24.17 17 LYS D C 1
ATOM 3463 O O . LYS D 1 17 ? -36.332 10.613 9.311 1.00 24.65 17 LYS D O 1
ATOM 3469 N N . ALA D 1 18 ? -34.667 12.111 9.529 1.00 24.14 18 ALA D N 1
ATOM 3470 C CA . ALA D 1 18 ? -34.367 11.710 10.903 1.00 23.97 18 ALA D CA 1
ATOM 3471 C C . ALA D 1 18 ? -33.648 12.854 11.597 1.00 23.81 18 ALA D C 1
ATOM 3472 O O . ALA D 1 18 ? -32.702 13.432 11.063 1.00 23.96 18 ALA D O 1
ATOM 3474 N N . ALA D 1 19 ? -34.091 13.170 12.814 1.00 23.74 19 ALA D N 1
ATOM 3475 C CA . ALA D 1 19 ? -33.446 14.273 13.541 1.00 23.72 19 ALA D CA 1
ATOM 3476 C C . ALA D 1 19 ? -32.124 13.833 14.137 1.00 22.74 19 ALA D C 1
ATOM 3477 O O . ALA D 1 19 ? -31.217 14.632 14.385 1.00 23.88 19 ALA D O 1
ATOM 3479 N N . THR D 1 20 ? -31.994 12.521 14.415 1.00 23.40 20 THR D N 1
ATOM 3480 C CA . THR D 1 20 ? -30.780 11.997 15.021 1.00 22.14 20 THR D CA 1
ATOM 3481 C C . THR D 1 20 ? -30.260 10.744 14.314 1.00 21.38 20 THR D C 1
ATOM 3482 O O . THR D 1 20 ? -31.014 9.983 13.710 1.00 21.28 20 THR D O 1
ATOM 3486 N N . LYS D 1 21 ? -28.965 10.486 14.514 1.00 21.28 21 LYS D N 1
ATOM 3487 C CA . LYS D 1 21 ? -28.397 9.237 13.977 1.00 21.14 21 LYS D CA 1
ATOM 3488 C C . LYS D 1 21 ? -29.016 8.043 14.687 1.00 20.74 21 LYS D C 1
ATOM 3489 O O . LYS D 1 21 ? -29.188 7.008 14.033 1.00 21.54 21 LYS D O 1
ATOM 3495 N N . GLU D 1 22 ? -29.369 8.156 15.968 1.00 20.29 22 GLU D N 1
ATOM 3496 C CA . GLU D 1 22 ? -29.975 7.022 16.666 1.00 20.67 22 GLU D CA 1
ATOM 3497 C C . GLU D 1 22 ? -31.285 6.618 16.011 1.00 19.68 22 GLU D C 1
ATOM 3498 O O . GLU D 1 22 ? -31.532 5.414 15.843 1.00 19.06 22 GLU D O 1
ATOM 3504 N N . GLU D 1 23 ? -32.135 7.563 15.602 1.00 19.45 23 GLU D N 1
ATOM 3505 C CA . GLU D 1 23 ? -33.354 7.226 14.888 1.00 19.26 23 GLU D CA 1
ATOM 3506 C C . GLU D 1 23 ? -33.061 6.544 13.548 1.00 18.10 23 GLU D C 1
ATOM 3507 O O . GLU D 1 23 ? -33.767 5.602 13.204 1.00 18.88 23 GLU D O 1
ATOM 3513 N N . ALA D 1 24 ? -32.077 7.032 12.801 1.00 17.03 24 ALA D N 1
ATOM 3514 C CA . ALA D 1 24 ? -31.732 6.417 11.517 1.00 16.85 24 ALA D CA 1
ATOM 3515 C C . ALA D 1 24 ? -31.229 4.990 11.717 1.00 16.97 24 ALA D C 1
ATOM 3516 O O . ALA D 1 24 ? -31.558 4.077 10.965 1.00 17.20 24 ALA D O 1
ATOM 3518 N N . ILE D 1 25 ? -30.375 4.798 12.737 1.00 15.84 25 ILE D N 1
ATOM 3519 C CA . ILE D 1 25 ? -29.836 3.470 13.026 1.00 15.40 25 ILE D CA 1
ATOM 3520 C C . ILE D 1 25 ? -30.935 2.504 13.422 1.00 15.25 25 ILE D C 1
ATOM 3521 O O . ILE D 1 25 ? -30.978 1.339 13.009 1.00 15.82 25 ILE D O 1
ATOM 3526 N N . ARG D 1 26 ? -31.869 2.967 14.252 1.00 16.00 26 ARG D N 1
ATOM 3527 C CA . ARG D 1 26 ? -32.996 2.144 14.679 1.00 17.01 26 ARG D CA 1
ATOM 3528 C C . ARG D 1 26 ? -33.859 1.744 13.482 1.00 17.14 26 ARG D C 1
ATOM 3529 O O . ARG D 1 26 ? -34.317 0.597 13.462 1.00 18.14 26 ARG D O 1
ATOM 3537 N N . PHE D 1 27 ? -34.043 2.627 12.511 1.00 17.22 27 PHE D N 1
ATOM 3538 C CA . PHE D 1 27 ? -34.839 2.282 11.332 1.00 18.13 27 PHE D CA 1
ATOM 3539 C C . PHE D 1 27 ? -34.111 1.201 10.525 1.00 18.07 27 PHE D C 1
ATOM 3540 O O . PHE D 1 27 ? -34.702 0.183 10.176 1.00 18.04 27 PHE D O 1
ATOM 3548 N N . ALA D 1 28 ? -32.826 1.438 10.266 1.00 18.29 28 ALA D N 1
ATOM 3549 C CA . ALA D 1 28 ? -32.025 0.449 9.536 1.00 18.14 28 ALA D CA 1
ATOM 3550 C C . ALA D 1 28 ? -32.084 -0.889 10.253 1.00 18.25 28 ALA D C 1
ATOM 3551 O O . ALA D 1 28 ? -32.342 -1.911 9.619 1.00 18.78 28 ALA D O 1
ATOM 3553 N N . GLY D 1 29 ? -31.895 -0.925 11.565 1.00 17.94 29 GLY D N 1
ATOM 3554 C CA . GLY D 1 29 ? -31.978 -2.109 12.386 1.00 19.29 29 GLY D CA 1
ATOM 3555 C C . GLY D 1 29 ? -33.330 -2.797 12.294 1.00 20.08 29 GLY D C 1
ATOM 3556 O O . GLY D 1 29 ? -33.433 -4.015 12.145 1.00 19.99 29 GLY D O 1
ATOM 3557 N N . GLU D 1 30 ? -34.409 -2.025 12.334 1.00 20.54 30 GLU D N 1
ATOM 3558 C CA . GLU D 1 30 ? -35.755 -2.568 12.190 1.00 22.79 30 GLU D CA 1
ATOM 3559 C C . GLU D 1 30 ? -35.944 -3.245 10.830 1.00 22.06 30 GLU D C 1
ATOM 3560 O O . GLU D 1 30 ? -36.623 -4.268 10.755 1.00 24.23 30 GLU D O 1
ATOM 3566 N N . GLN D 1 31 ? -35.386 -2.684 9.769 1.00 23.05 31 GLN D N 1
ATOM 3567 C CA . GLN D 1 31 ? -35.481 -3.227 8.419 1.00 22.13 31 GLN D CA 1
ATOM 3568 C C . GLN D 1 31 ? -34.629 -4.470 8.237 1.00 22.47 31 GLN D C 1
ATOM 3569 O O . GLN D 1 31 ? -35.028 -5.429 7.564 1.00 22.13 31 GLN D O 1
ATOM 3575 N N . LEU D 1 32 ? -33.475 -4.524 8.891 1.00 21.74 32 LEU D N 1
ATOM 3576 C CA . LEU D 1 32 ? -32.668 -5.749 8.898 1.00 21.62 32 LEU D CA 1
ATOM 3577 C C . LEU D 1 32 ? -33.436 -6.856 9.602 1.00 22.04 32 LEU D C 1
ATOM 3578 O O . LEU D 1 32 ? -33.415 -8.020 9.198 1.00 21.59 32 LEU D O 1
ATOM 3583 N N . VAL D 1 33 ? -34.165 -6.549 10.680 1.00 22.20 33 VAL D N 1
ATOM 3584 C CA . VAL D 1 33 ? -34.967 -7.529 11.393 1.00 22.90 33 VAL D CA 1
ATOM 3585 C C . VAL D 1 33 ? -36.128 -7.954 10.491 1.00 23.06 33 VAL D C 1
ATOM 3586 O O . VAL D 1 33 ? -36.355 -9.150 10.323 1.00 23.93 33 VAL D O 1
ATOM 3590 N N . LYS D 1 34 ? -36.794 -6.974 9.903 1.00 22.95 34 LYS D N 1
ATOM 3591 C CA . LYS D 1 34 ? -37.922 -7.229 9.026 1.00 23.60 34 LYS D CA 1
ATOM 3592 C C . LYS D 1 34 ? -37.603 -8.152 7.862 1.00 24.10 34 LYS D C 1
ATOM 3593 O O . LYS D 1 34 ? -38.452 -8.994 7.541 1.00 25.03 34 LYS D O 1
ATOM 3599 N N . GLY D 1 35 ? -36.439 -8.042 7.223 1.00 23.50 35 GLY D N 1
ATOM 3600 C CA . GLY D 1 35 ? -36.094 -8.895 6.105 1.00 24.16 35 GLY D CA 1
ATOM 3601 C C . GLY D 1 35 ? -35.469 -10.228 6.474 1.00 23.12 35 GLY D C 1
ATOM 3602 O O . GLY D 1 35 ? -34.920 -10.925 5.615 1.00 24.53 35 GLY D O 1
ATOM 3603 N N . GLY D 1 36 ? -35.447 -10.584 7.743 1.00 22.99 36 GLY D N 1
ATOM 3604 C CA . GLY D 1 36 ? -34.894 -11.817 8.256 1.00 22.82 36 GLY D CA 1
ATOM 3605 C C . GLY D 1 36 ? -33.382 -11.868 8.251 1.00 22.81 36 GLY D C 1
ATOM 3606 O O . GLY D 1 36 ? -32.808 -12.956 8.321 1.00 22.36 36 GLY D O 1
ATOM 3607 N N . TYR D 1 37 ? -32.729 -10.695 8.203 1.00 21.84 37 TYR D N 1
ATOM 3608 C CA . TYR D 1 37 ? -31.270 -10.696 8.196 1.00 22.56 37 TYR D CA 1
ATOM 3609 C C . TYR D 1 37 ? -30.725 -10.910 9.596 1.00 21.98 37 TYR D C 1
ATOM 3610 O O . TYR D 1 37 ? -29.655 -11.488 9.780 1.00 22.40 37 TYR D O 1
ATOM 3619 N N . VAL D 1 38 ? -31.386 -10.340 10.595 1.00 23.04 38 VAL D N 1
ATOM 3620 C CA . VAL D 1 38 ? -30.963 -10.388 11.983 1.00 22.26 38 VAL D CA 1
ATOM 3621 C C . VAL D 1 38 ? -32.126 -10.605 12.949 1.00 23.08 38 VAL D C 1
ATOM 3622 O O . VAL D 1 38 ? -33.287 -10.342 12.637 1.00 22.75 38 VAL D O 1
ATOM 3626 N N . GLU D 1 39 ? -31.774 -11.070 14.149 1.00 23.72 39 GLU D N 1
ATOM 3627 C CA . GLU D 1 39 ? -32.753 -11.246 15.224 1.00 25.71 39 GLU D CA 1
ATOM 3628 C C . GLU D 1 39 ? -32.864 -9.917 15.951 1.00 25.64 39 GLU D C 1
ATOM 3629 O O . GLU D 1 39 ? -31.983 -9.062 15.793 1.00 25.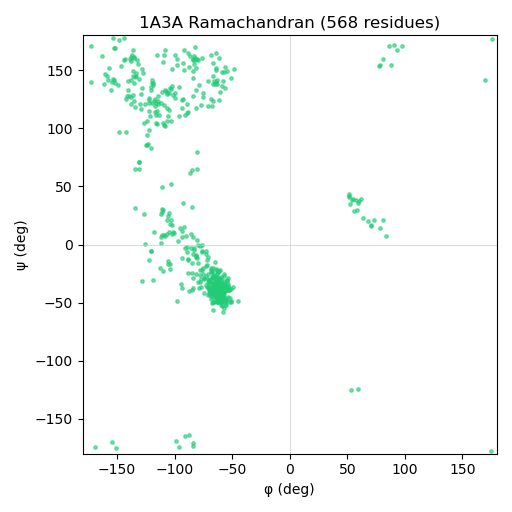84 39 GLU D O 1
ATOM 3635 N N . PRO D 1 40 ? -33.916 -9.704 16.728 1.00 25.73 40 PRO D N 1
ATOM 3636 C CA . PRO D 1 40 ? -34.172 -8.464 17.434 1.00 25.83 40 PRO D CA 1
ATOM 3637 C C . PRO D 1 40 ? -33.046 -7.874 18.245 1.00 25.11 40 PRO D C 1
ATOM 3638 O O . PRO D 1 40 ? -32.878 -6.647 18.249 1.00 25.06 40 PRO D O 1
ATOM 3642 N N . GLU D 1 41 ? -32.212 -8.669 18.899 1.00 24.23 41 GLU D N 1
ATOM 3643 C CA . GLU D 1 41 ? -31.093 -8.191 19.689 1.00 23.60 41 GLU D CA 1
ATOM 3644 C C . GLU D 1 41 ? -30.069 -7.401 18.895 1.00 22.43 41 GLU D C 1
ATOM 3645 O O . GLU D 1 41 ? -29.315 -6.607 19.467 1.00 21.91 41 GLU D O 1
ATOM 3651 N N . TYR D 1 42 ? -30.013 -7.568 17.577 1.00 21.00 42 TYR D N 1
ATOM 3652 C CA . TYR D 1 42 ? -29.075 -6.861 16.734 1.00 20.80 42 TYR D CA 1
ATOM 3653 C C . TYR D 1 42 ? -29.306 -5.361 16.662 1.00 19.83 42 TYR D C 1
ATOM 3654 O O . TYR D 1 42 ? -28.327 -4.622 16.466 1.00 20.59 42 TYR D O 1
ATOM 3663 N N . VAL D 1 43 ? -30.535 -4.885 16.829 1.00 19.66 43 VAL D N 1
ATOM 3664 C CA . VAL D 1 43 ? -30.808 -3.457 16.762 1.00 19.56 43 VAL D CA 1
ATOM 3665 C C . VAL D 1 43 ? -30.044 -2.677 17.830 1.00 18.93 43 VAL D C 1
ATOM 3666 O O . VAL D 1 43 ? -29.380 -1.685 17.519 1.00 18.09 43 VAL D O 1
ATOM 3670 N N . GLN D 1 44 ? -30.111 -3.136 19.074 1.00 18.45 44 GLN D N 1
ATOM 3671 C CA . GLN D 1 44 ? -29.379 -2.476 20.159 1.00 17.14 44 GLN D CA 1
ATOM 3672 C C . GLN D 1 44 ? -27.885 -2.628 19.965 1.00 16.82 44 GLN D C 1
ATOM 3673 O O . GLN D 1 44 ? -27.096 -1.739 20.276 1.00 16.05 44 GLN D O 1
ATOM 3679 N N . ALA D 1 45 ? -27.457 -3.772 19.411 1.00 15.79 45 ALA D N 1
ATOM 3680 C CA . ALA D 1 45 ? -26.053 -3.986 19.108 1.00 15.32 45 ALA D CA 1
ATOM 3681 C C . ALA D 1 45 ? -25.554 -2.958 18.091 1.00 13.56 45 ALA D C 1
ATOM 3682 O O . ALA D 1 45 ? -24.381 -2.567 18.123 1.00 13.37 45 ALA D O 1
ATOM 3684 N N . MET D 1 46 ? -26.390 -2.494 17.159 1.00 14.27 46 MET D N 1
ATOM 3685 C CA . MET D 1 46 ? -25.988 -1.452 16.224 1.00 14.80 46 MET D CA 1
ATOM 3686 C C . MET D 1 46 ? -25.832 -0.132 16.981 1.00 15.09 46 MET D C 1
ATOM 3687 O O . MET D 1 46 ? -24.913 0.631 16.688 1.00 15.07 46 MET D O 1
ATOM 3692 N N . LEU D 1 47 ? -26.732 0.104 17.939 1.00 14.70 47 LEU D N 1
ATOM 3693 C CA . LEU D 1 47 ? -26.626 1.346 18.719 1.00 15.89 47 LEU D CA 1
ATOM 3694 C C . LEU D 1 47 ? -25.413 1.261 19.631 1.00 15.38 47 LEU D C 1
ATOM 3695 O O . LEU D 1 47 ? -24.680 2.236 19.778 1.00 16.83 47 LEU D O 1
ATOM 3700 N N . ASP D 1 48 ? -25.172 0.082 20.206 1.00 15.78 48 ASP D N 1
ATOM 3701 C CA . ASP D 1 48 ? -23.972 -0.123 21.007 1.00 16.20 48 ASP D CA 1
ATOM 3702 C C . ASP D 1 48 ? -22.705 0.155 20.207 1.00 15.80 48 ASP D C 1
ATOM 3703 O O . ASP D 1 48 ? -21.767 0.792 20.698 1.00 15.92 48 ASP D O 1
ATOM 3708 N N . ARG D 1 49 ? -22.652 -0.366 18.977 1.00 14.98 49 ARG D N 1
ATOM 3709 C CA . ARG D 1 49 ? -21.459 -0.150 18.152 1.00 14.38 49 ARG D CA 1
ATOM 3710 C C . ARG D 1 49 ? -21.266 1.330 17.852 1.00 14.62 49 ARG D C 1
ATOM 3711 O O . ARG D 1 49 ? -20.121 1.799 17.802 1.00 14.07 49 ARG D O 1
ATOM 3719 N N . GLU D 1 50 ? -22.341 2.065 17.605 1.00 13.61 50 GLU D N 1
ATOM 3720 C CA . GLU D 1 50 ? -22.257 3.486 17.285 1.00 15.52 50 GLU D CA 1
ATOM 3721 C C . GLU D 1 50 ? -21.634 4.305 18.413 1.00 15.23 50 GLU D C 1
ATOM 3722 O O . GLU D 1 50 ? -20.814 5.190 18.139 1.00 15.28 50 GLU D O 1
ATOM 3728 N N . LYS D 1 51 ? -21.955 3.940 19.644 1.00 16.24 51 LYS D N 1
ATOM 3729 C CA . LYS D 1 51 ? -21.393 4.611 20.821 1.00 18.45 51 LYS D CA 1
ATOM 3730 C C . LYS D 1 51 ? -19.893 4.428 20.935 1.00 18.23 51 LYS D C 1
ATOM 3731 O O . LYS D 1 51 ? -19.196 5.295 21.481 1.00 17.47 51 LYS D O 1
ATOM 3737 N N . LEU D 1 52 ? -19.333 3.306 20.472 1.00 17.58 52 LEU D N 1
ATOM 3738 C CA . LEU D 1 52 ? -17.887 3.093 20.565 1.00 18.55 52 LEU D CA 1
ATOM 3739 C C . LEU D 1 52 ? -17.081 4.033 19.689 1.00 17.97 52 LEU D C 1
ATOM 3740 O O . LEU D 1 52 ? -16.022 4.533 20.071 1.00 18.83 52 LEU D O 1
ATOM 3745 N N . THR D 1 53 ? -17.534 4.295 18.474 1.00 17.79 53 THR D N 1
ATOM 3746 C CA . THR D 1 53 ? -16.912 5.207 17.521 1.00 17.20 53 THR D CA 1
ATOM 3747 C C . THR D 1 53 ? -17.891 5.305 16.354 1.00 16.91 53 THR D C 1
ATOM 3748 O O . THR D 1 53 ? -18.552 4.306 16.064 1.00 16.81 53 THR D O 1
ATOM 3752 N N . PRO D 1 54 ? -18.091 6.472 15.779 1.00 16.08 54 PRO D N 1
ATOM 3753 C CA . PRO D 1 54 ? -19.065 6.650 14.722 1.00 16.45 54 PRO D CA 1
ATOM 3754 C C . PRO D 1 54 ? -18.841 5.721 13.537 1.00 15.40 54 PRO D C 1
ATOM 3755 O O . PRO D 1 54 ? -17.721 5.285 13.243 1.00 16.22 54 PRO D O 1
ATOM 3759 N N . THR D 1 55 ? -19.922 5.402 12.823 1.00 15.27 55 THR D N 1
ATOM 3760 C CA . THR D 1 55 ? -19.803 4.543 11.631 1.00 15.57 55 THR D CA 1
ATOM 3761 C C . THR D 1 55 ? -19.832 5.405 10.368 1.00 16.78 55 THR D C 1
ATOM 3762 O O . THR D 1 55 ? -19.942 4.955 9.222 1.00 14.93 55 THR D O 1
ATOM 3766 N N . TYR D 1 56 ? -19.741 6.723 10.590 1.00 16.61 56 TYR D N 1
ATOM 3767 C CA . TYR D 1 56 ? -19.627 7.666 9.471 1.00 17.58 56 TYR D CA 1
ATOM 3768 C C . TYR D 1 56 ? -18.303 7.324 8.784 1.00 17.87 56 TYR D C 1
ATOM 3769 O O . TYR D 1 56 ? -17.305 7.084 9.476 1.00 17.39 56 TYR D O 1
ATOM 3778 N N . LEU D 1 57 ? -18.272 7.305 7.463 1.00 17.82 57 LEU D N 1
ATOM 3779 C CA . LEU D 1 57 ? -17.068 6.946 6.741 1.00 19.18 57 LEU D CA 1
ATOM 3780 C C . LEU D 1 57 ? -16.555 8.098 5.878 1.00 19.81 57 LEU D C 1
ATOM 3781 O O . LEU D 1 57 ? -15.654 7.863 5.076 1.00 21.00 57 LEU D O 1
ATOM 3786 N N . GLY D 1 58 ? -17.107 9.285 6.064 1.00 21.12 58 GLY D N 1
ATOM 3787 C CA . GLY D 1 58 ? -16.697 10.435 5.253 1.00 21.35 58 GLY D CA 1
ATOM 3788 C C . GLY D 1 58 ? -17.550 10.398 3.981 1.00 22.60 58 GLY D C 1
ATOM 3789 O O . GLY D 1 58 ? -18.244 9.426 3.692 1.00 21.94 58 GLY D O 1
ATOM 3790 N N . GLU D 1 59 ? -17.464 11.470 3.203 1.00 22.79 59 GLU D N 1
ATOM 3791 C CA . GLU D 1 59 ? -18.158 11.593 1.932 1.00 23.28 59 GLU D CA 1
ATOM 3792 C C . GLU D 1 59 ? -19.655 11.366 2.002 1.00 22.46 59 GLU D C 1
ATOM 3793 O O . GLU D 1 59 ? -20.252 10.752 1.109 1.00 22.80 59 GLU D O 1
ATOM 3799 N N . SER D 1 60 ? -20.306 11.833 3.061 1.00 21.98 60 SER D N 1
ATOM 3800 C CA . SER D 1 60 ? -21.744 11.743 3.256 1.00 21.23 60 SER D CA 1
ATOM 3801 C C . SER D 1 60 ? -22.312 10.345 3.385 1.00 20.48 60 SER D C 1
ATOM 3802 O O . SER D 1 60 ? -23.513 10.095 3.216 1.00 20.32 60 SER D O 1
ATOM 3805 N N . ILE D 1 61 ? -21.488 9.366 3.771 1.00 19.25 61 ILE D N 1
ATOM 3806 C CA . ILE D 1 61 ? -21.882 7.985 3.942 1.00 17.39 61 ILE D CA 1
ATOM 3807 C C . ILE D 1 61 ? -21.680 7.507 5.386 1.00 15.87 61 ILE D C 1
ATOM 3808 O O . ILE D 1 61 ? -20.603 7.713 5.944 1.00 16.09 61 ILE D O 1
ATOM 3813 N N . ALA D 1 62 ? -22.648 6.775 5.915 1.00 14.48 62 ALA D N 1
ATOM 3814 C CA . ALA D 1 62 ? -22.529 6.109 7.205 1.00 13.89 62 ALA D CA 1
ATOM 3815 C C . ALA D 1 62 ? -22.973 4.652 6.997 1.00 13.25 62 ALA D C 1
ATOM 3816 O O . ALA D 1 62 ? -23.932 4.365 6.273 1.00 12.41 62 ALA D O 1
ATOM 3818 N N . VAL D 1 63 ? -22.293 3.729 7.663 1.00 12.98 63 VAL D N 1
ATOM 3819 C CA . VAL D 1 63 ? -22.559 2.291 7.537 1.00 12.81 63 VAL D CA 1
ATOM 3820 C C . VAL D 1 63 ? -22.692 1.612 8.893 1.00 13.19 63 VAL D C 1
ATOM 3821 O O . VAL D 1 63 ? -21.810 0.867 9.341 1.00 13.14 63 VAL D O 1
ATOM 3825 N N . PRO D 1 64 ? -23.774 1.866 9.624 1.00 13.38 64 PRO D N 1
ATOM 3826 C CA . PRO D 1 64 ? -23.978 1.306 10.952 1.00 13.59 64 PRO D CA 1
ATOM 3827 C C . PRO D 1 64 ? -24.079 -0.209 10.911 1.00 13.54 64 PRO D C 1
ATOM 3828 O O . PRO D 1 64 ? -24.618 -0.799 9.978 1.00 13.59 64 PRO D O 1
ATOM 3832 N N . HIS D 1 65 ? -23.495 -0.850 11.920 1.00 13.43 65 HIS D N 1
ATOM 3833 C CA . HIS D 1 65 ? -23.525 -2.303 12.041 1.00 13.97 65 HIS D CA 1
ATOM 3834 C C . HIS D 1 65 ? -23.440 -2.695 13.519 1.00 15.00 65 HIS D C 1
ATOM 3835 O O . HIS D 1 65 ? -23.250 -1.829 14.377 1.00 13.03 65 HIS D O 1
ATOM 3842 N N . GLY D 1 66 ? -23.691 -3.973 13.791 1.00 14.20 66 GLY D N 1
ATOM 3843 C CA . GLY D 1 66 ? -23.741 -4.443 15.171 1.00 15.99 66 GLY D CA 1
ATOM 3844 C C . GLY D 1 66 ? -22.356 -4.724 15.720 1.00 15.80 66 GLY D C 1
ATOM 3845 O O . GLY D 1 66 ? -21.394 -4.944 14.977 1.00 16.39 66 GLY D O 1
ATOM 3846 N N . THR D 1 67 ? -22.254 -4.758 17.051 1.00 15.46 67 THR D N 1
ATOM 3847 C CA . THR D 1 67 ? -20.958 -5.090 17.661 1.00 15.56 67 THR D CA 1
ATOM 3848 C C . THR D 1 67 ? -20.524 -6.506 17.318 1.00 15.97 67 THR D C 1
ATOM 3849 O O . THR D 1 67 ? -21.383 -7.351 17.060 1.00 15.89 67 THR D O 1
ATOM 3853 N N . VAL D 1 68 ? -19.259 -6.846 17.534 1.00 16.71 68 VAL D N 1
ATOM 3854 C CA . VAL D 1 68 ? -18.757 -8.203 17.351 1.00 18.89 68 VAL D CA 1
ATOM 3855 C C . VAL D 1 68 ? -19.443 -9.206 18.266 1.00 18.96 68 VAL D C 1
ATOM 3856 O O . VAL D 1 68 ? -19.659 -10.367 17.888 1.00 19.87 68 VAL D O 1
ATOM 3860 N N . GLU D 1 69 ? -19.878 -8.778 19.443 1.00 19.88 69 GLU D N 1
ATOM 3861 C CA . GLU D 1 69 ? -20.586 -9.615 20.397 1.00 21.20 69 GLU D CA 1
ATOM 3862 C C . GLU D 1 69 ? -21.916 -10.134 19.872 1.00 21.85 69 GLU D C 1
ATOM 3863 O O . GLU D 1 69 ? -22.442 -11.120 20.397 1.00 21.76 69 GLU D O 1
ATOM 3869 N N . ALA D 1 70 ? -22.518 -9.457 18.894 1.00 22.56 70 ALA D N 1
ATOM 3870 C CA . ALA D 1 70 ? -23.797 -9.844 18.340 1.00 22.17 70 ALA D CA 1
ATOM 3871 C C . ALA D 1 70 ? -23.726 -10.731 17.110 1.00 23.05 70 ALA D C 1
ATOM 3872 O O . ALA D 1 70 ? -24.781 -10.973 16.514 1.00 22.71 70 ALA D O 1
ATOM 3874 N N . LYS D 1 71 ? -22.579 -11.285 16.747 1.00 23.82 71 LYS D N 1
ATOM 3875 C CA . LYS D 1 71 ? -22.447 -12.122 15.561 1.00 24.87 71 LYS D CA 1
ATOM 3876 C C . LYS D 1 71 ? -23.426 -13.268 15.452 1.00 26.26 71 LYS D C 1
ATOM 3877 O O . LYS D 1 71 ? -23.909 -13.524 14.334 1.00 26.76 71 LYS D O 1
ATOM 3883 N N . ASP D 1 72 ? -23.800 -13.960 16.523 1.00 25.93 72 ASP D N 1
ATOM 3884 C CA . ASP D 1 72 ? -24.763 -15.046 16.476 1.00 27.73 72 ASP D CA 1
ATOM 3885 C C . ASP D 1 72 ? -26.222 -14.623 16.393 1.00 27.25 72 ASP D C 1
ATOM 3886 O O . ASP D 1 72 ? -27.113 -15.471 16.299 1.00 28.31 72 ASP D O 1
ATOM 3891 N N . ARG D 1 73 ? -26.510 -13.325 16.397 1.00 26.72 73 ARG D N 1
ATOM 3892 C CA . ARG D 1 73 ? -27.860 -12.814 16.222 1.00 26.08 73 ARG D CA 1
ATOM 3893 C C . ARG D 1 73 ? -28.066 -12.423 14.753 1.00 25.71 73 ARG D C 1
ATOM 3894 O O . ARG D 1 73 ? -29.118 -11.951 14.344 1.00 25.02 73 ARG D O 1
ATOM 3902 N N . VAL D 1 74 ? -27.071 -12.665 13.909 1.00 25.54 74 VAL D N 1
ATOM 3903 C CA . VAL D 1 74 ? -27.140 -12.429 12.474 1.00 26.30 74 VAL D CA 1
ATOM 3904 C C . VAL D 1 74 ? -27.599 -13.709 11.775 1.00 26.52 74 VAL D C 1
ATOM 3905 O O . VAL D 1 74 ? -26.965 -14.753 11.951 1.00 27.95 74 VAL D O 1
ATOM 3909 N N . LEU D 1 75 ? -28.664 -13.640 10.989 1.00 26.89 75 LEU D N 1
ATOM 3910 C CA . LEU D 1 75 ? -29.178 -14.837 10.318 1.00 26.73 75 LEU D CA 1
ATOM 3911 C C . LEU D 1 75 ? -28.600 -14.960 8.915 1.00 26.63 75 LEU D C 1
ATOM 3912 O O . LEU D 1 75 ? -28.281 -16.043 8.412 1.00 26.79 75 LEU D O 1
ATOM 3917 N N . LYS D 1 76 ? -28.448 -13.811 8.251 1.00 26.12 76 LYS D N 1
ATOM 3918 C CA . LYS D 1 76 ? -27.901 -13.815 6.901 1.00 25.35 76 LYS D CA 1
ATOM 3919 C C . LYS D 1 76 ? -27.381 -12.423 6.549 1.00 24.35 76 LYS D C 1
ATOM 3920 O O . LYS D 1 76 ? -27.925 -11.426 7.001 1.00 23.59 76 LYS D O 1
ATOM 3926 N N . THR D 1 77 ? -26.328 -12.420 5.755 1.00 23.05 77 THR D N 1
ATOM 3927 C CA . THR D 1 77 ? -25.693 -11.185 5.316 1.00 22.51 77 THR D CA 1
ATOM 3928 C C . THR D 1 77 ? -26.699 -10.367 4.529 1.00 22.29 77 THR D C 1
ATOM 3929 O O . THR D 1 77 ? -27.411 -10.906 3.675 1.00 21.71 77 THR D O 1
ATOM 3933 N N . GLY D 1 78 ? -26.799 -9.091 4.892 1.00 20.86 78 GLY D N 1
ATOM 3934 C CA . GLY D 1 78 ? -27.761 -8.200 4.270 1.00 20.01 78 GLY D CA 1
ATOM 3935 C C . GLY D 1 78 ? -27.428 -6.735 4.534 1.00 19.67 78 GLY D C 1
ATOM 3936 O O . GLY D 1 78 ? -26.567 -6.405 5.352 1.00 19.61 78 GLY D O 1
ATOM 3937 N N . VAL D 1 79 ? -28.013 -5.874 3.719 1.00 18.91 79 VAL D N 1
ATOM 3938 C CA . VAL D 1 79 ? -27.840 -4.441 3.771 1.00 19.30 79 VAL D CA 1
ATOM 3939 C C . VAL D 1 79 ? -29.195 -3.747 3.601 1.00 18.73 79 VAL D C 1
ATOM 3940 O O . VAL D 1 79 ? -30.080 -4.249 2.905 1.00 20.39 79 VAL D O 1
ATOM 3944 N N . VAL D 1 80 ? -29.341 -2.578 4.210 1.00 18.56 80 VAL D N 1
ATOM 3945 C CA . VAL D 1 80 ? -30.535 -1.757 3.994 1.00 17.57 80 VAL D CA 1
ATOM 3946 C C . VAL D 1 80 ? -30.030 -0.365 3.633 1.00 18.47 80 VAL D C 1
ATOM 3947 O O . VAL D 1 80 ? -29.293 0.283 4.387 1.00 15.83 80 VAL D O 1
ATOM 3951 N N . PHE D 1 81 ? -30.348 0.045 2.408 1.00 17.56 81 PHE D N 1
ATOM 3952 C CA . PHE D 1 81 ? -29.918 1.319 1.860 1.00 18.37 81 PHE D CA 1
ATOM 3953 C C . PHE D 1 81 ? -30.936 2.396 2.231 1.00 19.43 81 PHE D C 1
ATOM 3954 O O . PHE D 1 81 ? -32.081 2.291 1.782 1.00 20.33 81 PHE D O 1
ATOM 3962 N N . CYS D 1 82 ? -30.508 3.352 3.055 1.00 18.53 82 CYS D N 1
ATOM 3963 C CA . CYS D 1 82 ? -31.433 4.386 3.519 1.00 19.64 82 CYS D CA 1
ATOM 3964 C C . CYS D 1 82 ? -30.955 5.765 3.100 1.00 18.70 82 CYS D C 1
ATOM 3965 O O . CYS D 1 82 ? -29.850 6.234 3.412 1.00 20.29 82 CYS D O 1
ATOM 3968 N N . GLN D 1 83 ? -31.805 6.474 2.350 1.00 19.54 83 GLN D N 1
ATOM 3969 C CA . GLN D 1 83 ? -31.461 7.794 1.841 1.00 19.58 83 GLN D CA 1
ATOM 3970 C C . GLN D 1 83 ? -32.062 8.924 2.665 1.00 19.72 83 GLN D C 1
ATOM 3971 O O . GLN D 1 83 ? -33.266 8.985 2.892 1.00 20.61 83 GLN D O 1
ATOM 3977 N N . TYR D 1 84 ? -31.218 9.842 3.118 1.00 20.28 84 TYR D N 1
ATOM 3978 C CA . TYR D 1 84 ? -31.638 11.006 3.899 1.00 21.56 84 TYR D CA 1
ATOM 3979 C C . TYR D 1 84 ? -31.152 12.250 3.174 1.00 21.78 84 TYR D C 1
ATOM 3980 O O . TYR D 1 84 ? -30.072 12.753 3.464 1.00 22.83 84 TYR D O 1
ATOM 3989 N N . PRO D 1 85 ? -31.938 12.753 2.227 1.00 23.50 85 PRO D N 1
ATOM 3990 C CA . PRO D 1 85 ? -31.553 13.892 1.409 1.00 24.39 85 PRO D CA 1
ATOM 3991 C C . PRO D 1 85 ? -31.178 15.117 2.207 1.00 25.27 85 PRO D C 1
ATOM 3992 O O . PRO D 1 85 ? -30.235 15.823 1.836 1.00 26.87 85 PRO D O 1
ATOM 3996 N N . GLU D 1 86 ? -31.843 15.361 3.329 1.00 25.87 86 GLU D N 1
ATOM 3997 C CA . GLU D 1 86 ? -31.565 16.484 4.207 1.00 26.99 86 GLU D CA 1
ATOM 3998 C C . GLU D 1 86 ? -30.383 16.230 5.134 1.00 26.57 86 GLU D C 1
ATOM 3999 O O . GLU D 1 86 ? -29.893 17.137 5.814 1.00 27.61 86 GLU D O 1
ATOM 4005 N N . GLY D 1 87 ? -29.932 14.977 5.202 1.00 26.61 87 GLY D N 1
ATOM 4006 C CA . GLY D 1 87 ? -28.748 14.638 5.970 1.00 25.79 87 GLY D CA 1
ATOM 4007 C C . GLY D 1 87 ? -29.041 14.330 7.424 1.00 25.66 87 GLY D C 1
ATOM 4008 O O . GLY D 1 87 ? -30.049 14.728 8.008 1.00 25.49 87 GLY D O 1
ATOM 4009 N N . VAL D 1 88 ? -28.150 13.533 8.008 1.00 24.84 88 VAL D N 1
ATOM 4010 C CA . VAL D 1 88 ? -28.229 13.141 9.406 1.00 23.74 88 VAL D CA 1
ATOM 4011 C C . VAL D 1 88 ? -26.803 13.225 9.965 1.00 24.51 88 VAL D C 1
ATOM 4012 O O . VAL D 1 88 ? -25.916 12.580 9.410 1.00 23.50 88 VAL D O 1
ATOM 4016 N N . ARG D 1 89 ? -26.600 14.040 10.994 1.00 24.90 89 ARG D N 1
ATOM 4017 C CA . ARG D 1 89 ? -25.239 14.168 11.544 1.00 25.54 89 ARG D CA 1
ATOM 4018 C C . ARG D 1 89 ? -24.815 12.797 12.054 1.00 25.11 89 ARG D C 1
ATOM 4019 O O . ARG D 1 89 ? -25.550 12.231 12.855 1.00 25.42 89 ARG D O 1
ATOM 4027 N N . PHE D 1 90 ? -23.690 12.263 11.590 1.00 25.95 90 PHE D N 1
ATOM 4028 C CA . PHE D 1 90 ? -23.290 10.926 12.013 1.00 26.29 90 PHE D CA 1
ATOM 4029 C C . PHE D 1 90 ? -21.870 10.843 12.546 1.00 28.21 90 PHE D C 1
ATOM 4030 O O . PHE D 1 90 ? -21.577 9.979 13.379 1.00 27.23 90 PHE D O 1
ATOM 4038 N N . GLY D 1 91 ? -20.982 11.678 12.020 1.00 28.51 91 GLY D N 1
ATOM 4039 C CA . GLY D 1 91 ? -19.591 11.633 12.439 1.00 31.21 91 GLY D CA 1
ATOM 4040 C C . GLY D 1 91 ? -19.317 12.425 13.705 1.00 32.30 91 GLY D C 1
ATOM 4041 O O . GLY D 1 91 ? -20.189 12.933 14.401 1.00 32.65 91 GLY D O 1
ATOM 4042 N N . GLU D 1 92 ? -18.030 12.551 13.988 1.00 33.88 92 GLU D N 1
ATOM 4043 C CA . GLU D 1 92 ? -17.500 13.259 15.147 1.00 35.77 92 GLU D CA 1
ATOM 4044 C C . GLU D 1 92 ? -17.905 14.724 15.184 1.00 36.49 92 GLU D C 1
ATOM 4045 O O . GLU D 1 92 ? -18.377 15.214 16.212 1.00 36.26 92 GLU D O 1
ATOM 4051 N N . GLU D 1 93 ? -17.732 15.436 14.076 1.00 36.88 93 GLU D N 1
ATOM 4052 C CA . GLU D 1 93 ? -18.068 16.848 13.987 1.00 37.79 93 GLU D CA 1
ATOM 4053 C C . GLU D 1 93 ? -19.479 17.112 13.489 1.00 37.60 93 GLU D C 1
ATOM 4054 O O . GLU D 1 93 ? -20.063 16.269 12.812 1.00 37.54 93 GLU D O 1
ATOM 4060 N N . GLU D 1 94 ? -19.948 18.354 13.632 1.00 37.69 94 GLU D N 1
ATOM 4061 C CA . GLU D 1 94 ? -21.255 18.754 13.122 1.00 37.64 94 GLU D CA 1
ATOM 4062 C C . GLU D 1 94 ? -21.294 18.768 11.600 1.00 36.47 94 GLU D C 1
ATOM 4063 O O . GLU D 1 94 ? -22.343 18.626 10.980 1.00 37.09 94 GLU D O 1
ATOM 4069 N N . ASP D 1 95 ? -20.148 18.903 10.957 1.00 35.98 95 ASP D N 1
ATOM 4070 C CA . ASP D 1 95 ? -19.943 18.888 9.521 1.00 34.09 95 ASP D CA 1
ATOM 4071 C C . ASP D 1 95 ? -20.029 17.477 8.945 1.00 32.62 95 ASP D C 1
ATOM 4072 O O . ASP D 1 95 ? -20.256 17.275 7.749 1.00 31.66 95 ASP D O 1
ATOM 4077 N N . ASP D 1 96 ? -19.858 16.462 9.788 1.00 30.59 96 ASP D N 1
ATOM 4078 C CA . ASP D 1 96 ? -19.919 15.069 9.340 1.00 28.32 96 ASP D CA 1
ATOM 4079 C C . ASP D 1 96 ? -21.358 14.591 9.202 1.00 26.97 96 ASP D C 1
ATOM 4080 O O . ASP D 1 96 ? -21.909 13.893 10.055 1.00 27.03 96 ASP D O 1
ATOM 4085 N N . ILE D 1 97 ? -21.994 14.959 8.097 1.00 25.98 97 ILE D N 1
ATOM 4086 C CA . ILE D 1 97 ? -23.368 14.640 7.788 1.00 24.39 97 ILE D CA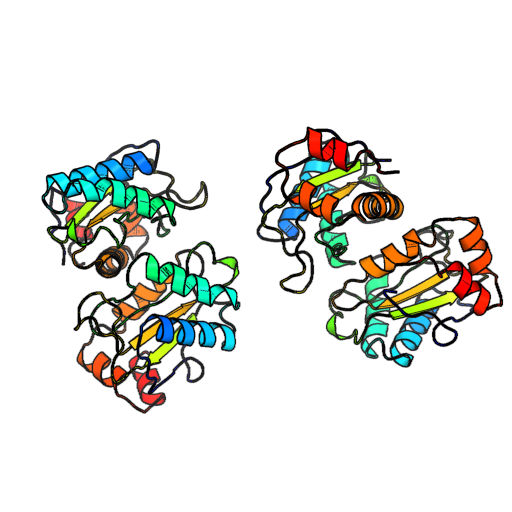 1
ATOM 4087 C C . ILE D 1 97 ? -23.463 13.510 6.763 1.00 23.67 97 ILE D C 1
ATOM 4088 O O . ILE D 1 97 ? -22.763 13.561 5.753 1.00 23.85 97 ILE D O 1
ATOM 4093 N N . ALA D 1 98 ? -24.332 12.542 7.028 1.00 22.63 98 ALA D N 1
ATOM 4094 C CA . ALA D 1 98 ? -24.533 11.453 6.086 1.00 21.45 98 ALA D CA 1
ATOM 4095 C C . ALA D 1 98 ? -25.886 11.589 5.394 1.00 21.40 98 ALA D C 1
ATOM 4096 O O . ALA D 1 98 ? -26.888 11.825 6.068 1.00 20.90 98 ALA D O 1
ATOM 4098 N N . ARG D 1 99 ? -25.890 11.457 4.071 1.00 19.59 99 ARG D N 1
ATOM 4099 C CA . ARG D 1 99 ? -27.144 11.446 3.322 1.00 20.02 99 ARG D CA 1
ATOM 4100 C C . ARG D 1 99 ? -27.459 10.002 2.913 1.00 18.42 99 ARG D C 1
ATOM 4101 O O . ARG D 1 99 ? -28.586 9.647 2.570 1.00 18.80 99 ARG D O 1
ATOM 4109 N N . LEU D 1 100 ? -26.423 9.163 2.994 1.00 18.04 100 LEU D N 1
ATOM 4110 C CA . LEU D 1 100 ? -26.573 7.734 2.722 1.00 16.57 100 LEU D CA 1
ATOM 4111 C C . LEU D 1 100 ? -26.246 6.970 4.021 1.00 16.06 100 LEU D C 1
ATOM 4112 O O . LEU D 1 100 ? -25.122 7.061 4.495 1.00 16.33 100 LEU D O 1
ATOM 4117 N N . VAL D 1 101 ? -27.233 6.318 4.587 1.00 14.89 101 VAL D N 1
ATOM 4118 C CA . VAL D 1 101 ? -27.113 5.536 5.805 1.00 14.48 101 VAL D CA 1
ATOM 4119 C C . VAL D 1 101 ? -27.388 4.085 5.419 1.00 13.53 101 VAL D C 1
ATOM 4120 O O . VAL D 1 101 ? -28.516 3.720 5.093 1.00 14.84 101 VAL D O 1
ATOM 4124 N N . ILE D 1 102 ? -26.312 3.305 5.334 1.00 14.31 102 ILE D N 1
ATOM 4125 C CA . ILE D 1 102 ? -26.460 1.914 4.879 1.00 14.00 102 ILE D CA 1
ATOM 4126 C C . ILE D 1 102 ? -26.240 0.936 6.028 1.00 14.05 102 ILE D C 1
ATOM 4127 O O . ILE D 1 102 ? -25.112 0.704 6.463 1.00 13.01 102 ILE D O 1
ATOM 4132 N N . GLY D 1 103 ? -27.340 0.407 6.544 1.00 13.52 103 GLY D N 1
ATOM 4133 C CA . GLY D 1 103 ? -27.368 -0.523 7.647 1.00 13.86 103 GLY D CA 1
ATOM 4134 C C . GLY D 1 103 ? -26.927 -1.908 7.202 1.00 15.14 103 GLY D C 1
ATOM 4135 O O . GLY D 1 103 ? -27.343 -2.421 6.153 1.00 16.23 103 GLY D O 1
ATOM 4136 N N . ILE D 1 104 ? -25.940 -2.478 7.909 1.00 15.25 104 ILE D N 1
ATOM 4137 C CA . ILE D 1 104 ? -25.450 -3.776 7.466 1.00 16.65 104 ILE D CA 1
ATOM 4138 C C . ILE D 1 104 ? -25.428 -4.824 8.570 1.00 17.72 104 ILE D C 1
ATOM 4139 O O . ILE D 1 104 ? -25.277 -4.599 9.768 1.00 16.21 104 ILE D O 1
ATOM 4144 N N . ALA D 1 105 ? -25.592 -6.058 8.097 1.00 16.72 105 ALA D N 1
ATOM 4145 C CA . ALA D 1 105 ? -25.612 -7.272 8.874 1.00 16.96 105 ALA D CA 1
ATOM 4146 C C . ALA D 1 105 ? -24.722 -8.252 8.094 1.00 17.92 105 ALA D C 1
ATOM 4147 O O . ALA D 1 105 ? -24.986 -8.501 6.922 1.00 17.66 105 ALA D O 1
ATOM 4149 N N . ALA D 1 106 ? -23.640 -8.689 8.726 1.00 19.26 106 ALA D N 1
ATOM 4150 C CA . ALA D 1 106 ? -22.741 -9.586 7.992 1.00 20.01 106 ALA D CA 1
ATOM 4151 C C . ALA D 1 106 ? -22.452 -10.828 8.807 1.00 19.70 106 ALA D C 1
ATOM 4152 O O . ALA D 1 106 ? -22.072 -10.727 9.961 1.00 19.46 106 ALA D O 1
ATOM 4154 N N . ARG D 1 107 ? -22.623 -11.996 8.202 1.00 20.02 107 ARG D N 1
ATOM 4155 C CA . ARG D 1 107 ? -22.330 -13.254 8.903 1.00 20.14 107 ARG D CA 1
ATOM 4156 C C . ARG D 1 107 ? -20.883 -13.220 9.369 1.00 19.42 107 ARG D C 1
ATOM 4157 O O . ARG D 1 107 ? -20.026 -12.592 8.741 1.00 19.47 107 ARG D O 1
ATOM 4165 N N . ASN D 1 108 ? -20.567 -13.864 10.488 1.00 19.38 108 ASN D N 1
ATOM 4166 C CA . ASN D 1 108 ? -19.196 -13.994 10.962 1.00 18.50 108 ASN D CA 1
ATOM 4167 C C . ASN D 1 108 ? -18.470 -12.693 11.207 1.00 18.04 108 ASN D C 1
ATOM 4168 O O . ASN D 1 108 ? -17.255 -12.576 11.026 1.00 16.47 108 ASN D O 1
ATOM 4173 N N . ASN D 1 109 ? -19.171 -11.618 11.579 1.00 18.01 109 ASN D N 1
ATOM 4174 C CA . ASN D 1 109 ? -18.596 -10.302 11.765 1.00 16.92 109 ASN D CA 1
ATOM 4175 C C . ASN D 1 109 ? -17.795 -9.829 10.563 1.00 16.93 109 ASN D C 1
ATOM 4176 O O . ASN D 1 109 ? -16.870 -9.021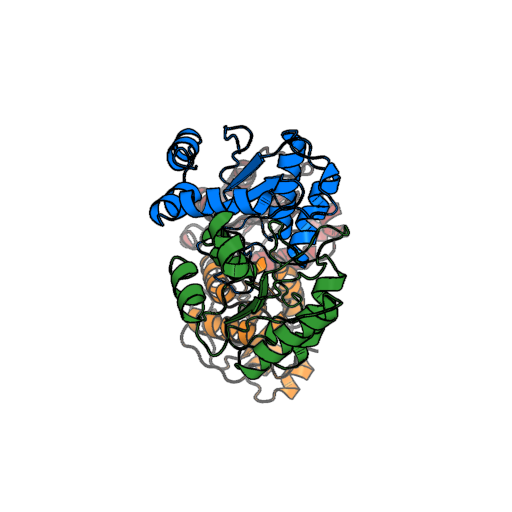 10.714 1.00 15.94 109 ASN D O 1
ATOM 4181 N N . GLU D 1 110 ? -18.187 -10.165 9.345 1.00 16.64 110 GLU D N 1
ATOM 4182 C CA . GLU D 1 110 ? -17.500 -9.779 8.121 1.00 16.74 110 GLU D CA 1
ATOM 4183 C C . GLU D 1 110 ? -17.900 -8.402 7.611 1.00 15.07 110 GLU D C 1
ATOM 4184 O O . GLU D 1 110 ? -17.895 -8.156 6.402 1.00 14.23 110 GLU D O 1
ATOM 4190 N N . HIS D 1 111 ? -18.231 -7.470 8.491 1.00 15.25 111 HIS D N 1
ATOM 4191 C CA . HIS D 1 111 ? -18.700 -6.143 8.107 1.00 14.90 111 HIS D CA 1
ATOM 4192 C C . HIS D 1 111 ? -17.780 -5.374 7.186 1.00 13.66 111 HIS D C 1
ATOM 4193 O O . HIS D 1 111 ? -18.260 -4.724 6.252 1.00 13.05 111 HIS D O 1
ATOM 4200 N N . ILE D 1 112 ? -16.463 -5.471 7.383 1.00 12.66 112 ILE D N 1
ATOM 4201 C CA . ILE D 1 112 ? -15.539 -4.753 6.509 1.00 12.57 112 ILE D CA 1
ATOM 4202 C C . ILE D 1 112 ? -15.612 -5.235 5.066 1.00 12.45 112 ILE D C 1
ATOM 4203 O O . ILE D 1 112 ? -15.413 -4.450 4.146 1.00 12.55 112 ILE D O 1
ATOM 4208 N N . GLN D 1 113 ? -15.981 -6.499 4.827 1.00 13.40 113 GLN D N 1
ATOM 4209 C CA . GLN D 1 113 ? -16.117 -6.991 3.457 1.00 13.18 113 GLN D CA 1
ATOM 4210 C C . GLN D 1 113 ? -17.317 -6.333 2.790 1.00 13.43 113 GLN D C 1
ATOM 4211 O O . GLN D 1 113 ? -17.261 -5.964 1.613 1.00 14.26 113 GLN D O 1
ATOM 4217 N N . VAL D 1 114 ? -18.401 -6.192 3.550 1.00 13.28 114 VAL D N 1
ATOM 4218 C CA . VAL D 1 114 ? -19.587 -5.531 3.001 1.00 14.46 114 VAL D CA 1
ATOM 4219 C C . VAL D 1 114 ? -19.320 -4.044 2.796 1.00 14.38 114 VAL D C 1
ATOM 4220 O O . VAL D 1 114 ? -19.640 -3.500 1.738 1.00 15.69 114 VAL D O 1
ATOM 4224 N N . ILE D 1 115 ? -18.676 -3.390 3.760 1.00 14.27 115 ILE D N 1
ATOM 4225 C CA . ILE D 1 115 ? -18.309 -1.984 3.647 1.00 14.21 115 ILE D CA 1
ATOM 4226 C C . ILE D 1 115 ? -17.394 -1.765 2.445 1.00 15.06 115 ILE D C 1
ATOM 4227 O O . ILE D 1 115 ? -17.574 -0.836 1.652 1.00 15.17 115 ILE D O 1
ATOM 4232 N N . THR D 1 116 ? -16.410 -2.640 2.270 1.00 15.05 116 THR D N 1
ATOM 4233 C CA . THR D 1 116 ? -15.449 -2.544 1.174 1.00 16.64 116 THR D CA 1
ATOM 4234 C C . THR D 1 116 ? -16.144 -2.648 -0.173 1.00 16.67 116 THR D C 1
ATOM 4235 O O . THR D 1 116 ? -15.820 -1.896 -1.093 1.00 18.50 116 THR D O 1
ATOM 4239 N N . SER D 1 117 ? -17.092 -3.573 -0.274 1.00 17.62 117 SER D N 1
ATOM 4240 C CA . SER D 1 117 ? -17.843 -3.722 -1.520 1.00 18.17 117 SER D CA 1
ATOM 4241 C C . SER D 1 117 ? -18.658 -2.460 -1.805 1.00 18.69 117 SER D C 1
ATOM 4242 O O . SER D 1 117 ? -18.623 -1.982 -2.943 1.00 18.64 117 SER D O 1
ATOM 4245 N N . LEU D 1 118 ? -19.350 -1.928 -0.812 1.00 18.80 118 LEU D N 1
ATOM 4246 C CA . LEU D 1 118 ? -20.130 -0.705 -0.999 1.00 20.91 118 LEU D CA 1
ATOM 4247 C C . LEU D 1 118 ? -19.262 0.483 -1.372 1.00 20.72 118 LEU D C 1
ATOM 4248 O O . LEU D 1 118 ? -19.519 1.179 -2.363 1.00 21.87 118 LEU D O 1
ATOM 4253 N N . THR D 1 119 ? -18.181 0.722 -0.630 1.00 21.74 119 THR D N 1
ATOM 4254 C CA . THR D 1 119 ? -17.312 1.869 -0.862 1.00 21.88 119 THR D CA 1
ATOM 4255 C C . THR D 1 119 ? -16.568 1.778 -2.184 1.00 23.80 119 THR D C 1
ATOM 4256 O O . THR D 1 119 ? -16.247 2.786 -2.812 1.00 23.37 119 THR D O 1
ATOM 4260 N N . ASN D 1 120 ? -16.324 0.571 -2.690 1.00 25.17 120 ASN D N 1
ATOM 4261 C CA . ASN D 1 120 ? -15.709 0.338 -3.984 1.00 27.29 120 ASN D CA 1
ATOM 4262 C C . ASN D 1 120 ? -16.627 0.867 -5.084 1.00 27.76 120 ASN D C 1
ATOM 4263 O O . ASN D 1 120 ? -16.173 1.490 -6.033 1.00 28.17 120 ASN D O 1
ATOM 4268 N N . ALA D 1 121 ? -17.937 0.690 -4.930 1.00 28.87 121 ALA D N 1
ATOM 4269 C CA . ALA D 1 121 ? -18.919 1.190 -5.884 1.00 30.18 121 ALA D CA 1
ATOM 4270 C C . ALA D 1 121 ? -19.187 2.678 -5.678 1.00 31.05 121 ALA D C 1
ATOM 4271 O O . ALA D 1 121 ? -19.743 3.339 -6.554 1.00 31.40 121 ALA D O 1
ATOM 4273 N N . LEU D 1 122 ? -18.795 3.228 -4.535 1.00 31.29 122 LEU D N 1
ATOM 4274 C CA . LEU D 1 122 ? -18.951 4.632 -4.214 1.00 32.64 122 LEU D CA 1
ATOM 4275 C C . LEU D 1 122 ? -17.645 5.408 -4.293 1.00 33.36 122 LEU D C 1
ATOM 4276 O O . LEU D 1 122 ? -17.481 6.438 -3.633 1.00 33.75 122 LEU D O 1
ATOM 4281 N N . ASP D 1 123 ? -16.697 4.961 -5.109 1.00 33.98 123 ASP D N 1
ATOM 4282 C CA . ASP D 1 123 ? -15.392 5.587 -5.271 1.00 35.02 123 ASP D CA 1
ATOM 4283 C C . ASP D 1 123 ? -15.442 6.905 -6.032 1.00 34.87 123 ASP D C 1
ATOM 4284 O O . ASP D 1 123 ? -14.462 7.657 -6.013 1.00 35.18 123 ASP D O 1
ATOM 4289 N N . ASP D 1 124 ? -16.544 7.224 -6.693 1.00 35.07 124 ASP D N 1
ATOM 4290 C CA . ASP D 1 124 ? -16.699 8.474 -7.434 1.00 35.56 124 ASP D CA 1
ATOM 4291 C C . ASP D 1 124 ? -17.711 9.403 -6.782 1.00 35.17 124 ASP D C 1
ATOM 4292 O O . ASP D 1 124 ? -18.848 9.030 -6.493 1.00 34.71 124 ASP D O 1
ATOM 4297 N N . GLU D 1 125 ? -17.341 10.668 -6.593 1.00 35.39 125 GLU D N 1
ATOM 4298 C CA . GLU D 1 125 ? -18.162 11.702 -5.996 1.00 34.56 125 GLU D CA 1
ATOM 4299 C C . GLU D 1 125 ? -19.515 11.913 -6.656 1.00 33.56 125 GLU D C 1
ATOM 4300 O O . GLU D 1 125 ? -20.498 12.221 -5.975 1.00 32.75 125 GLU D O 1
ATOM 4306 N N . SER D 1 126 ? -19.575 11.769 -7.979 1.00 32.12 126 SER D N 1
ATOM 4307 C CA . SER D 1 126 ? -20.822 11.915 -8.713 1.00 31.41 126 SER D CA 1
ATOM 4308 C C . SER D 1 126 ? -21.801 10.812 -8.355 1.00 29.35 126 SER D C 1
ATOM 4309 O O . SER D 1 126 ? -23.008 11.065 -8.350 1.00 29.90 126 SER D O 1
ATOM 4312 N N . VAL D 1 127 ? -21.315 9.595 -8.075 1.00 28.50 127 VAL D N 1
ATOM 4313 C CA . VAL D 1 127 ? -22.227 8.514 -7.723 1.00 26.05 127 VAL D CA 1
ATOM 4314 C C . VAL D 1 127 ? -22.909 8.815 -6.386 1.00 25.70 127 VAL D C 1
ATOM 4315 O O . VAL D 1 127 ? -24.121 8.655 -6.273 1.00 25.01 127 VAL D O 1
ATOM 4319 N N . ILE D 1 128 ? -22.175 9.285 -5.387 1.00 25.42 128 ILE D N 1
ATOM 4320 C CA . ILE D 1 128 ? -22.761 9.588 -4.078 1.00 24.45 128 ILE D CA 1
ATOM 4321 C C . ILE D 1 128 ? -23.810 10.692 -4.173 1.00 25.56 128 ILE D C 1
ATOM 4322 O O . ILE D 1 128 ? -24.923 10.595 -3.652 1.00 23.89 128 ILE D O 1
ATOM 4327 N N . GLU D 1 129 ? -23.471 11.768 -4.884 1.00 24.95 129 GLU D N 1
ATOM 4328 C CA . GLU D 1 129 ? -24.401 12.875 -5.080 1.00 27.02 129 GLU D CA 1
ATOM 4329 C C . GLU D 1 129 ? -25.707 12.386 -5.691 1.00 26.54 129 GLU D C 1
ATOM 4330 O O . GLU D 1 129 ? -26.780 12.732 -5.203 1.00 27.55 129 GLU D O 1
ATOM 4336 N N . ARG D 1 130 ? -25.620 11.578 -6.746 1.00 27.43 130 ARG D N 1
ATOM 4337 C CA . ARG D 1 130 ? -26.794 11.033 -7.405 1.00 26.88 130 ARG D CA 1
ATOM 4338 C C . ARG D 1 130 ? -27.623 10.161 -6.476 1.00 26.58 130 ARG D C 1
ATOM 4339 O O . ARG D 1 130 ? -28.845 10.279 -6.420 1.00 26.71 130 ARG D O 1
ATOM 4347 N N . LEU D 1 131 ? -26.943 9.286 -5.725 1.00 25.48 131 LEU D N 1
ATOM 4348 C CA . LEU D 1 131 ? -27.636 8.402 -4.804 1.00 24.35 131 LEU D CA 1
ATOM 4349 C C . LEU D 1 131 ? -28.325 9.163 -3.680 1.00 23.36 131 LEU D C 1
ATOM 4350 O O . LEU D 1 131 ? -29.400 8.769 -3.253 1.00 23.59 131 LEU D O 1
ATOM 4355 N N . ALA D 1 132 ? -27.708 10.223 -3.205 1.00 24.54 132 ALA D N 1
ATOM 4356 C CA . ALA D 1 132 ? -28.192 11.030 -2.102 1.00 24.21 132 ALA D CA 1
ATOM 4357 C C . ALA D 1 132 ? -29.502 11.741 -2.358 1.00 25.32 132 ALA D C 1
ATOM 4358 O O . ALA D 1 132 ? -30.241 12.042 -1.413 1.00 24.76 132 ALA D O 1
ATOM 4360 N N . HIS D 1 133 ? -29.803 12.101 -3.611 1.00 25.38 133 HIS D N 1
ATOM 4361 C CA . HIS D 1 133 ? -31.015 12.866 -3.894 1.00 26.34 133 HIS D CA 1
ATOM 4362 C C . HIS D 1 133 ? -31.949 12.273 -4.933 1.00 26.29 133 HIS D C 1
ATOM 4363 O O . HIS D 1 133 ? -32.985 12.893 -5.229 1.00 25.87 133 HIS D O 1
ATOM 4370 N N . THR D 1 134 ? -31.603 11.125 -5.487 1.00 25.47 134 THR D N 1
ATOM 4371 C CA . THR D 1 134 ? -32.431 10.482 -6.490 1.00 26.03 134 THR D CA 1
ATOM 4372 C C . THR D 1 134 ? -33.760 9.996 -5.931 1.00 26.70 134 THR D C 1
ATOM 4373 O O . THR D 1 134 ? -33.839 9.529 -4.800 1.00 26.57 134 THR D O 1
ATOM 4377 N N . THR D 1 135 ? -34.801 10.074 -6.773 1.00 26.45 135 THR D N 1
ATOM 4378 C CA . THR D 1 135 ? -36.113 9.570 -6.367 1.00 27.11 135 THR D CA 1
ATOM 4379 C C . THR D 1 135 ? -36.390 8.266 -7.098 1.00 27.08 135 THR D C 1
ATOM 4380 O O . THR D 1 135 ? -37.472 7.675 -7.026 1.00 27.64 135 THR D O 1
ATOM 4384 N N . SER D 1 136 ? -35.353 7.755 -7.774 1.00 26.81 136 SER D N 1
ATOM 4385 C CA . SER D 1 136 ? -35.464 6.519 -8.520 1.00 26.53 136 SER D CA 1
ATOM 4386 C C . SER D 1 136 ? -34.807 5.302 -7.888 1.00 26.30 136 SER D C 1
ATOM 4387 O O . SER D 1 136 ? -33.576 5.222 -7.866 1.00 26.48 136 SER D O 1
ATOM 4390 N N . VAL D 1 137 ? -35.597 4.296 -7.530 1.00 25.96 137 VAL D N 1
ATOM 4391 C CA . VAL D 1 137 ? -35.066 3.049 -6.980 1.00 25.21 137 VAL D CA 1
ATOM 4392 C C . VAL D 1 137 ? -34.220 2.321 -8.019 1.00 25.72 137 VAL D C 1
ATOM 4393 O O . VAL D 1 137 ? -33.125 1.819 -7.755 1.00 23.91 137 VAL D O 1
ATOM 4397 N N . ASP D 1 138 ? -34.724 2.292 -9.259 1.00 24.28 138 ASP D N 1
ATOM 4398 C CA . ASP D 1 138 ? -34.008 1.652 -10.359 1.00 24.33 138 ASP D CA 1
ATOM 4399 C C . ASP D 1 138 ? -32.620 2.248 -10.529 1.00 21.82 138 ASP D C 1
ATOM 4400 O O . ASP D 1 138 ? -31.654 1.517 -10.778 1.00 23.05 138 ASP D O 1
ATOM 4405 N N . GLU D 1 139 ? -32.463 3.559 -10.401 1.00 22.10 139 GLU D N 1
ATOM 4406 C CA . GLU D 1 139 ? -31.170 4.216 -10.531 1.00 21.23 139 GLU D CA 1
ATOM 4407 C C . GLU D 1 139 ? -30.230 3.722 -9.428 1.00 22.02 139 GLU D C 1
ATOM 4408 O O . GLU D 1 139 ? -29.053 3.469 -9.679 1.00 20.34 139 GLU D O 1
ATOM 4414 N N . VAL D 1 140 ? -30.770 3.617 -8.213 1.00 21.17 140 VAL D N 1
ATOM 4415 C CA . VAL D 1 140 ? -29.981 3.095 -7.102 1.00 21.32 140 VAL D CA 1
ATOM 4416 C C . VAL D 1 140 ? -29.453 1.703 -7.461 1.00 21.43 140 VAL D C 1
ATOM 4417 O O . VAL D 1 140 ? -28.254 1.451 -7.376 1.00 21.55 140 VAL D O 1
ATOM 4421 N N . LEU D 1 141 ? -30.349 0.817 -7.888 1.00 22.03 141 LEU D N 1
ATOM 4422 C CA . LEU D 1 141 ? -29.948 -0.529 -8.276 1.00 23.24 141 LEU D CA 1
ATOM 4423 C C . LEU D 1 141 ? -28.886 -0.504 -9.367 1.00 24.00 141 LEU D C 1
ATOM 4424 O O . LEU D 1 141 ? -27.867 -1.200 -9.271 1.00 24.72 141 LEU D O 1
ATOM 4429 N N . GLU D 1 142 ? -29.080 0.305 -10.404 1.00 24.50 142 GLU D N 1
ATOM 4430 C CA . GLU D 1 142 ? -28.093 0.401 -11.470 1.00 25.75 142 GLU D CA 1
ATOM 4431 C C . GLU D 1 142 ? -26.714 0.792 -10.957 1.00 25.84 142 GLU D C 1
ATOM 4432 O O . GLU D 1 142 ? -25.718 0.154 -11.306 1.00 25.44 142 GLU D O 1
ATOM 4438 N N . LEU D 1 143 ? -26.644 1.847 -10.144 1.00 25.85 143 LEU D N 1
ATOM 4439 C CA . LEU D 1 143 ? -25.365 2.341 -9.652 1.00 26.51 143 LEU D CA 1
ATOM 4440 C C . LEU D 1 143 ? -24.658 1.389 -8.697 1.00 28.23 143 LEU D C 1
ATOM 4441 O O . LEU D 1 143 ? -23.430 1.488 -8.542 1.00 27.37 143 LEU D O 1
ATOM 4446 N N . LEU D 1 144 ? -25.385 0.490 -8.036 1.00 28.15 144 LEU D N 1
ATOM 4447 C CA . LEU D 1 144 ? -24.749 -0.449 -7.120 1.00 30.97 144 LEU D CA 1
ATOM 4448 C C . LEU D 1 144 ? -24.745 -1.872 -7.648 1.00 31.69 144 LEU D C 1
ATOM 4449 O O . LEU D 1 144 ? -24.293 -2.785 -6.955 1.00 32.71 144 LEU D O 1
ATOM 4454 N N . ALA D 1 145 ? -25.141 -2.100 -8.897 1.00 32.63 145 ALA D N 1
ATOM 4455 C CA . ALA D 1 145 ? -25.215 -3.428 -9.482 1.00 33.27 145 ALA D CA 1
ATOM 4456 C C . ALA D 1 145 ? -23.871 -4.029 -9.861 1.00 34.25 145 ALA D C 1
ATOM 4457 O O . ALA D 1 145 ? -23.732 -5.257 -9.901 1.00 34.93 145 ALA D O 1
ATOM 4459 N N . GLY D 1 146 ? -22.871 -3.201 -10.132 1.00 34.56 146 GLY D N 1
ATOM 4460 C CA . GLY D 1 146 ? -21.546 -3.678 -10.499 1.00 35.83 146 GLY D CA 1
ATOM 4461 C C . GLY D 1 146 ? -20.719 -4.070 -9.287 1.00 36.21 146 GLY D C 1
ATOM 4462 O O . GLY D 1 146 ? -19.679 -4.720 -9.410 1.00 37.03 146 GLY D O 1
ATOM 4463 N N . ARG D 1 147 ? -21.180 -3.771 -8.081 1.00 36.89 147 ARG D N 1
ATOM 4464 C CA . ARG D 1 147 ? -20.523 -4.086 -6.831 1.00 37.45 147 ARG D CA 1
ATOM 4465 C C . ARG D 1 147 ? -19.950 -5.500 -6.734 1.00 37.44 147 ARG D C 1
ATOM 4466 O O . ARG D 1 147 ? -19.297 -5.715 -5.671 1.00 37.84 147 ARG D O 1
#

B-factor: mean 20.86, std 8.22, range [6.58, 49.82]

Nearest PDB structures (foldseek):
  1a3a-assembly2_B  TM=1.001E+00  e=3.703E-28  Escherichia coli K-12
  2few-assembly1_A  TM=9.875E-01  e=3.512E-27  Escherichia coli
  3bjv-assembly1_A-2  TM=8.567E-01  e=1.466E-08  Streptococcus mutans UA159
  3oxp-assembly1_B  TM=8.423E-01  e=3.244E-08  Yersinia pestis CO92
  2oqt-assembly3_C  TM=8.531E-01  e=4.516E-08  Streptococcus pyogenes serotype M1

Sequence (576 aa):
LFKLGAENIFLGRKAATKEEAIRFAGEQLVKGGYVEPEYVQAMLDREKLTPTYLGESIAVPHGTVEAKDRVLKTGVVFCQYPEGVRFGEEEDDIARLVIGIAARNNEHIQVITSLTNALDDESVIERLAHTTSVDEVLELLAGRKFKLGAENIFLGRKAATKEEAIRFAGEQLVKGGYVEPEYVQAMLDREKLTPTYLGESIAVPHGTVEAKDRVLKTGVVFCQYPEGVRFGEEEDDIARLVIGIAARNNEHIQVITSLTNALDDESVIERLAHTTSVDEVLELLANLFKLGAENIFLGRKAATKEEAIRFAGEQLVKGGYVEPEYVQAMLDREKLTPTYLGESIAVPHGTVEAKDRVLKTGVVFCQYPEGVRFGEEEDDIARLVIGIAARNNEHIQVITSLTNALDDESVIERLAHTTSVDEVLELLAGRKLFKLGAENIFLGRKAATKEEAIRFAGEQLVKGGYVEPEYVQAMLDREKLTPTYLGESIAVPHGTVEAKDRVLKTGVVFCQYPEGVRFGEEEDDIARLVIGIAARNNEHIQVITSLTNALDDESVIERLAHTTSVDEVLELLAGR

CATH classification: 3.40.930.10

Radius of gyration: 30.69 Å; Cα contacts (8 Å, |Δi|>4): 1228; chains: 4; bounding box: 70×77×60 Å

Foldseek 3Di:
DADAAPLQEAPADADAAVLVVLLVFLVSCCVVQFFANVFSVQLVVVCVVPFAQPDLQEGEGEGAQVCQVRTPHWYKRWHAHLVWHQRDDDDPSTHRTYIYTRHHRVCVVVVCVQVCVLPVDSVLRVCSNDPPDSVSVCVSSVPGD/DDDDDLQEAPADADAAVLRVLLVFLVSCVVVVFFANVQSVQLVVVLVVDFQQPDLQEGEGEGAQVRQVRTPHWDKRWHAQLVWHQRHDDPPSTHRTYIYTRHHHPCVVVVVVLQCVLPVDNVLRNCSNDPPDSVSVVVSSD/DLADAFPLQEAEADADAAVLVVLLVFLVSCCVVVFFPNVFSVQLVVVLVVFFQQDDLQEGEGGGDLVRQVRTPAWYKHWYAHLVFHQGHPDPVSTHRIYIYTRHHNPVRVVVVVQQCVLVVDSVLSNCVNDDPDSVSVCVSSVPGD/DEDDDPLQEAPADADAAVLVVLLVFLVSCCVVVQFPNVFSVQLVVVLVVFFQQDDLQEGETGGDLVRQVRTDAWYKHWHAHLVWHQTHDDSPSTHRIYIYTGHHNPPSVVVVVLQVVLVVDSVLRVCSRHPPDPVSVCVSSVVD

Secondary structure (DSSP, 8-state):
-----GGGEE-S---SSHHHHHHHHHHHHHHTTSB-THHHHHHHHHHHHS--EEETTEE--B--GGGGGGBSS-EEEEEEEEEEEE-SSSTT-EEEEEEEEE-STTTHHHHHHHHHHHT-SHHHHHHHHH---HHHHHHHTTT--/----GGGEE-S---SSHHHHHHHHHHHHHHTTSB-THHHHHHHHHHHHS--EEETTEE--B--GGGGGGBSS-EEEEEEEEEEEE-SSSTT-EEEEEEEEE-STTTHHHHHHHHHHHT--HHHHHHHHH---HHHHHHHH-/--S--SGGGEE-S---SSHHHHHHHHHHHHHHTTSB-THHHHHHHHHHHHS--EEETTEE-----GGGGGGB-S-EEEEEEEEEEEE-SSSTT-EEEEEEEEE-GGG-HHHHHHHHHHHT--HHHHHHHHH---HHHHHHHHTT--/----SGGGEE-S---SSHHHHHHHHHHHHHHTTSB-THHHHHHHHHHHHS--B-STTEE--B--GGGGGGB-S-EEEEEEEEEEEE-SSSTT-EEEEEEEEE-GGG-HHHHHHHHHHHT-SHHHHHHHHH---HHHHHHHHTT-

Solvent-accessible surface area: 25699 Å² total; per-residue (Å²): 166,16,172,24,26,67,135,8,11,36,47,51,86,147,17,72,66,38,89,88,0,0,112,28,0,0,80,32,0,44,165,20,33,22,3,63,82,90,1,12,94,8,0,21,62,23,9,145,22,7,11,0,19,29,11,130,18,10,0,0,0,4,5,14,24,99,13,61,124,99,7,91,91,23,0,1,1,2,0,2,2,41,142,16,4,124,0,9,62,86,77,124,18,53,0,42,0,0,1,0,0,0,6,81,61,30,65,11,16,94,9,4,22,15,2,40,79,19,7,118,67,122,54,18,9,72,104,0,0,95,12,132,39,47,115,58,0,56,141,33,2,70,50,60,211,99,178,50,28,66,136,9,10,37,44,52,88,141,17,95,71,34,84,87,0,0,118,29,0,0,81,25,0,45,156,23,31,28,3,50,89,68,0,20,92,6,0,11,60,26,9,154,18,10,9,1,21,23,13,117,29,7,0,0,0,5,5,10,13,108,10,53,96,60,8,95,110,50,0,1,1,2,0,2,3,31,121,16,3,122,0,6,60,76,152,127,20,50,0,71,0,0,0,0,0,0,5,81,64,21,76,9,16,85,11,5,5,56,10,27,85,56,4,108,64,137,66,28,6,116,115,0,0,92,15,132,43,51,100,42,0,54,126,42,35,117,129,73,4,157,26,15,78,134,4,9,39,45,50,80,151,17,98,69,35,94,96,0,0,113,29,0,0,84,28,0,44,167,40,29,16,3,56,91,86,1,14,85,7,0,15,54,3,8,157,108,4,30,5,30,24,17,104,15,6,0,1,0,3,0,14,33,144,11,56,116,91,15,100,105,31,0,1,1,1,0,2,3,36,131,14,3,132,0,5,81,111,150,106,33,72,0,42,0,0,0,0,0,0,3,116,24,3,33,2,7,37,0,10,12,6,2,12,45,26,5,100,62,152,62,20,6,84,108,0,0,98,14,132,42,42,105,54,0,50,129,38,0,66,76,23,78,138,13,180,27,22,72,151,4,10,36,43,51,81,156,23,99,60,36,83,90,0,0,105,32,0,0,90,28,0,48,164,37,29,19,3,56,94,89,1,24,97,7,0,14,60,7,7,173,112,7,33,3,23,20,17,120,13,7,0,1,0,4,0,16,39,147,10,69,125,103,17,100,102,23,0,0,2,2,0,2,3,39,131,15,3,117,0,6,78,97,149,121,32,61,0,38,0,0,0,0,0,0,0,116,12,2,29,1,13,37,0,14,17,26,2,8,54,24,10,91,73,147,64,26,11,89,133,0,0,99,14,135,43,51,98,33,0,45,126,56,0,72,82,91

InterPro domains:
  IPR002178 PTS EIIA type-2 domain [PF00359] (498-634)
  IPR002178 PTS EIIA type-2 domain [PS00372] (539-555)
  IPR002178 PTS EIIA type-2 domain [PS51094] (494-636)
  IPR002178 PTS EIIA type-2 domain [cd00211] (498-633)
  IPR003352 Phosphotransferase system, EIIC [PF02378] (17-277)
  IPR003501 Phosphotransferase system, EIIB component, type 2/3 [PF02302] (379-454)
  IPR004718 Phosphotransferase system, mannitol-specific enzyme IIC [TIGR00851] (8-347)
  IPR013011 Phosphotransferase system, EIIB component, type 2 [PS51099] (378-473)
  IPR013014 Phosphotransferase system, EIIC component, type 2 [PS51104] (12-341)
  IPR016152 Phosphotransferase/anion transporter [G3DSA:3.40.930.10] (490-637)
  IPR016152 Phosphotransferase/anion transporter [SSF55804] (496-634)
  IPR029503 Phosphotransferase system EIIB component, mannitol-specific [cd05567] (378-465)
  IPR036095 PTS system IIB component-like superfamily [SSF52794] (377-466)
  IPR050893 Sugar Phosphotransferase System (PTS) [PTHR30181] (1-637)

Organism: Escherichia coli (strain K12) (NCBI:txid83333)

GO terms:
  GO:0090565 protein-phosphocysteine-mannitol phosphotransferase system transporter activity (F, IDA)
  GO:0005886 plasma membrane (C, IDA)
  GO:0009401 phosphoenolpyruvate-dependent sugar phosphotransferase system (P, IDA)
  GO:0015797 mannitol transmembrane transport (P, IDA)
  GO:0015795 sorbitol transmembrane transport (P, EXP)
  GO:0009401 phosphoenolpyruvate-dependent sugar phosphotransferase system (P, IMP)
  GO:0015797 mannitol transmembrane transport (P, IMP)
  GO:0005515 protein binding (F, IPI)